Protein AF-0000000087409514 (afdb_homodimer)

Organism: NCBI:txid2598455

Structure (mmCIF, N/CA/C/O backbone):
data_AF-0000000087409514-model_v1
#
loop_
_entity.id
_entity.type
_entity.pdbx_description
1 polymer Adenylyltransferase
#
loop_
_atom_site.group_PDB
_atom_site.id
_atom_site.type_symbol
_atom_site.label_atom_id
_atom_site.label_alt_id
_atom_site.label_comp_id
_atom_site.label_asym_id
_atom_site.label_entity_id
_atom_site.label_seq_id
_atom_site.pdbx_PDB_ins_code
_atom_site.Cartn_x
_atom_site.Cartn_y
_atom_site.Cartn_z
_atom_site.occupancy
_atom_site.B_iso_or_equiv
_atom_site.auth_seq_id
_atom_site.auth_comp_id
_atom_site.auth_asym_id
_atom_site.auth_atom_id
_atom_site.pdbx_PDB_model_num
ATOM 1 N N . MET A 1 1 ? -21.953 18.891 -1.345 1 91.06 1 MET A N 1
ATOM 2 C CA . MET A 1 1 ? -22.797 17.75 -1.714 1 91.06 1 MET A CA 1
ATOM 3 C C . MET A 1 1 ? -22.078 16.844 -2.711 1 91.06 1 MET A C 1
ATOM 5 O O . MET A 1 1 ? -21.375 17.328 -3.607 1 91.06 1 MET A O 1
ATOM 9 N N . LEU A 1 2 ? -22.25 15.57 -2.422 1 97.06 2 LEU A N 1
ATOM 10 C CA . LEU A 1 2 ? -21.594 14.609 -3.307 1 97.06 2 LEU A CA 1
ATOM 11 C C . LEU A 1 2 ? -22.297 14.555 -4.66 1 97.06 2 LEU A C 1
ATOM 13 O O . LEU A 1 2 ? -23.531 14.539 -4.727 1 97.06 2 LEU A O 1
ATOM 17 N N . SER A 1 3 ? -21.547 14.594 -5.699 1 97.25 3 SER A N 1
ATOM 18 C CA . SER A 1 3 ? -22.094 14.414 -7.039 1 97.25 3 SER A CA 1
ATOM 19 C C . SER A 1 3 ? -22.484 12.961 -7.285 1 97.25 3 SER A C 1
ATOM 21 O O . SER A 1 3 ? -22.141 12.078 -6.492 1 97.25 3 SER A O 1
ATOM 23 N N . GLY A 1 4 ? -23.234 12.711 -8.352 1 97.44 4 GLY A N 1
ATOM 24 C CA . GLY A 1 4 ? -23.562 11.352 -8.742 1 97.44 4 GLY A CA 1
ATOM 25 C C . GLY A 1 4 ? -22.328 10.492 -9 1 97.44 4 GLY A C 1
ATOM 26 O O . GLY A 1 4 ? -22.281 9.336 -8.586 1 97.44 4 GLY A O 1
ATOM 27 N N . LYS A 1 5 ? -21.375 11.055 -9.664 1 97.81 5 LYS A N 1
ATOM 28 C CA . LYS A 1 5 ? -20.109 10.383 -9.938 1 97.81 5 LYS A CA 1
ATOM 29 C C . LYS A 1 5 ? -19.406 9.984 -8.641 1 97.81 5 LYS A C 1
ATOM 31 O O . LYS A 1 5 ? -18.906 8.867 -8.516 1 97.81 5 LYS A O 1
ATOM 36 N N . GLU A 1 6 ? -19.406 10.898 -7.695 1 98.31 6 GLU A N 1
ATOM 37 C CA . GLU A 1 6 ? -18.75 10.633 -6.414 1 98.31 6 GLU A CA 1
ATOM 38 C C . GLU A 1 6 ? -19.484 9.539 -5.641 1 98.31 6 GLU A C 1
ATOM 40 O O . GLU A 1 6 ? -18.859 8.688 -5.008 1 98.31 6 GLU A O 1
ATOM 45 N N . ILE A 1 7 ? -20.797 9.586 -5.66 1 98.25 7 ILE A N 1
ATOM 46 C CA . ILE A 1 7 ? -21.594 8.57 -4.98 1 98.25 7 ILE A CA 1
ATOM 47 C C . ILE A 1 7 ? -21.266 7.191 -5.559 1 98.25 7 ILE A C 1
ATOM 49 O O . ILE A 1 7 ? -21.141 6.211 -4.82 1 98.25 7 ILE A O 1
ATOM 53 N N . GLU A 1 8 ? -21.156 7.133 -6.824 1 98.25 8 GLU A N 1
ATOM 54 C CA . GLU A 1 8 ? -20.828 5.871 -7.477 1 98.25 8 GLU A CA 1
ATOM 55 C C . GLU A 1 8 ? -19.406 5.43 -7.117 1 98.25 8 GLU A C 1
ATOM 57 O O . GLU A 1 8 ? -19.188 4.273 -6.742 1 98.25 8 GLU A O 1
ATOM 62 N N . ARG A 1 9 ? -18.469 6.32 -7.168 1 98.56 9 ARG A N 1
ATOM 63 C CA . ARG A 1 9 ? -17.062 6.012 -6.93 1 98.56 9 ARG A CA 1
ATOM 64 C C . ARG A 1 9 ? -16.859 5.504 -5.508 1 98.56 9 ARG A C 1
ATOM 66 O O . ARG A 1 9 ? -16.062 4.594 -5.281 1 98.56 9 ARG A O 1
ATOM 73 N N . TYR A 1 10 ? -17.594 6.113 -4.602 1 98.62 10 TYR A N 1
ATOM 74 C CA . TYR A 1 10 ? -17.312 5.863 -3.191 1 98.62 10 TYR A CA 1
ATOM 75 C C . TYR A 1 10 ? -18.391 4.98 -2.57 1 98.62 10 TYR A C 1
ATOM 77 O O . TYR A 1 10 ? -18.5 4.895 -1.345 1 98.62 10 TYR A O 1
ATOM 85 N N . ASP A 1 11 ? -19.156 4.285 -3.371 1 98.19 11 ASP A N 1
ATOM 86 C CA . ASP A 1 11 ? -20.312 3.525 -2.908 1 98.19 11 ASP A CA 1
ATOM 87 C C . ASP A 1 11 ? -19.906 2.48 -1.872 1 98.19 11 ASP A C 1
ATOM 89 O O . ASP A 1 11 ? -20.609 2.279 -0.877 1 98.19 11 ASP A O 1
ATOM 93 N N . ARG A 1 12 ? -18.75 1.878 -2.014 1 98 12 ARG A N 1
ATOM 94 C CA . ARG A 1 12 ? -18.328 0.784 -1.144 1 98 12 ARG A CA 1
ATOM 95 C C . ARG A 1 12 ? -17.859 1.31 0.207 1 98 12 ARG A C 1
ATOM 97 O O . ARG A 1 12 ? -17.969 0.622 1.223 1 98 12 ARG A O 1
ATOM 104 N N . GLN A 1 13 ? -17.25 2.508 0.213 1 98.31 13 GLN A N 1
ATOM 105 C CA . GLN A 1 13 ? -16.766 2.998 1.502 1 98.31 13 GLN A CA 1
ATOM 106 C C . GLN A 1 13 ? -17.844 3.82 2.209 1 98.31 13 GLN A C 1
ATOM 108 O O . GLN A 1 13 ? -17.828 3.963 3.432 1 98.31 13 GLN A O 1
ATOM 113 N N . ILE A 1 14 ? -18.812 4.328 1.452 1 98.5 14 ILE A N 1
ATOM 114 C CA . ILE A 1 14 ? -19.969 4.965 2.068 1 98.5 14 ILE A CA 1
ATOM 115 C C . ILE A 1 14 ? -20.719 3.951 2.932 1 98.5 14 ILE A C 1
ATOM 117 O O . ILE A 1 14 ? -21.281 4.309 3.965 1 98.5 14 ILE A O 1
ATOM 121 N N . MET A 1 15 ? -20.625 2.682 2.592 1 98.12 15 MET A N 1
ATOM 122 C CA . MET A 1 15 ? -21.234 1.602 3.365 1 98.12 15 MET A CA 1
ATOM 123 C C . MET A 1 15 ? -20.625 1.524 4.762 1 98.12 15 MET A C 1
ATOM 125 O O . MET A 1 15 ? -21.188 0.906 5.66 1 98.12 15 MET A O 1
ATOM 129 N N . ILE A 1 16 ? -19.5 2.104 4.949 1 98.5 16 ILE A N 1
ATOM 130 C CA . ILE A 1 16 ? -18.766 1.973 6.207 1 98.5 16 ILE A CA 1
ATOM 131 C C . ILE A 1 16 ? -19.078 3.164 7.109 1 98.5 16 ILE A C 1
ATOM 133 O O . ILE A 1 16 ? -19.453 2.988 8.266 1 98.5 16 ILE A O 1
ATOM 137 N N . PHE A 1 17 ? -18.969 4.363 6.566 1 98.56 17 PHE A N 1
ATOM 138 C CA . PHE A 1 17 ? -19.094 5.523 7.441 1 98.56 17 PHE A CA 1
ATOM 139 C C . PHE A 1 17 ? -20.172 6.477 6.938 1 98.56 17 PHE A C 1
ATOM 141 O O . PHE A 1 17 ? -20.281 7.605 7.418 1 98.56 17 PHE A O 1
ATOM 148 N N . GLY A 1 18 ? -20.984 6.129 5.969 1 98.25 18 GLY A N 1
ATOM 149 C CA . GLY A 1 18 ? -22.141 6.871 5.477 1 98.25 18 GLY A CA 1
ATOM 150 C C . GLY A 1 18 ? -21.75 8.055 4.602 1 98.25 18 GLY A C 1
ATOM 151 O O . GLY A 1 18 ? -20.562 8.367 4.457 1 98.25 18 GLY A O 1
ATOM 152 N N . ARG A 1 19 ? -22.781 8.688 4.023 1 98.25 19 ARG A N 1
ATOM 153 C CA . ARG A 1 19 ? -22.562 9.859 3.176 1 98.25 19 ARG A CA 1
ATOM 154 C C . ARG A 1 19 ? -21.922 11 3.961 1 98.25 19 ARG A C 1
ATOM 156 O O . ARG A 1 19 ? -21.125 11.766 3.416 1 98.25 19 ARG A O 1
ATOM 163 N N . GLU A 1 20 ? -22.328 11.062 5.188 1 98.31 20 GLU A N 1
ATOM 164 C CA . GLU A 1 20 ? -21.766 12.102 6.039 1 98.31 20 GLU A CA 1
ATOM 165 C C . GLU A 1 20 ? -20.25 11.945 6.172 1 98.31 20 GLU A C 1
ATOM 167 O O . GLU A 1 20 ? -19.5 12.93 6.09 1 98.31 20 GLU A O 1
ATOM 172 N N . GLY A 1 21 ? -19.828 10.727 6.406 1 98.75 21 GLY A N 1
ATOM 173 C CA . GLY A 1 21 ? -18.391 10.469 6.465 1 98.75 21 GLY A CA 1
ATOM 174 C C . GLY A 1 21 ? -17.672 10.82 5.176 1 98.75 21 GLY A C 1
ATOM 175 O O . GLY A 1 21 ? -16.578 11.406 5.211 1 98.75 21 GLY A O 1
ATOM 176 N N . GLN A 1 22 ? -18.312 10.531 4.07 1 98.88 22 GLN A N 1
ATOM 177 C CA . GLN A 1 22 ? -17.703 10.844 2.779 1 98.88 22 GLN A CA 1
ATOM 178 C C . GLN A 1 22 ? -17.609 12.352 2.562 1 98.88 22 GLN A C 1
ATOM 180 O O . GLN A 1 22 ? -16.641 12.852 2.002 1 98.88 22 GLN A O 1
ATOM 185 N N . GLU A 1 23 ? -18.641 13.023 2.984 1 98.81 23 GLU A N 1
ATOM 186 C CA . GLU A 1 23 ? -18.641 14.477 2.877 1 98.81 23 GLU A CA 1
ATOM 187 C C . GLU A 1 23 ? -17.547 15.102 3.738 1 98.81 23 GLU A C 1
ATOM 189 O O . GLU A 1 23 ? -16.938 16.094 3.35 1 98.81 23 GLU A O 1
ATOM 194 N N . LYS A 1 24 ? -17.297 14.5 4.902 1 98.81 24 LYS A N 1
ATOM 195 C CA . LYS A 1 24 ? -16.203 14.977 5.742 1 98.81 24 LYS A CA 1
ATOM 196 C C . LYS A 1 24 ? -14.852 14.828 5.031 1 98.81 24 LYS A C 1
ATOM 198 O O . LYS A 1 24 ? -14.023 15.734 5.074 1 98.81 24 LYS A O 1
ATOM 203 N N . LEU A 1 25 ? -14.648 13.711 4.406 1 98.94 25 LEU A N 1
ATOM 204 C CA . LEU A 1 25 ? -13.422 13.516 3.641 1 98.94 25 LEU A CA 1
ATOM 205 C C . LEU A 1 25 ? -13.305 14.547 2.523 1 98.94 25 LEU A C 1
ATOM 207 O O . LEU A 1 25 ? -12.258 15.18 2.367 1 98.94 25 LEU A O 1
ATOM 211 N N . LYS A 1 26 ? -14.352 14.719 1.802 1 98.88 26 LYS A N 1
ATOM 212 C CA . LYS A 1 26 ? -14.375 15.656 0.685 1 98.88 26 LYS A CA 1
ATOM 213 C C . LYS A 1 26 ? -14.07 17.078 1.154 1 98.88 26 LYS A C 1
ATOM 215 O O . LYS A 1 26 ? -13.43 17.844 0.439 1 98.88 26 LYS A O 1
ATOM 220 N N . GLY A 1 27 ? -14.453 17.391 2.303 1 98.75 27 GLY A N 1
ATOM 221 C CA . GLY A 1 27 ? -14.305 18.734 2.832 1 98.75 27 GLY A CA 1
ATOM 222 C C . GLY A 1 27 ? -12.984 18.953 3.547 1 98.75 27 GLY A C 1
ATOM 223 O O . GLY A 1 27 ? -12.719 20.047 4.051 1 98.75 27 GLY A O 1
ATOM 224 N N . SER A 1 28 ? -12.109 17.969 3.574 1 98.88 28 SER A N 1
ATOM 225 C CA . SER A 1 28 ? -10.883 18.047 4.367 1 98.88 28 SER A CA 1
ATOM 226 C C . SER A 1 28 ? -9.672 18.359 3.49 1 98.88 28 SER A C 1
ATOM 228 O O . SER A 1 28 ? -9.688 18.078 2.291 1 98.88 28 SER A O 1
ATOM 230 N N . LYS A 1 29 ? -8.688 19 4.078 1 98.94 29 LYS A N 1
ATOM 231 C CA . LYS A 1 29 ? -7.371 19.234 3.486 1 98.94 29 LYS A CA 1
ATOM 232 C C . LYS A 1 29 ? -6.281 18.5 4.266 1 98.94 29 LYS A C 1
ATOM 234 O O . LYS A 1 29 ? -6.105 18.734 5.465 1 98.94 29 LYS A O 1
ATOM 239 N N . VAL A 1 30 ? -5.566 17.609 3.619 1 99 30 VAL A N 1
ATOM 240 C CA . VAL A 1 30 ? -4.531 16.797 4.262 1 99 30 VAL A CA 1
ATOM 241 C C . VAL A 1 30 ? -3.18 17.094 3.617 1 99 30 VAL A C 1
ATOM 243 O O . VAL A 1 30 ? -3.064 17.109 2.389 1 99 30 VAL A O 1
ATOM 246 N N . ALA A 1 31 ? -2.15 17.359 4.434 1 99 31 ALA A N 1
ATOM 247 C CA . ALA A 1 31 ? -0.784 17.531 3.949 1 99 31 ALA A CA 1
ATOM 248 C C . ALA A 1 31 ? 0.019 16.234 4.082 1 99 31 ALA A C 1
ATOM 250 O O . ALA A 1 31 ? 0.085 15.648 5.164 1 99 31 ALA A O 1
ATOM 251 N N . VAL A 1 32 ? 0.536 15.805 3.002 1 99 32 VAL A N 1
ATOM 252 C CA . VAL A 1 32 ? 1.491 14.695 2.99 1 99 32 VAL A CA 1
ATOM 253 C C . VAL A 1 32 ? 2.91 15.242 2.842 1 99 32 VAL A C 1
ATOM 255 O O . VAL A 1 32 ? 3.291 15.711 1.765 1 99 32 VAL A O 1
ATOM 258 N N . VAL A 1 33 ? 3.709 15.164 3.912 1 98.94 33 VAL A N 1
ATOM 259 C CA . VAL A 1 33 ? 5.051 15.734 3.918 1 98.94 33 VAL A CA 1
ATOM 260 C C . VAL A 1 33 ? 6.082 14.633 3.666 1 98.94 33 VAL A C 1
ATOM 262 O O . VAL A 1 33 ? 6.371 13.828 4.555 1 98.94 33 VAL A O 1
ATOM 265 N N . GLY A 1 34 ? 6.672 14.656 2.541 1 98.62 34 GLY A N 1
ATOM 266 C CA . GLY A 1 34 ? 7.434 13.555 1.98 1 98.62 34 GLY A CA 1
ATOM 267 C C . GLY A 1 34 ? 6.605 12.648 1.087 1 98.62 34 GLY A C 1
ATOM 268 O O . GLY A 1 34 ? 5.816 11.836 1.575 1 98.62 34 GLY A O 1
ATOM 269 N N . VAL A 1 35 ? 6.832 12.797 -0.24 1 98.69 35 VAL A N 1
ATOM 270 C CA . VAL A 1 35 ? 6.035 11.992 -1.158 1 98.69 35 VAL A CA 1
ATOM 271 C C . VAL A 1 35 ? 6.914 10.93 -1.816 1 98.69 35 VAL A C 1
ATOM 273 O O . VAL A 1 35 ? 6.93 10.797 -3.043 1 98.69 35 VAL A O 1
ATOM 276 N N . GLY A 1 36 ? 7.676 10.242 -0.95 1 98.38 36 GLY A N 1
ATOM 277 C CA . GLY A 1 36 ? 8.539 9.156 -1.371 1 98.38 36 GLY A CA 1
ATOM 278 C C . GLY A 1 36 ? 7.957 7.781 -1.09 1 98.38 36 GLY A C 1
ATOM 279 O O . GLY A 1 36 ? 6.828 7.488 -1.494 1 98.38 36 GLY A O 1
ATOM 280 N N . GLY A 1 37 ? 8.703 6.957 -0.303 1 98.62 37 GLY A N 1
ATOM 281 C CA . GLY A 1 37 ? 8.289 5.594 -0.014 1 98.62 37 GLY A CA 1
ATOM 282 C C . GLY A 1 37 ? 7.004 5.52 0.79 1 98.62 37 GLY A C 1
ATOM 283 O O . GLY A 1 37 ? 6.074 4.801 0.419 1 98.62 37 GLY A O 1
ATOM 284 N N . LEU A 1 38 ? 6.957 6.27 1.814 1 98.88 38 LEU A N 1
ATOM 285 C CA . LEU A 1 38 ? 5.75 6.312 2.629 1 98.88 38 LEU A CA 1
ATOM 286 C C . LEU A 1 38 ? 4.68 7.172 1.968 1 98.88 38 LEU A C 1
ATOM 288 O O . LEU A 1 38 ? 3.51 6.785 1.914 1 98.88 38 LEU A O 1
ATOM 292 N N . GLY A 1 39 ? 5.086 8.273 1.444 1 98.94 39 GLY A N 1
ATOM 293 C CA . GLY A 1 39 ? 4.152 9.242 0.89 1 98.94 39 GLY A CA 1
ATOM 294 C C . GLY A 1 39 ? 3.398 8.719 -0.317 1 98.94 39 GLY A C 1
ATOM 295 O O . GLY A 1 39 ? 2.279 9.156 -0.594 1 98.94 39 GLY A O 1
ATOM 296 N N . SER A 1 40 ? 3.98 7.754 -1.026 1 98.94 40 SER A N 1
ATOM 297 C CA . SER A 1 40 ? 3.34 7.211 -2.219 1 98.94 40 SER A CA 1
ATOM 298 C C . SER A 1 40 ? 2.043 6.492 -1.87 1 98.94 40 SER A C 1
ATOM 300 O O . SER A 1 40 ? 0.969 6.871 -2.344 1 98.94 40 SER A O 1
ATOM 302 N N . PRO A 1 41 ? 2.109 5.449 -1.017 1 98.94 41 PRO A N 1
ATOM 303 C CA . PRO A 1 41 ? 0.841 4.801 -0.672 1 98.94 41 PRO A CA 1
ATOM 304 C C . PRO A 1 41 ? -0.102 5.723 0.099 1 98.94 41 PRO A C 1
ATOM 306 O O . PRO A 1 41 ? -1.321 5.648 -0.078 1 98.94 41 PRO A O 1
ATOM 309 N N . VAL A 1 42 ? 0.384 6.609 0.931 1 99 42 VAL A N 1
ATOM 310 C CA . VAL A 1 42 ? -0.457 7.555 1.657 1 99 42 VAL A CA 1
ATOM 311 C C . VAL A 1 42 ? -1.263 8.398 0.669 1 99 42 VAL A C 1
ATOM 313 O O . VAL A 1 42 ? -2.49 8.461 0.758 1 99 42 VAL A O 1
ATOM 316 N N . ALA A 1 43 ? -0.563 8.984 -0.268 1 99 43 ALA A N 1
ATOM 317 C CA . ALA A 1 43 ? -1.216 9.875 -1.229 1 99 43 ALA A CA 1
ATOM 318 C C . ALA A 1 43 ? -2.221 9.109 -2.084 1 99 43 ALA A C 1
ATOM 320 O O . ALA A 1 43 ? -3.336 9.586 -2.318 1 99 43 ALA A O 1
ATOM 321 N N . TYR A 1 44 ? -1.835 7.922 -2.578 1 98.94 44 TYR A N 1
ATOM 322 C CA . TYR A 1 44 ? -2.727 7.105 -3.395 1 98.94 44 TYR A CA 1
ATOM 323 C C . TYR A 1 44 ? -4.016 6.793 -2.645 1 98.94 44 TYR A C 1
ATOM 325 O O . TYR A 1 44 ? -5.113 7.02 -3.162 1 98.94 44 TYR A O 1
ATOM 333 N N . TYR A 1 45 ? -3.918 6.355 -1.435 1 98.94 45 TYR A N 1
ATOM 334 C CA . TYR A 1 45 ? -5.094 5.82 -0.758 1 98.94 45 TYR A CA 1
ATOM 335 C C . TYR A 1 45 ? -5.926 6.941 -0.141 1 98.94 45 TYR A C 1
ATOM 337 O O . TYR A 1 45 ? -7.129 6.785 0.072 1 98.94 45 TYR A O 1
ATOM 345 N N . LEU A 1 46 ? -5.312 8.109 0.172 1 99 46 LEU A N 1
ATOM 346 C CA . LEU A 1 46 ? -6.121 9.266 0.54 1 99 46 LEU A CA 1
ATOM 347 C C . LEU A 1 46 ? -6.879 9.797 -0.669 1 99 46 LEU A C 1
ATOM 349 O O . LEU A 1 46 ? -8.047 10.195 -0.552 1 99 46 LEU A O 1
ATOM 353 N N . ALA A 1 47 ? -6.18 9.805 -1.804 1 98.94 47 ALA A N 1
ATOM 354 C CA . ALA A 1 47 ? -6.871 10.18 -3.033 1 98.94 47 ALA A CA 1
ATOM 355 C C . ALA A 1 47 ? -8.016 9.211 -3.338 1 98.94 47 ALA A C 1
ATOM 357 O O . ALA A 1 47 ? -9.109 9.633 -3.713 1 98.94 47 ALA A O 1
ATOM 358 N N . ALA A 1 48 ? -7.75 7.934 -3.189 1 98.94 48 ALA A N 1
ATOM 359 C CA . ALA A 1 48 ? -8.766 6.906 -3.424 1 98.94 48 ALA A CA 1
ATOM 360 C C . ALA A 1 48 ? -9.961 7.098 -2.504 1 98.94 48 ALA A C 1
ATOM 362 O O . ALA A 1 48 ? -11.109 6.875 -2.908 1 98.94 48 ALA A O 1
ATOM 363 N N . ALA A 1 49 ? -9.672 7.527 -1.26 1 98.88 49 ALA A N 1
ATOM 364 C CA . ALA A 1 49 ? -10.711 7.676 -0.245 1 98.88 49 ALA A CA 1
ATOM 365 C C . ALA A 1 49 ? -11.555 8.922 -0.499 1 98.88 49 ALA A C 1
ATOM 367 O O . ALA A 1 49 ? -12.641 9.07 0.058 1 98.88 49 ALA A O 1
ATOM 368 N N . GLY A 1 50 ? -11.016 9.852 -1.289 1 98.88 50 GLY A N 1
ATOM 369 C CA . GLY A 1 50 ? -11.789 11.031 -1.632 1 98.88 50 GLY A CA 1
ATOM 370 C C . GLY A 1 50 ? -11.5 12.211 -0.726 1 98.88 50 GLY A C 1
ATOM 371 O O . GLY A 1 50 ? -12.391 13.023 -0.448 1 98.88 50 GLY A O 1
ATOM 372 N N . ILE A 1 51 ? -10.289 12.297 -0.164 1 98.94 51 ILE A N 1
ATOM 373 C CA . ILE A 1 51 ? -9.867 13.523 0.498 1 98.94 51 ILE A CA 1
ATOM 374 C C . ILE A 1 51 ? -10.008 14.703 -0.466 1 98.94 51 ILE A C 1
ATOM 376 O O . ILE A 1 51 ? -9.484 14.664 -1.583 1 98.94 51 ILE A O 1
ATOM 380 N N . GLY A 1 52 ? -10.648 15.711 -0.059 1 98.88 52 GLY A N 1
ATOM 381 C CA . GLY A 1 52 ? -10.992 16.781 -0.979 1 98.88 52 GLY A CA 1
ATOM 382 C C . GLY A 1 52 ? -9.773 17.516 -1.515 1 98.88 52 GLY A C 1
ATOM 383 O O . GLY A 1 52 ? -9.711 17.844 -2.703 1 98.88 52 GLY A O 1
ATOM 384 N N . ARG A 1 53 ? -8.828 17.859 -0.611 1 98.88 53 ARG A N 1
ATOM 385 C CA . ARG A 1 53 ? -7.613 18.578 -0.97 1 98.88 53 ARG A CA 1
ATOM 386 C C . ARG A 1 53 ? -6.383 17.891 -0.388 1 98.88 53 ARG A C 1
ATOM 388 O O . ARG A 1 53 ? -6.277 17.719 0.829 1 98.88 53 ARG A O 1
ATOM 395 N N . LEU A 1 54 ? -5.508 17.484 -1.266 1 98.94 54 LEU A N 1
ATOM 396 C CA . LEU A 1 54 ? -4.219 16.938 -0.859 1 98.94 54 LEU A CA 1
ATOM 397 C C . LEU A 1 54 ? -3.096 17.938 -1.142 1 98.94 54 LEU A C 1
ATOM 399 O O . LEU A 1 54 ? -2.965 18.422 -2.264 1 98.94 54 LEU A O 1
ATOM 403 N N . LEU A 1 55 ? -2.334 18.297 -0.135 1 99 55 LEU A N 1
ATOM 404 C CA . LEU A 1 55 ? -1.112 19.078 -0.277 1 99 55 LEU A CA 1
ATOM 405 C C . LEU A 1 55 ? 0.121 18.188 -0.193 1 99 55 LEU A C 1
ATOM 407 O O . LEU A 1 55 ? 0.41 17.625 0.862 1 99 55 LEU A O 1
ATOM 411 N N . LEU A 1 56 ? 0.81 18.047 -1.325 1 98.94 56 LEU A N 1
ATOM 412 C CA . LEU A 1 56 ? 1.972 17.172 -1.427 1 98.94 56 LEU A CA 1
ATOM 413 C C . LEU A 1 56 ? 3.266 17.984 -1.35 1 98.94 56 LEU A C 1
ATOM 415 O O . LEU A 1 56 ? 3.482 18.891 -2.146 1 98.94 56 LEU A O 1
ATOM 419 N N . LEU A 1 57 ? 4.109 17.625 -0.386 1 98.88 57 LEU A N 1
ATOM 420 C CA . LEU A 1 57 ? 5.352 18.359 -0.164 1 98.88 57 LEU A CA 1
ATOM 421 C C . LEU A 1 57 ? 6.559 17.438 -0.299 1 98.88 57 LEU A C 1
ATOM 423 O O . LEU A 1 57 ? 6.57 16.344 0.256 1 98.88 57 LEU A O 1
ATOM 427 N N . ASP A 1 58 ? 7.527 17.875 -0.931 1 98.62 58 ASP A N 1
ATOM 428 C CA . ASP A 1 58 ? 8.836 17.234 -1.051 1 98.62 58 ASP A CA 1
ATOM 429 C C . ASP A 1 58 ? 9.852 18.172 -1.701 1 98.62 58 ASP A C 1
ATOM 431 O O . ASP A 1 58 ? 9.484 19 -2.537 1 98.62 58 ASP A O 1
ATOM 435 N N . GLU A 1 59 ? 11.078 18.016 -1.362 1 97.25 59 GLU A N 1
ATOM 436 C CA . GLU A 1 59 ? 12.078 18.906 -1.936 1 97.25 59 GLU A CA 1
ATOM 437 C C . GLU A 1 59 ? 12.898 18.203 -3.014 1 97.25 59 GLU A C 1
ATOM 439 O O . GLU A 1 59 ? 13.68 18.844 -3.719 1 97.25 59 GLU A O 1
ATOM 444 N N . GLN A 1 60 ? 12.695 16.922 -3.135 1 97.31 60 GLN A N 1
ATOM 445 C CA . GLN A 1 60 ? 13.609 16.125 -3.943 1 97.31 60 GLN A CA 1
ATOM 446 C C . GLN A 1 60 ? 12.984 15.758 -5.289 1 97.31 60 GLN A C 1
ATOM 448 O O . GLN A 1 60 ? 11.766 15.805 -5.441 1 97.31 60 GLN A O 1
ATOM 453 N N . GLU A 1 61 ? 13.844 15.461 -6.188 1 97.75 61 GLU A N 1
ATOM 454 C CA . GLU A 1 61 ? 13.484 14.734 -7.398 1 97.75 61 GLU A CA 1
ATOM 455 C C . GLU A 1 61 ? 13.68 13.234 -7.227 1 97.75 61 GLU A C 1
ATOM 457 O O . GLU A 1 61 ? 14.547 12.797 -6.465 1 97.75 61 GLU A O 1
ATOM 462 N N . PRO A 1 62 ? 12.844 12.477 -7.945 1 98.12 62 PRO A N 1
ATOM 463 C CA . PRO A 1 62 ? 13.07 11.039 -7.852 1 98.12 62 PRO A CA 1
ATOM 464 C C . PRO A 1 62 ? 14.43 10.617 -8.406 1 98.12 62 PRO A C 1
ATOM 466 O O . PRO A 1 62 ? 14.891 11.18 -9.406 1 98.12 62 PRO A O 1
ATOM 469 N N . GLU A 1 63 ? 15.008 9.695 -7.746 1 97.75 63 GLU A N 1
ATOM 470 C CA . GLU A 1 63 ? 16.219 9.008 -8.203 1 97.75 63 GLU A CA 1
ATOM 471 C C . GLU A 1 63 ? 15.945 7.531 -8.461 1 97.75 63 GLU A C 1
ATOM 473 O O . GLU A 1 63 ? 14.992 6.965 -7.922 1 97.75 63 GLU A O 1
ATOM 478 N N . LEU A 1 64 ? 16.797 7 -9.258 1 98.19 64 LEU A N 1
ATOM 479 C CA . LEU A 1 64 ? 16.594 5.598 -9.609 1 98.19 64 LEU A CA 1
ATOM 480 C C . LEU A 1 64 ? 16.547 4.723 -8.367 1 98.19 64 LEU A C 1
ATOM 482 O O . LEU A 1 64 ? 15.742 3.797 -8.273 1 98.19 64 LEU A O 1
ATOM 486 N N . SER A 1 65 ? 17.344 5.008 -7.348 1 97.5 65 SER A N 1
ATOM 487 C CA . SER A 1 65 ? 17.438 4.223 -6.121 1 97.5 65 SER A CA 1
ATOM 488 C C . SER A 1 65 ? 16.188 4.375 -5.273 1 97.5 65 SER A C 1
ATOM 490 O O . SER A 1 65 ? 15.992 3.639 -4.301 1 97.5 65 SER A O 1
ATOM 492 N N . ASN A 1 66 ? 15.312 5.305 -5.676 1 97.62 66 ASN A N 1
ATOM 493 C CA . ASN A 1 66 ? 14.039 5.492 -4.98 1 97.62 66 ASN A CA 1
ATOM 494 C C . ASN A 1 66 ? 12.984 4.508 -5.473 1 97.62 66 ASN A C 1
ATOM 496 O O . ASN A 1 66 ? 12.008 4.23 -4.766 1 97.62 66 ASN A O 1
ATOM 500 N N . LEU A 1 67 ? 13.188 3.977 -6.684 1 98.62 67 LEU A N 1
ATOM 501 C CA . LEU A 1 67 ? 12.094 3.342 -7.414 1 98.62 67 LEU A CA 1
ATOM 502 C C . LEU A 1 67 ? 11.961 1.875 -7.016 1 98.62 67 LEU A C 1
ATOM 504 O O . LEU A 1 67 ? 11.141 1.148 -7.586 1 98.62 67 LEU A O 1
ATOM 508 N N . ASN A 1 68 ? 12.68 1.472 -5.938 1 98.62 68 ASN A N 1
ATOM 509 C CA . ASN A 1 68 ? 12.406 0.173 -5.336 1 98.62 68 ASN A CA 1
ATOM 510 C C . ASN A 1 68 ? 11.203 0.237 -4.395 1 98.62 68 ASN A C 1
ATOM 512 O O . ASN A 1 68 ? 10.742 -0.793 -3.896 1 98.62 68 ASN A O 1
ATOM 516 N N . ARG A 1 69 ? 10.719 1.5 -4.172 1 98.75 69 ARG A N 1
ATOM 517 C CA . ARG A 1 69 ? 9.648 1.57 -3.184 1 98.75 69 ARG A CA 1
ATOM 518 C C . ARG A 1 69 ? 8.711 2.732 -3.477 1 98.75 69 ARG A C 1
ATOM 520 O O . ARG A 1 69 ? 7.605 2.797 -2.934 1 98.75 69 ARG A O 1
ATOM 527 N N . GLN A 1 70 ? 9.047 3.723 -4.215 1 98.88 70 GLN A N 1
ATOM 528 C CA . GLN A 1 70 ? 8.258 4.934 -4.41 1 98.88 70 GLN A CA 1
ATOM 529 C C . GLN A 1 70 ? 7.344 4.797 -5.625 1 98.88 70 GLN A C 1
ATOM 531 O O . GLN A 1 70 ? 7.641 5.336 -6.695 1 98.88 70 GLN A O 1
ATOM 536 N N . ILE A 1 71 ? 6.168 4.316 -5.465 1 98.81 71 ILE A N 1
ATOM 537 C CA . ILE A 1 71 ? 5.344 3.781 -6.543 1 98.81 71 ILE A CA 1
ATOM 538 C C . ILE A 1 71 ? 4.617 4.922 -7.254 1 98.81 71 ILE A C 1
ATOM 540 O O . ILE A 1 71 ? 4.023 4.719 -8.32 1 98.81 71 ILE A O 1
ATOM 544 N N . LEU A 1 72 ? 4.66 6.117 -6.785 1 98.62 72 LEU A N 1
ATOM 545 C CA . LEU A 1 72 ? 4.031 7.254 -7.445 1 98.62 72 LEU A CA 1
ATOM 546 C C . LEU A 1 72 ? 4.93 7.809 -8.547 1 98.62 72 LEU A C 1
ATOM 548 O O . LEU A 1 72 ? 4.488 8.609 -9.375 1 98.62 72 LEU A O 1
ATOM 552 N N . HIS A 1 73 ? 6.172 7.445 -8.492 1 98.88 73 HIS A N 1
ATOM 553 C CA . HIS A 1 73 ? 7.133 8.016 -9.43 1 98.88 73 HIS A CA 1
ATOM 554 C C . HIS A 1 73 ? 7.617 6.969 -10.43 1 98.88 73 HIS A C 1
ATOM 556 O O . HIS A 1 73 ? 7.906 5.832 -10.055 1 98.88 73 HIS A O 1
ATOM 562 N N . TRP A 1 74 ? 7.688 7.418 -11.672 1 98.75 74 TRP A N 1
ATOM 563 C CA . TRP A 1 74 ? 8.047 6.496 -12.742 1 98.75 74 TRP A CA 1
ATOM 564 C C . TRP A 1 74 ? 9.43 6.812 -13.297 1 98.75 74 TRP A C 1
ATOM 566 O O . TRP A 1 74 ? 10.031 7.828 -12.945 1 98.75 74 TRP A O 1
ATOM 576 N N . GLU A 1 75 ? 9.938 5.91 -14.086 1 98.62 75 GLU A N 1
ATOM 577 C CA . GLU A 1 75 ? 11.25 6.098 -14.688 1 98.62 75 GLU A CA 1
ATOM 578 C C . GLU A 1 75 ? 11.297 7.379 -15.516 1 98.62 75 GLU A C 1
ATOM 580 O O . GLU A 1 75 ? 12.328 8.062 -15.555 1 98.62 75 GLU A O 1
ATOM 585 N N . GLU A 1 76 ? 10.227 7.77 -16.094 1 98 76 GLU A N 1
ATOM 586 C CA . GLU A 1 76 ? 10.18 8.961 -16.938 1 98 76 GLU A CA 1
ATOM 587 C C . GLU A 1 76 ? 10.297 10.234 -16.094 1 98 76 GLU A C 1
ATOM 589 O O . GLU A 1 76 ? 10.531 11.312 -16.641 1 98 76 GLU A O 1
ATOM 594 N N . ASP A 1 77 ? 10.094 10.117 -14.828 1 98.25 77 ASP A N 1
ATOM 595 C CA . ASP A 1 77 ? 10.172 11.281 -13.953 1 98.25 77 ASP A CA 1
ATOM 596 C C . ASP A 1 77 ? 11.617 11.57 -13.555 1 98.25 77 ASP A C 1
ATOM 598 O O . ASP A 1 77 ? 11.922 12.656 -13.055 1 98.25 77 ASP A O 1
ATOM 602 N N . LEU A 1 78 ? 12.484 10.633 -13.703 1 98.12 78 LEU A N 1
ATOM 603 C CA . LEU A 1 78 ? 13.875 10.789 -13.297 1 98.12 78 LEU A CA 1
ATOM 604 C C . LEU A 1 78 ? 14.523 11.969 -14.008 1 98.12 78 LEU A C 1
ATOM 606 O O . LEU A 1 78 ? 14.531 12.023 -15.242 1 98.12 78 LEU A O 1
ATOM 610 N N . GLY A 1 79 ? 15.055 12.93 -13.211 1 96.25 79 GLY A N 1
ATOM 611 C CA . GLY A 1 79 ? 15.742 14.086 -13.773 1 96.25 79 GLY A CA 1
ATOM 612 C C . GLY A 1 79 ? 14.805 15.07 -14.445 1 96.25 79 GLY A C 1
ATOM 613 O O . GLY A 1 79 ? 15.25 16 -15.109 1 96.25 79 GLY A O 1
ATOM 614 N N . LYS A 1 80 ? 13.508 14.922 -14.289 1 96.5 80 LYS A N 1
ATOM 615 C CA . LYS A 1 80 ? 12.547 15.742 -15.023 1 96.5 80 LYS A CA 1
ATOM 616 C C . LYS A 1 80 ? 11.562 16.406 -14.07 1 96.5 80 LYS A C 1
ATOM 618 O O . LYS A 1 80 ? 11.375 17.625 -14.117 1 96.5 80 LYS A O 1
ATOM 623 N N . ASN A 1 81 ? 10.945 15.68 -13.258 1 97.62 81 ASN A N 1
ATOM 624 C CA . ASN A 1 81 ? 9.883 16.203 -12.414 1 97.62 81 ASN A CA 1
ATOM 625 C C . ASN A 1 81 ? 10.195 16.016 -10.93 1 97.62 81 ASN A C 1
ATOM 627 O O . ASN A 1 81 ? 10.469 14.891 -10.492 1 97.62 81 ASN A O 1
ATOM 631 N N . PRO A 1 82 ? 10.078 17.125 -10.188 1 98.69 82 PRO A N 1
ATOM 632 C CA . PRO A 1 82 ? 10.133 16.922 -8.742 1 98.69 82 PRO A CA 1
ATOM 633 C C . PRO A 1 82 ? 9.031 15.992 -8.234 1 98.69 82 PRO A C 1
ATOM 635 O O . PRO A 1 82 ? 7.977 15.883 -8.859 1 98.69 82 PRO A O 1
ATOM 638 N N . LYS A 1 83 ? 9.258 15.375 -7.113 1 98.81 83 LYS A N 1
ATOM 639 C CA . LYS A 1 83 ? 8.375 14.328 -6.605 1 98.81 83 LYS A CA 1
ATOM 640 C C . LYS A 1 83 ? 6.945 14.844 -6.465 1 98.81 83 LYS A C 1
ATOM 642 O O . LYS A 1 83 ? 5.996 14.172 -6.875 1 98.81 83 LYS A O 1
ATOM 647 N N . PRO A 1 84 ? 6.703 16.094 -5.91 1 98.94 84 PRO A N 1
ATOM 648 C CA . PRO A 1 84 ? 5.309 16.516 -5.766 1 98.94 84 PRO A CA 1
ATOM 649 C C . PRO A 1 84 ? 4.598 16.688 -7.105 1 98.94 84 PRO A C 1
ATOM 651 O O . PRO A 1 84 ? 3.418 16.328 -7.227 1 98.94 84 PRO A O 1
ATOM 654 N N . LEU A 1 85 ? 5.281 17.156 -8.062 1 98.88 85 LEU A N 1
ATOM 655 C CA . LEU A 1 85 ? 4.68 17.344 -9.375 1 98.88 85 LEU A CA 1
ATOM 656 C C . LEU A 1 85 ? 4.449 16 -10.062 1 98.88 85 LEU A C 1
ATOM 658 O O . LEU A 1 85 ? 3.424 15.797 -10.719 1 98.88 85 LEU A O 1
ATOM 662 N N . SER A 1 86 ? 5.477 15.156 -9.961 1 98.81 86 SER A N 1
ATOM 663 C CA . SER A 1 86 ? 5.332 13.789 -10.461 1 98.81 86 SER A CA 1
ATOM 664 C C . SER A 1 86 ? 4.098 13.117 -9.867 1 98.81 86 SER A C 1
ATOM 666 O O . SER A 1 86 ? 3.303 12.516 -10.594 1 98.81 86 SER A O 1
ATOM 668 N N . ALA A 1 87 ? 3.908 13.234 -8.578 1 98.88 87 ALA A N 1
ATOM 669 C CA . ALA A 1 87 ? 2.785 12.633 -7.863 1 98.88 87 ALA A CA 1
ATOM 670 C C . ALA A 1 87 ? 1.46 13.234 -8.312 1 98.88 87 ALA A C 1
ATOM 672 O O . ALA A 1 87 ? 0.491 12.516 -8.555 1 98.88 87 ALA A O 1
ATOM 673 N N . ARG A 1 88 ? 1.411 14.531 -8.414 1 98.88 88 ARG A N 1
ATOM 674 C CA . ARG A 1 88 ? 0.195 15.219 -8.828 1 98.88 88 ARG A CA 1
ATOM 675 C C . ARG A 1 88 ? -0.285 14.719 -10.188 1 98.88 88 ARG A C 1
ATOM 677 O O . ARG A 1 88 ? -1.478 14.469 -10.375 1 98.88 88 ARG A O 1
ATOM 684 N N . TRP A 1 89 ? 0.624 14.57 -11.109 1 98.81 89 TRP A N 1
ATOM 685 C CA . TRP A 1 89 ? 0.267 14.148 -12.461 1 98.81 89 TRP A CA 1
ATOM 686 C C . TRP A 1 89 ? -0.444 12.805 -12.438 1 98.81 89 TRP A C 1
ATOM 688 O O . TRP A 1 89 ? -1.466 12.625 -13.102 1 98.81 89 TRP A O 1
ATOM 698 N N . LYS A 1 90 ? 0.045 11.898 -11.695 1 98.69 90 LYS A N 1
ATOM 699 C CA . LYS A 1 90 ? -0.55 10.57 -11.617 1 98.69 90 LYS A CA 1
ATOM 700 C C . LYS A 1 90 ? -1.87 10.602 -10.852 1 98.69 90 LYS A C 1
ATOM 702 O O . LYS A 1 90 ? -2.863 10.016 -11.289 1 98.69 90 LYS A O 1
ATOM 707 N N . LEU A 1 91 ? -1.907 11.281 -9.734 1 98.88 91 LEU A N 1
ATOM 708 C CA . LEU A 1 91 ? -3.068 11.258 -8.852 1 98.88 91 LEU A CA 1
ATOM 709 C C . LEU A 1 91 ? -4.258 11.961 -9.492 1 98.88 91 LEU A C 1
ATOM 711 O O . LEU A 1 91 ? -5.406 11.57 -9.281 1 98.88 91 LEU A O 1
ATOM 715 N N . GLU A 1 92 ? -3.977 12.961 -10.289 1 98.81 92 GLU A N 1
ATOM 716 C CA . GLU A 1 92 ? -5.051 13.664 -10.984 1 98.81 92 GLU A CA 1
ATOM 717 C C . GLU A 1 92 ? -5.699 12.773 -12.039 1 98.81 92 GLU A C 1
ATOM 719 O O . GLU A 1 92 ? -6.883 12.93 -12.352 1 98.81 92 GLU A O 1
ATOM 724 N N . ARG A 1 93 ? -4.945 11.859 -12.609 1 98.5 93 ARG A N 1
ATOM 725 C CA . ARG A 1 93 ? -5.48 10.891 -13.562 1 98.5 93 ARG A CA 1
ATOM 726 C C . ARG A 1 93 ? -6.223 9.766 -12.852 1 98.5 93 ARG A C 1
ATOM 728 O O . ARG A 1 93 ? -7.152 9.18 -13.406 1 98.5 93 ARG A O 1
ATOM 735 N N . PHE A 1 94 ? -5.887 9.539 -11.641 1 98.75 94 PHE A N 1
ATOM 736 C CA . PHE A 1 94 ? -6.523 8.523 -10.812 1 98.75 94 PHE A CA 1
ATOM 737 C C . PHE A 1 94 ? -7.852 9.023 -10.258 1 98.75 94 PHE A C 1
ATOM 739 O O . PHE A 1 94 ? -8.852 8.312 -10.297 1 98.75 94 PHE A O 1
ATOM 746 N N . ASN A 1 95 ? -7.867 10.242 -9.742 1 98.88 95 ASN A N 1
ATOM 747 C CA . ASN A 1 95 ? -9.062 10.875 -9.203 1 98.88 95 ASN A CA 1
ATOM 748 C C . ASN A 1 95 ? -9.141 12.352 -9.57 1 98.88 95 ASN A C 1
ATOM 750 O O . ASN A 1 95 ? -8.555 13.195 -8.883 1 98.88 95 ASN A O 1
ATOM 754 N N . SER A 1 96 ? -9.898 12.656 -10.516 1 98.56 96 SER A N 1
ATOM 755 C CA . SER A 1 96 ? -9.945 14.008 -11.055 1 98.56 96 SER A CA 1
ATOM 756 C C . SER A 1 96 ? -10.875 14.898 -10.234 1 98.56 96 SER A C 1
ATOM 758 O O . SER A 1 96 ? -10.922 16.109 -10.445 1 98.56 96 SER A O 1
ATOM 760 N N . ASP A 1 97 ? -11.539 14.336 -9.266 1 98.06 97 ASP A N 1
ATOM 761 C CA . ASP A 1 97 ? -12.523 15.094 -8.5 1 98.06 97 ASP A CA 1
ATOM 762 C C . ASP A 1 97 ? -11.875 15.797 -7.312 1 98.06 97 ASP A C 1
ATOM 764 O O . ASP A 1 97 ? -12.477 16.672 -6.695 1 98.06 97 ASP A O 1
ATOM 768 N N . ILE A 1 98 ? -10.711 15.414 -6.953 1 98.69 98 ILE A N 1
ATOM 769 C CA . ILE A 1 98 ? -10.07 16.016 -5.785 1 98.69 98 ILE A CA 1
ATOM 770 C C . ILE A 1 98 ? -9.047 17.062 -6.238 1 98.69 98 ILE A C 1
ATOM 772 O O . ILE A 1 98 ? -8.625 17.062 -7.398 1 98.69 98 ILE A O 1
ATOM 776 N N . GLU A 1 99 ? -8.68 17.953 -5.344 1 98.81 99 GLU A N 1
ATOM 777 C CA . GLU A 1 99 ? -7.676 18.984 -5.613 1 98.81 99 GLU A CA 1
ATOM 778 C C . GLU A 1 99 ? -6.305 18.562 -5.086 1 98.81 99 GLU A C 1
ATOM 780 O O . GLU A 1 99 ? -6.176 18.172 -3.924 1 98.81 99 GLU A O 1
ATOM 785 N N . ILE A 1 100 ? -5.324 18.609 -5.941 1 98.88 100 ILE A N 1
ATOM 786 C CA . ILE A 1 100 ? -3.953 18.297 -5.551 1 98.88 100 ILE A CA 1
ATOM 787 C C . ILE A 1 100 ? -3.105 19.562 -5.598 1 98.88 100 ILE A C 1
ATOM 789 O O . ILE A 1 100 ? -2.916 20.156 -6.668 1 98.88 100 ILE A O 1
ATOM 793 N N . GLU A 1 101 ? -2.635 20 -4.48 1 98.88 101 GLU A N 1
ATOM 794 C CA . GLU A 1 101 ? -1.672 21.094 -4.348 1 98.88 101 GLU A CA 1
ATOM 795 C C . GLU A 1 101 ? -0.263 20.562 -4.105 1 98.88 101 GLU A C 1
ATOM 797 O O . GLU A 1 101 ? -0.094 19.453 -3.57 1 98.88 101 GLU A O 1
ATOM 802 N N . THR A 1 102 ? 0.691 21.375 -4.551 1 98.88 102 THR A N 1
ATOM 803 C CA . THR A 1 102 ? 2.066 20.922 -4.395 1 98.88 102 THR A CA 1
ATOM 804 C C . THR A 1 102 ? 2.938 22.016 -3.799 1 98.88 102 THR A C 1
ATOM 806 O O . THR A 1 102 ? 2.674 23.203 -4.004 1 98.88 102 THR A O 1
ATOM 809 N N . PHE A 1 103 ? 3.908 21.641 -3.061 1 98.81 103 PHE A N 1
ATOM 810 C CA . PHE A 1 103 ? 5 22.484 -2.594 1 98.81 103 PHE A CA 1
ATOM 811 C C . PHE A 1 103 ? 6.348 21.812 -2.83 1 98.81 103 PHE A C 1
ATOM 813 O O . PHE A 1 103 ? 6.676 20.812 -2.172 1 98.81 103 PHE A O 1
ATOM 820 N N . VAL A 1 104 ? 7.055 22.344 -3.77 1 98.62 104 VAL A N 1
ATOM 821 C CA . VAL A 1 104 ? 8.398 21.844 -4.055 1 98.62 104 VAL A CA 1
ATOM 822 C C . VAL A 1 104 ? 9.43 22.656 -3.281 1 98.62 104 VAL A C 1
ATOM 824 O O . VAL A 1 104 ? 9.75 23.781 -3.668 1 98.62 104 VAL A O 1
ATOM 827 N N . GLY A 1 105 ? 9.883 22.047 -2.221 1 97.44 105 GLY A N 1
ATOM 828 C CA . GLY A 1 105 ? 10.828 22.766 -1.377 1 97.44 105 GLY A CA 1
ATOM 829 C C . GLY A 1 105 ? 10.969 22.156 0.006 1 97.44 105 GLY A C 1
ATOM 830 O O . GLY A 1 105 ? 10.344 21.141 0.313 1 97.44 105 GLY A O 1
ATOM 831 N N . ARG A 1 106 ? 11.797 22.766 0.743 1 95.06 106 ARG A N 1
ATOM 832 C CA . ARG A 1 106 ? 12.039 22.328 2.115 1 95.06 106 ARG A CA 1
ATOM 833 C C . ARG A 1 106 ? 11.234 23.172 3.104 1 95.06 106 ARG A C 1
ATOM 835 O O . ARG A 1 106 ? 11.156 24.391 2.975 1 95.06 106 ARG A O 1
ATOM 842 N N . LEU A 1 107 ? 10.562 22.516 4.023 1 96.44 107 LEU A N 1
ATOM 843 C CA . LEU A 1 107 ? 9.875 23.234 5.094 1 96.44 107 LEU A CA 1
ATOM 844 C C . LEU A 1 107 ? 10.875 23.844 6.066 1 96.44 107 LEU A C 1
ATOM 846 O O . LEU A 1 107 ? 11.891 23.234 6.391 1 96.44 107 LEU A O 1
ATOM 850 N N . SER A 1 108 ? 10.625 25.031 6.469 1 96.56 108 SER A N 1
ATOM 851 C CA . SER A 1 108 ? 11.414 25.75 7.457 1 96.56 108 SER A CA 1
ATOM 852 C C . SER A 1 108 ? 10.523 26.516 8.43 1 96.56 108 SER A C 1
ATOM 854 O O . SER A 1 108 ? 9.312 26.609 8.227 1 96.56 108 SER A O 1
ATOM 856 N N . GLU A 1 109 ? 11.156 26.953 9.438 1 96.5 109 GLU A N 1
ATOM 857 C CA . GLU A 1 109 ? 10.422 27.766 10.414 1 96.5 109 GLU A CA 1
ATOM 858 C C . GLU A 1 109 ? 9.797 29 9.75 1 96.5 109 GLU A C 1
ATOM 860 O O . GLU A 1 109 ? 8.727 29.438 10.156 1 96.5 109 GLU A O 1
ATOM 865 N N . GLU A 1 110 ? 10.406 29.438 8.742 1 97.38 110 GLU A N 1
ATOM 866 C CA . GLU A 1 110 ? 10 30.688 8.102 1 97.38 110 GLU A CA 1
ATOM 867 C C . GLU A 1 110 ? 8.781 30.484 7.199 1 97.38 110 GLU A C 1
ATOM 869 O O . GLU A 1 110 ? 7.977 31.391 7.012 1 97.38 110 GLU A O 1
ATOM 874 N N . ASN A 1 111 ? 8.625 29.297 6.703 1 98.19 111 ASN A N 1
ATOM 875 C CA . ASN A 1 111 ? 7.605 29.156 5.668 1 98.19 111 ASN A CA 1
ATOM 876 C C . ASN A 1 111 ? 6.492 28.203 6.109 1 98.19 111 ASN A C 1
ATOM 878 O O . ASN A 1 111 ? 5.426 28.172 5.496 1 98.19 111 ASN A O 1
ATOM 882 N N . ILE A 1 112 ? 6.664 27.516 7.133 1 98.5 112 ILE A N 1
ATOM 883 C CA . ILE A 1 112 ? 5.805 26.391 7.484 1 98.5 112 ILE A CA 1
ATOM 884 C C . ILE A 1 112 ? 4.391 26.891 7.758 1 98.5 112 ILE A C 1
ATOM 886 O O . ILE A 1 112 ? 3.412 26.25 7.367 1 98.5 112 ILE A O 1
ATOM 890 N N . ASP A 1 113 ? 4.23 28.016 8.383 1 98.25 113 ASP A N 1
ATOM 891 C CA . ASP A 1 113 ? 2.91 28.547 8.703 1 98.25 113 ASP A CA 1
ATOM 892 C C . ASP A 1 113 ? 2.115 28.844 7.434 1 98.25 113 ASP A C 1
ATOM 894 O O . ASP A 1 113 ? 0.927 28.531 7.348 1 98.25 113 ASP A O 1
ATOM 898 N N . GLY A 1 114 ? 2.793 29.422 6.496 1 98.5 114 GLY A N 1
ATOM 899 C CA . GLY A 1 114 ? 2.137 29.734 5.234 1 98.5 114 GLY A CA 1
ATOM 900 C C . GLY A 1 114 ? 1.824 28.5 4.406 1 98.5 114 GLY A C 1
ATOM 901 O O . GLY A 1 114 ? 0.736 28.375 3.84 1 98.5 114 GLY A O 1
ATOM 902 N N . VAL A 1 115 ? 2.715 27.562 4.367 1 98.75 115 VAL A N 1
ATOM 903 C CA . VAL A 1 115 ? 2.592 26.375 3.523 1 98.75 115 VAL A CA 1
ATOM 904 C C . VAL A 1 115 ? 1.481 25.484 4.059 1 98.75 115 VAL A C 1
ATOM 906 O O . VAL A 1 115 ? 0.692 24.938 3.285 1 98.75 115 VAL A O 1
ATOM 909 N N . LEU A 1 116 ? 1.346 25.344 5.383 1 98.75 116 LEU A N 1
ATOM 910 C CA . LEU A 1 116 ? 0.439 24.359 5.969 1 98.75 116 LEU A CA 1
ATOM 911 C C . LEU A 1 116 ? -0.846 25.031 6.449 1 98.75 116 LEU A C 1
ATOM 913 O O . LEU A 1 116 ? -1.644 24.406 7.16 1 98.75 116 LEU A O 1
ATOM 917 N N . GLU A 1 117 ? -1.035 26.234 6.055 1 98.19 117 GLU A N 1
ATOM 918 C CA . GLU A 1 117 ? -2.223 26.953 6.488 1 98.19 117 GLU A CA 1
ATOM 919 C C . GLU A 1 117 ? -3.498 26.219 6.086 1 98.19 117 GLU A C 1
ATOM 921 O O . GLU A 1 117 ? -3.654 25.828 4.934 1 98.19 117 GLU A O 1
ATOM 926 N N . GLY A 1 118 ? -4.352 26 6.98 1 98.19 118 GLY A N 1
ATOM 927 C CA . GLY A 1 118 ? -5.68 25.469 6.707 1 98.19 118 GLY A CA 1
ATOM 928 C C . GLY A 1 118 ? -5.711 23.953 6.621 1 98.19 118 GLY A C 1
ATOM 929 O O . GLY A 1 118 ? -6.762 23.359 6.352 1 98.19 118 GLY A O 1
ATOM 930 N N . VAL A 1 119 ? -4.625 23.328 6.906 1 98.81 119 VAL A N 1
ATOM 931 C CA . VAL A 1 119 ? -4.559 21.859 6.848 1 98.81 119 VAL A CA 1
ATOM 932 C C . VAL A 1 119 ? -5.258 21.266 8.062 1 98.81 119 VAL A C 1
ATOM 934 O O . VAL A 1 119 ? -5.105 21.766 9.188 1 98.81 119 VAL A O 1
ATOM 937 N N . ASP A 1 120 ? -6.039 20.156 7.781 1 98.94 120 ASP A N 1
ATOM 938 C CA . ASP A 1 120 ? -6.789 19.5 8.852 1 98.94 120 ASP A CA 1
ATOM 939 C C . ASP A 1 120 ? -5.965 18.406 9.508 1 98.94 120 ASP A C 1
ATOM 941 O O . ASP A 1 120 ? -6.137 18.109 10.688 1 98.94 120 ASP A O 1
ATOM 945 N N . VAL A 1 121 ? -5.148 17.75 8.75 1 98.94 121 VAL A N 1
ATOM 946 C CA . VAL A 1 121 ? -4.293 16.656 9.219 1 98.94 121 VAL A CA 1
ATOM 947 C C . VAL A 1 121 ? -2.957 16.688 8.477 1 98.94 121 VAL A C 1
ATOM 949 O O . VAL A 1 121 ? -2.918 16.969 7.273 1 98.94 121 VAL A O 1
ATOM 952 N N . ILE A 1 122 ? -1.885 16.453 9.18 1 98.94 122 ILE A N 1
ATOM 953 C CA . ILE A 1 122 ? -0.555 16.328 8.594 1 98.94 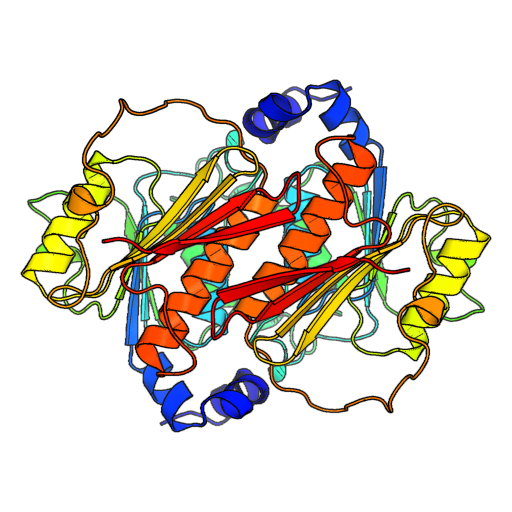122 ILE A CA 1
ATOM 954 C C . ILE A 1 122 ? -0.109 14.867 8.641 1 98.94 122 ILE A C 1
ATOM 956 O O . ILE A 1 122 ? -0.252 14.195 9.672 1 98.94 122 ILE A O 1
ATOM 960 N N . VAL A 1 123 ? 0.382 14.383 7.578 1 99 123 VAL A N 1
ATOM 961 C CA . VAL A 1 123 ? 0.984 13.055 7.555 1 99 123 VAL A CA 1
ATOM 962 C C . VAL A 1 123 ? 2.498 13.172 7.387 1 99 123 VAL A C 1
ATOM 964 O O . VAL A 1 123 ? 2.975 13.688 6.371 1 99 123 VAL A O 1
ATOM 967 N N . ASP A 1 124 ? 3.188 12.719 8.383 1 98.81 124 ASP A N 1
ATOM 968 C CA . ASP A 1 124 ? 4.645 12.734 8.422 1 98.81 124 ASP A CA 1
ATOM 969 C C . ASP A 1 124 ? 5.23 11.492 7.75 1 98.81 124 ASP A C 1
ATOM 971 O O . ASP A 1 124 ? 5.211 10.406 8.32 1 98.81 124 ASP A O 1
ATOM 975 N N . CYS A 1 125 ? 5.77 11.727 6.574 1 98.69 125 CYS A N 1
ATOM 976 C CA . CYS A 1 125 ? 6.383 10.664 5.789 1 98.69 125 CYS A CA 1
ATOM 977 C C . CYS A 1 125 ? 7.867 10.93 5.578 1 98.69 125 CYS A C 1
ATOM 979 O O . CYS A 1 125 ? 8.43 10.547 4.547 1 98.69 125 CYS A O 1
ATOM 981 N N . LEU A 1 126 ? 8.477 11.562 6.484 1 96.44 126 LEU A N 1
ATOM 982 C CA . LEU A 1 126 ? 9.852 12.023 6.348 1 96.44 126 LEU A CA 1
ATOM 983 C C . LEU A 1 126 ? 10.828 10.977 6.855 1 96.44 126 LEU A C 1
ATOM 985 O O . LEU A 1 126 ? 10.43 10.016 7.523 1 96.44 126 LEU A O 1
ATOM 989 N N . ASP A 1 127 ? 12.078 11.172 6.516 1 91.5 127 ASP A N 1
ATOM 990 C CA . ASP A 1 127 ? 13.102 10.227 6.945 1 91.5 127 ASP A CA 1
ATOM 991 C C . ASP A 1 127 ? 14.148 10.906 7.82 1 91.5 127 ASP A C 1
ATOM 993 O O . ASP A 1 127 ? 15.234 10.359 8.031 1 91.5 127 ASP A O 1
ATOM 997 N N . ASN A 1 128 ? 13.828 12.164 8.242 1 89.06 128 ASN A N 1
ATOM 998 C CA . ASN A 1 128 ? 14.781 12.852 9.109 1 89.06 128 ASN A CA 1
ATOM 999 C C . ASN A 1 128 ? 14.078 13.531 10.281 1 89.06 128 ASN A C 1
ATOM 1001 O O . ASN A 1 128 ? 12.969 14.047 10.133 1 89.06 128 ASN A O 1
ATOM 1005 N N . PHE A 1 129 ? 14.781 13.555 11.398 1 88.44 129 PHE A N 1
ATOM 1006 C CA . PHE A 1 129 ? 14.148 13.969 12.648 1 88.44 129 PHE A CA 1
ATOM 1007 C C . PHE A 1 129 ? 14.055 15.484 12.719 1 88.44 129 PHE A C 1
ATOM 1009 O O . PHE A 1 129 ? 13.141 16.031 13.352 1 88.44 129 PHE A O 1
ATOM 1016 N N . GLU A 1 130 ? 14.875 16.141 12.031 1 89.5 130 GLU A N 1
ATOM 1017 C CA . GLU A 1 130 ? 14.859 17.609 12.086 1 89.5 130 GLU A CA 1
ATOM 1018 C C . GLU A 1 130 ? 13.531 18.156 11.57 1 89.5 130 GLU A C 1
ATOM 1020 O O . GLU A 1 130 ? 12.852 18.922 12.266 1 89.5 130 GLU A O 1
ATOM 1025 N N . THR A 1 131 ? 13.172 17.75 10.391 1 93.5 131 THR A N 1
ATOM 1026 C CA . THR A 1 131 ? 11.93 18.234 9.797 1 93.5 131 THR A CA 1
ATOM 1027 C C . THR A 1 131 ? 10.719 17.656 10.539 1 93.5 131 THR A C 1
ATOM 1029 O O . THR A 1 131 ? 9.688 18.328 10.664 1 93.5 131 THR A O 1
ATOM 1032 N N . ARG A 1 132 ? 10.852 16.422 11.07 1 95.69 132 ARG A N 1
ATOM 1033 C CA . ARG A 1 132 ? 9.773 15.82 11.836 1 95.69 132 ARG A CA 1
ATOM 1034 C C . ARG A 1 132 ? 9.43 16.656 13.062 1 95.69 132 ARG A C 1
ATOM 1036 O O . ARG A 1 132 ? 8.25 16.844 13.383 1 95.69 132 ARG A O 1
ATOM 1043 N N . PHE A 1 133 ? 10.469 17.141 13.688 1 95.44 133 PHE A N 1
ATOM 1044 C CA . PHE A 1 133 ? 10.242 17.906 14.898 1 95.44 133 PHE A CA 1
ATOM 1045 C C . PHE A 1 133 ? 9.688 19.297 14.57 1 95.44 133 PHE A C 1
ATOM 1047 O O . PHE A 1 133 ? 8.891 19.844 15.336 1 95.44 133 PHE A O 1
ATOM 1054 N N . LEU A 1 134 ? 10.117 19.828 13.438 1 96.56 134 LEU A N 1
ATOM 1055 C CA . LEU A 1 134 ? 9.523 21.062 12.961 1 96.56 134 LEU A CA 1
ATOM 1056 C C . LEU A 1 134 ? 8.031 20.891 12.719 1 96.56 134 LEU A C 1
ATOM 1058 O O . LEU A 1 134 ? 7.23 21.75 13.102 1 96.56 134 LEU A O 1
ATOM 1062 N N . LEU A 1 135 ? 7.625 19.797 12.117 1 97.69 135 LEU A N 1
ATOM 1063 C CA . LEU A 1 135 ? 6.227 19.469 11.875 1 97.69 135 LEU A CA 1
ATOM 1064 C C . LEU A 1 135 ? 5.465 19.312 13.188 1 97.69 135 LEU A C 1
ATOM 1066 O O . LEU A 1 135 ? 4.324 19.766 13.305 1 97.69 135 LEU A O 1
ATOM 1070 N N . ASP A 1 136 ? 6.129 18.609 14.07 1 97.56 136 ASP A N 1
ATOM 1071 C CA . ASP A 1 136 ? 5.512 18.375 15.375 1 97.56 136 ASP A CA 1
ATOM 1072 C C . ASP A 1 136 ? 5.262 19.688 16.109 1 97.56 136 ASP A C 1
ATOM 1074 O O . ASP A 1 136 ? 4.195 19.875 16.703 1 97.56 136 ASP A O 1
ATOM 1078 N N . ASP A 1 137 ? 6.234 20.578 16.109 1 97.62 137 ASP A N 1
ATOM 1079 C CA . ASP A 1 137 ? 6.07 21.891 16.734 1 97.62 137 ASP A CA 1
ATOM 1080 C C . ASP A 1 137 ? 4.891 22.641 16.109 1 97.62 137 ASP A C 1
ATOM 1082 O O . ASP A 1 137 ? 4.066 23.203 16.844 1 97.62 137 ASP A O 1
ATOM 1086 N N . TYR A 1 138 ? 4.863 22.656 14.82 1 98.31 138 TYR A N 1
ATOM 1087 C CA . TYR A 1 138 ? 3.754 23.312 14.125 1 98.31 138 TYR A CA 1
ATOM 1088 C C . TYR A 1 138 ? 2.422 22.703 14.539 1 98.31 138 TYR A C 1
ATOM 1090 O O . TYR A 1 138 ? 1.456 23.422 14.805 1 98.31 138 TYR A O 1
ATOM 1098 N N . ALA A 1 139 ? 2.359 21.375 14.484 1 98.56 139 ALA A N 1
ATOM 1099 C CA . ALA A 1 139 ? 1.141 20.641 14.844 1 98.56 139 ALA A CA 1
ATOM 1100 C C . ALA A 1 139 ? 0.662 21.031 16.234 1 98.56 139 ALA A C 1
ATOM 1102 O O . ALA A 1 139 ? -0.526 21.297 16.438 1 98.56 139 ALA A O 1
ATOM 1103 N N . GLN A 1 140 ? 1.612 21.078 17.203 1 98.19 140 GLN A N 1
ATOM 1104 C CA . GLN A 1 140 ? 1.285 21.422 18.578 1 98.19 140 GLN A CA 1
ATOM 1105 C C . GLN A 1 140 ? 0.75 22.859 18.688 1 98.19 140 GLN A C 1
ATOM 1107 O O . GLN A 1 140 ? -0.276 23.094 19.328 1 98.19 140 GLN A O 1
ATOM 1112 N N . TRP A 1 141 ? 1.394 23.719 18.047 1 97.75 141 TRP A N 1
ATOM 1113 C CA . TRP A 1 141 ? 1.067 25.125 18.141 1 97.75 141 TRP A CA 1
ATOM 1114 C C . TRP A 1 141 ? -0.283 25.422 17.5 1 97.75 141 TRP A C 1
ATOM 1116 O O . TRP A 1 141 ? -1.049 26.25 18 1 97.75 141 TRP A O 1
ATOM 1126 N N . ASN A 1 142 ? -0.556 24.797 16.375 1 98.31 142 ASN A N 1
ATOM 1127 C CA . ASN A 1 142 ? -1.751 25.109 15.602 1 98.31 142 ASN A CA 1
ATOM 1128 C C . ASN A 1 142 ? -2.873 24.109 15.859 1 98.31 142 ASN A C 1
ATOM 1130 O O . ASN A 1 142 ? -3.932 24.188 15.234 1 98.31 142 ASN A O 1
ATOM 1134 N N . ARG A 1 143 ? -2.605 23.141 16.688 1 98.31 143 ARG A N 1
ATOM 1135 C CA . ARG A 1 143 ? -3.58 22.141 17.109 1 98.31 143 ARG A CA 1
ATOM 1136 C C . ARG A 1 143 ? -4.062 21.328 15.906 1 98.31 143 ARG A C 1
ATOM 1138 O O . ARG A 1 143 ? -5.266 21.125 15.734 1 98.31 143 ARG A O 1
ATOM 1145 N N . VAL A 1 144 ? -3.143 20.922 15.07 1 98.81 144 VAL A N 1
ATOM 1146 C CA . VAL A 1 144 ? -3.422 20.078 13.906 1 98.81 144 VAL A CA 1
ATOM 1147 C C . VAL A 1 144 ? -2.928 18.656 14.172 1 98.81 144 VAL A C 1
ATOM 1149 O O . VAL A 1 144 ? -1.762 18.453 14.516 1 98.81 144 VAL A O 1
ATOM 1152 N N . PRO A 1 145 ? -3.781 17.641 14.016 1 98.94 145 PRO A N 1
ATOM 1153 C CA . PRO A 1 145 ? -3.322 16.266 14.18 1 98.94 145 PRO A CA 1
ATOM 1154 C C . PRO A 1 145 ? -2.203 15.883 13.219 1 98.94 145 PRO A C 1
ATOM 1156 O O . PRO A 1 145 ? -2.18 16.359 12.078 1 98.94 145 PRO A O 1
ATOM 1159 N N . LEU A 1 146 ? -1.305 15.039 13.711 1 98.94 146 LEU A N 1
ATOM 1160 C CA . LEU A 1 146 ? -0.141 14.586 12.953 1 98.94 146 LEU A CA 1
ATOM 1161 C C . LEU A 1 146 ? -0.033 13.062 12.992 1 98.94 146 LEU A C 1
ATOM 1163 O O . LEU A 1 146 ? 0.035 12.469 14.07 1 98.94 146 LEU A O 1
ATOM 1167 N N . VAL A 1 147 ? -0.082 12.406 11.828 1 98.94 147 VAL A N 1
ATOM 1168 C CA . VAL A 1 147 ? 0.107 10.969 11.711 1 98.94 147 VAL A CA 1
ATOM 1169 C C . VAL A 1 147 ? 1.552 10.664 11.328 1 98.94 147 VAL A C 1
ATOM 1171 O O . VAL A 1 147 ? 1.968 10.93 10.195 1 98.94 147 VAL A O 1
ATOM 1174 N N . HIS A 1 148 ? 2.254 10.031 12.188 1 98.88 148 HIS A N 1
ATOM 1175 C CA . HIS A 1 148 ? 3.672 9.734 12.016 1 98.88 148 HIS A CA 1
ATOM 1176 C C . HIS A 1 148 ? 3.881 8.312 11.492 1 98.88 148 HIS A C 1
ATOM 1178 O O . HIS A 1 148 ? 3.186 7.387 11.914 1 98.88 148 HIS A O 1
ATOM 1184 N N . GLY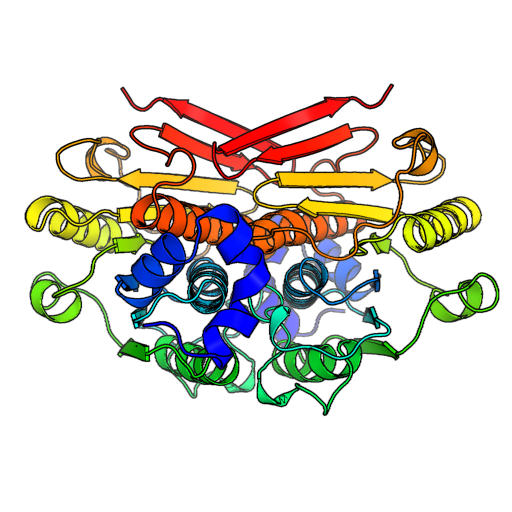 A 1 149 ? 4.789 8.133 10.578 1 98.69 149 GLY A N 1
ATOM 1185 C CA . GLY A 1 149 ? 5.266 6.836 10.125 1 98.69 149 GLY A CA 1
ATOM 1186 C C . GLY A 1 149 ? 6.762 6.801 9.875 1 98.69 149 GLY A C 1
ATOM 1187 O O . GLY A 1 149 ? 7.352 7.805 9.477 1 98.69 149 GLY A O 1
ATOM 1188 N N . ALA A 1 150 ? 7.355 5.699 10.086 1 97.75 150 ALA A N 1
ATOM 1189 C CA . ALA A 1 150 ? 8.766 5.465 9.789 1 97.75 150 ALA A CA 1
ATOM 1190 C C . ALA A 1 150 ? 9.008 4.02 9.367 1 97.75 150 ALA A C 1
ATOM 1192 O O . ALA A 1 150 ? 8.281 3.113 9.789 1 97.75 150 ALA A O 1
ATOM 1193 N N . VAL A 1 151 ? 10.07 3.852 8.547 1 98.25 151 VAL A N 1
ATOM 1194 C CA . VAL A 1 151 ? 10.352 2.512 8.039 1 98.25 151 VAL A CA 1
ATOM 1195 C C . VAL A 1 151 ? 11.859 2.32 7.91 1 98.25 151 VAL A C 1
ATOM 1197 O O . VAL A 1 151 ? 12.594 3.275 7.648 1 98.25 151 VAL A O 1
ATOM 1200 N N . GLU A 1 152 ? 12.312 1.108 8.078 1 97.5 152 GLU A N 1
ATOM 1201 C CA . GLU A 1 152 ? 13.672 0.644 7.812 1 97.5 152 GLU A CA 1
ATOM 1202 C C . GLU A 1 152 ? 13.711 -0.869 7.617 1 97.5 152 GLU A C 1
ATOM 1204 O O . GLU A 1 152 ? 13.32 -1.624 8.508 1 97.5 152 GLU A O 1
ATOM 1209 N N . GLY A 1 153 ? 14.25 -1.294 6.465 1 98.31 153 GLY A N 1
ATOM 1210 C CA . GLY A 1 153 ? 14.227 -2.717 6.164 1 98.31 153 GLY A CA 1
ATOM 1211 C C . GLY A 1 153 ? 12.828 -3.291 6.094 1 98.31 153 GLY A C 1
ATOM 1212 O O . GLY A 1 153 ? 12.008 -2.85 5.281 1 98.31 153 GLY A O 1
ATOM 1213 N N . THR A 1 154 ? 12.594 -4.199 7.027 1 98.75 154 THR A N 1
ATOM 1214 C CA . THR A 1 154 ? 11.273 -4.816 7.117 1 98.75 154 THR A CA 1
ATOM 1215 C C . THR A 1 154 ? 10.508 -4.285 8.328 1 98.75 154 THR A C 1
ATOM 1217 O O . THR A 1 154 ? 9.422 -4.773 8.641 1 98.75 154 THR A O 1
ATOM 1220 N N . PHE A 1 155 ? 11.047 -3.225 8.914 1 98.56 155 PHE A N 1
ATOM 1221 C CA . PHE A 1 155 ? 10.469 -2.652 10.125 1 98.56 155 PHE A CA 1
ATOM 1222 C C . PHE A 1 155 ? 9.734 -1.354 9.82 1 98.56 155 PHE A C 1
ATOM 1224 O O . PHE A 1 155 ? 10.125 -0.618 8.906 1 98.56 155 PHE A O 1
ATOM 1231 N N . GLY A 1 156 ? 8.695 -1.104 10.555 1 98.69 156 GLY A N 1
ATOM 1232 C CA . GLY A 1 156 ? 7.977 0.159 10.484 1 98.69 156 GLY A CA 1
ATOM 1233 C C . GLY A 1 156 ? 7.332 0.548 11.805 1 98.69 156 GLY A C 1
ATOM 1234 O O . GLY A 1 156 ? 7.285 -0.255 12.734 1 98.69 156 GLY A O 1
ATOM 1235 N N . GLN A 1 157 ? 6.902 1.714 11.891 1 98.75 157 GLN A N 1
ATOM 1236 C CA . GLN A 1 157 ? 6.152 2.176 13.055 1 98.75 157 GLN A CA 1
ATOM 1237 C C . GLN A 1 157 ? 5.164 3.273 12.672 1 98.75 157 GLN A C 1
ATOM 1239 O O . GLN A 1 157 ? 5.387 4.008 11.711 1 98.75 157 GLN A O 1
ATOM 1244 N N . VAL A 1 158 ? 4.098 3.393 13.383 1 98.94 158 VAL A N 1
ATOM 1245 C CA . VAL A 1 158 ? 3.062 4.395 13.148 1 98.94 158 VAL A CA 1
ATOM 1246 C C . VAL A 1 158 ? 2.492 4.871 14.484 1 98.94 158 VAL A C 1
ATOM 1248 O O . VAL A 1 158 ? 2.301 4.074 15.406 1 98.94 158 VAL A O 1
ATOM 1251 N N . THR A 1 159 ? 2.256 6.117 14.609 1 98.94 159 THR A N 1
ATOM 1252 C CA . THR A 1 159 ? 1.486 6.68 15.719 1 98.94 159 THR A CA 1
ATOM 1253 C C . THR A 1 159 ? 0.743 7.938 15.273 1 98.94 159 THR A C 1
ATOM 1255 O O . THR A 1 159 ? 1.044 8.5 14.219 1 98.94 159 THR A O 1
ATOM 1258 N N . THR A 1 160 ? -0.234 8.312 16.047 1 98.94 160 THR A N 1
ATOM 1259 C CA . THR A 1 160 ? -1.034 9.5 15.773 1 98.94 160 THR A CA 1
ATOM 1260 C C . THR A 1 160 ? -0.935 10.5 16.922 1 98.94 160 THR A C 1
ATOM 1262 O O . THR A 1 160 ? -1.252 10.164 18.062 1 98.94 160 THR A O 1
ATOM 1265 N N . VAL A 1 161 ? -0.513 11.648 16.594 1 98.81 161 VAL A N 1
ATOM 1266 C CA . VAL A 1 161 ? -0.38 12.742 17.562 1 98.81 161 VAL A CA 1
ATOM 1267 C C . VAL A 1 161 ? -1.562 13.695 17.422 1 98.81 161 VAL A C 1
ATOM 1269 O O . VAL A 1 161 ? -1.817 14.227 16.344 1 98.81 161 VAL A O 1
ATOM 1272 N N . VAL A 1 162 ? -2.277 13.93 18.469 1 98.75 162 VAL A N 1
ATOM 1273 C CA . VAL A 1 162 ? -3.326 14.938 18.562 1 98.75 162 VAL A CA 1
ATOM 1274 C C . VAL A 1 162 ? -2.984 15.938 19.656 1 98.75 162 VAL A C 1
ATOM 1276 O O . VAL A 1 162 ? -3.061 15.609 20.844 1 98.75 162 VAL A O 1
ATOM 1279 N N . PRO A 1 163 ? -2.604 17.156 19.266 1 98.5 163 PRO A N 1
ATOM 1280 C CA . PRO A 1 163 ? -2.197 18.141 20.266 1 98.5 163 PRO A CA 1
ATOM 1281 C C . PRO A 1 163 ? -3.238 18.344 21.359 1 98.5 163 PRO A C 1
ATOM 1283 O O . PRO A 1 163 ? -4.434 18.453 21.078 1 98.5 163 PRO A O 1
ATOM 1286 N N . GLY A 1 164 ? -2.744 18.391 22.562 1 97.56 164 GLY A N 1
ATOM 1287 C CA . GLY A 1 164 ? -3.623 18.531 23.703 1 97.56 164 GLY A CA 1
ATOM 1288 C C . GLY A 1 164 ? -4.195 17.219 24.203 1 97.56 164 GLY A C 1
ATOM 1289 O O . GLY A 1 164 ? -4.738 17.156 25.312 1 97.56 164 GLY A O 1
ATOM 1290 N N . VAL A 1 165 ? -4.066 16.156 23.5 1 97.94 165 VAL A N 1
ATOM 1291 C CA . VAL A 1 165 ? -4.648 14.867 23.844 1 97.94 165 VAL A CA 1
ATOM 1292 C C . VAL A 1 165 ? -3.545 13.82 24 1 97.94 165 VAL A C 1
ATOM 1294 O O . VAL A 1 165 ? -3.566 13.016 24.922 1 97.94 165 VAL A O 1
ATOM 1297 N N . THR A 1 166 ? -2.564 13.844 23.125 1 98.62 166 THR A N 1
ATOM 1298 C CA . THR A 1 166 ? -1.501 12.844 23.125 1 98.62 166 THR A CA 1
ATOM 1299 C C . THR A 1 166 ? -0.149 13.492 23.406 1 98.62 166 THR A C 1
ATOM 1301 O O . THR A 1 166 ? -0.03 14.719 23.391 1 98.62 166 THR A O 1
ATOM 1304 N N . LYS A 1 167 ? 0.875 12.57 23.594 1 98 167 LYS A N 1
ATOM 1305 C CA . LYS A 1 167 ? 2.262 13.031 23.594 1 98 167 LYS A CA 1
ATOM 1306 C C . LYS A 1 167 ? 2.674 13.562 22.234 1 98 167 LYS A C 1
ATOM 1308 O O . LYS A 1 167 ? 2.143 13.133 21.203 1 98 167 LYS A O 1
ATOM 1313 N N . SER A 1 168 ? 3.609 14.516 22.312 1 97.5 168 SER A N 1
ATOM 1314 C CA . SER A 1 168 ? 4.227 14.984 21.078 1 97.5 168 SER A CA 1
ATOM 1315 C C . SER A 1 168 ? 5.281 14.008 20.578 1 97.5 168 SER A C 1
ATOM 1317 O O . SER A 1 168 ? 5.684 13.094 21.297 1 97.5 168 SER A O 1
ATOM 1319 N N . LEU A 1 169 ? 5.727 14.164 19.328 1 96.5 169 LEU A N 1
ATOM 1320 C CA . LEU A 1 169 ? 6.777 13.305 18.797 1 96.5 169 LEU A CA 1
ATOM 1321 C C . LEU A 1 169 ? 8.047 13.414 19.641 1 96.5 169 LEU A C 1
ATOM 1323 O O . LEU A 1 169 ? 8.734 12.422 19.859 1 96.5 169 LEU A O 1
ATOM 1327 N N . ARG A 1 170 ? 8.32 14.609 20.047 1 92.38 170 ARG A N 1
ATOM 1328 C CA . ARG A 1 170 ? 9.516 14.836 20.844 1 92.38 170 ARG A CA 1
ATOM 1329 C C . ARG A 1 170 ? 9.445 14.062 22.156 1 92.38 170 ARG A C 1
ATOM 1331 O O . ARG A 1 170 ? 10.469 13.617 22.688 1 92.38 170 ARG A O 1
ATOM 1338 N N . GLU A 1 171 ? 8.281 14.016 22.734 1 95 171 GLU A N 1
ATOM 1339 C CA . GLU A 1 171 ? 8.094 13.266 23.969 1 95 171 GLU A CA 1
ATOM 1340 C C . GLU A 1 171 ? 8.195 11.758 23.719 1 95 171 GLU A C 1
ATOM 1342 O O . GLU A 1 171 ? 8.672 11.016 24.578 1 95 171 GLU A O 1
ATOM 1347 N N . ILE A 1 172 ? 7.727 11.32 22.578 1 95.56 172 ILE A N 1
ATOM 1348 C CA . ILE A 1 172 ? 7.727 9.906 22.234 1 95.56 172 ILE A CA 1
ATOM 1349 C C . ILE A 1 172 ? 9.141 9.461 21.891 1 95.56 172 ILE A C 1
ATOM 1351 O O . ILE A 1 172 ? 9.547 8.344 22.219 1 95.56 172 ILE A O 1
ATOM 1355 N N . PHE A 1 173 ? 9.859 10.367 21.172 1 93.5 173 PHE A N 1
ATOM 1356 C CA . PHE A 1 173 ? 11.219 10.078 20.734 1 93.5 173 PHE A CA 1
ATOM 1357 C C . PHE A 1 173 ? 12.195 11.109 21.281 1 93.5 173 PHE A C 1
ATOM 1359 O O . PHE A 1 173 ? 12.758 11.914 20.531 1 93.5 173 PHE A O 1
ATOM 1366 N N . PRO A 1 174 ? 12.555 11.039 22.484 1 85.62 174 PRO A N 1
ATOM 1367 C CA . PRO A 1 174 ? 13.375 12.062 23.109 1 85.62 174 PRO A CA 1
ATOM 1368 C C . PRO A 1 174 ? 14.82 12.047 22.625 1 85.62 174 PRO A C 1
ATOM 1370 O O . PRO A 1 174 ? 15.5 13.078 22.656 1 85.62 174 PRO A O 1
ATOM 1373 N N . ARG A 1 175 ? 15.391 10.93 22.234 1 80.12 175 ARG A N 1
ATOM 1374 C CA . ARG A 1 175 ? 16.766 10.82 21.75 1 80.12 175 ARG A CA 1
ATOM 1375 C C . ARG A 1 175 ? 16.797 10.617 20.234 1 80.12 175 ARG A C 1
ATOM 1377 O O . ARG A 1 175 ? 16.125 9.727 19.719 1 80.12 175 ARG A O 1
ATOM 1384 N N . VAL A 1 176 ? 17.297 11.711 19.641 1 73.31 176 VAL A N 1
ATOM 1385 C CA . VAL A 1 176 ? 17.281 11.586 18.188 1 73.31 176 VAL A CA 1
ATOM 1386 C C . VAL A 1 176 ? 18.703 11.367 17.672 1 73.31 176 VAL A C 1
ATOM 1388 O O . VAL A 1 176 ? 19.641 11.992 18.156 1 73.31 176 VAL A O 1
ATOM 1391 N N . GLY A 1 177 ? 18.703 10.25 16.984 1 65.31 177 GLY A N 1
ATOM 1392 C CA . GLY A 1 177 ? 20.031 9.984 16.422 1 65.31 177 GLY A CA 1
ATOM 1393 C C . GLY A 1 177 ? 20.312 10.789 15.172 1 65.31 177 GLY A C 1
ATOM 1394 O O . GLY A 1 177 ? 19.484 11.594 14.75 1 65.31 177 GLY A O 1
ATOM 1395 N N . LYS A 1 178 ? 21.609 10.711 14.734 1 63.34 178 LYS A N 1
ATOM 1396 C CA . LYS A 1 178 ? 22.062 11.375 13.516 1 63.34 178 LYS A CA 1
ATOM 1397 C C . LYS A 1 178 ? 21.328 10.82 12.297 1 63.34 178 LYS A C 1
ATOM 1399 O O . LYS A 1 178 ? 20.859 9.688 12.312 1 63.34 178 LYS A O 1
ATOM 1404 N N . LYS A 1 179 ? 21.188 11.711 11.406 1 65.56 179 LYS A N 1
ATOM 1405 C CA . LYS A 1 179 ? 20.609 11.352 10.117 1 65.56 179 LYS A CA 1
ATOM 1406 C C . LYS A 1 179 ? 21.359 10.188 9.469 1 65.56 179 LYS A C 1
ATOM 1408 O O . LYS A 1 179 ? 22.578 10.203 9.398 1 65.56 179 LYS A O 1
ATOM 1413 N N . LYS A 1 180 ? 20.609 9.156 9.172 1 65.19 180 LYS A N 1
ATOM 1414 C CA . LYS A 1 180 ? 21.219 8.102 8.367 1 65.19 180 LYS A CA 1
ATOM 1415 C C . LYS A 1 180 ? 21.156 8.43 6.879 1 65.19 180 LYS A C 1
ATOM 1417 O O . LYS A 1 180 ? 20.109 8.875 6.387 1 65.19 180 LYS A O 1
ATOM 1422 N N . GLU A 1 181 ? 22.25 8.438 6.254 1 71.31 181 GLU A N 1
ATOM 1423 C CA . GLU A 1 181 ? 22.312 8.734 4.828 1 71.31 181 GLU A CA 1
ATOM 1424 C C . GLU A 1 181 ? 21.625 7.648 4.008 1 71.31 181 GLU A C 1
ATOM 1426 O O . GLU A 1 181 ? 20.719 7.938 3.223 1 71.31 181 GLU A O 1
ATOM 1431 N N . LYS A 1 182 ? 22.047 6.398 4.051 1 86.75 182 LYS A N 1
ATOM 1432 C CA . LYS A 1 182 ? 21.5 5.273 3.295 1 86.75 182 LYS A CA 1
ATOM 1433 C C . LYS A 1 182 ? 21.016 4.168 4.227 1 86.75 182 LYS A C 1
ATOM 1435 O O . LYS A 1 182 ? 21.719 3.766 5.148 1 86.75 182 LYS A O 1
ATOM 1440 N N . PHE A 1 183 ? 19.672 3.781 4.098 1 93.31 183 PHE A N 1
ATOM 1441 C CA . PHE A 1 183 ? 19.141 2.703 4.922 1 93.31 183 PHE A CA 1
ATOM 1442 C C . PHE A 1 183 ? 18.438 1.652 4.059 1 93.31 183 PHE A C 1
ATOM 1444 O O . PHE A 1 183 ? 17.953 1.961 2.975 1 93.31 183 PHE A O 1
ATOM 1451 N N . PRO A 1 184 ? 18.453 0.418 4.531 1 97.88 184 PRO A N 1
ATOM 1452 C CA . PRO A 1 184 ? 17.75 -0.644 3.801 1 97.88 184 PRO A CA 1
ATOM 1453 C C . PRO A 1 184 ? 16.234 -0.488 3.84 1 97.88 184 PRO A C 1
ATOM 1455 O O . PRO A 1 184 ? 15.688 0.003 4.832 1 97.88 184 PRO A O 1
ATOM 1458 N N . ILE A 1 185 ? 15.586 -0.912 2.758 1 98.31 185 ILE A N 1
ATOM 1459 C CA . ILE A 1 185 ? 14.133 -0.854 2.762 1 98.31 185 ILE A CA 1
ATOM 1460 C C . ILE A 1 185 ? 13.578 -1.719 1.631 1 98.31 185 ILE A C 1
ATOM 1462 O O . ILE A 1 185 ? 14.141 -1.751 0.534 1 98.31 185 ILE A O 1
ATOM 1466 N N . LEU A 1 186 ? 12.516 -2.387 1.927 1 98.62 186 LEU A N 1
ATOM 1467 C CA . LEU A 1 186 ? 11.695 -3.039 0.912 1 98.62 186 LEU A CA 1
ATOM 1468 C C . LEU A 1 186 ? 10.438 -2.227 0.623 1 98.62 186 LEU A C 1
ATOM 1470 O O . LEU A 1 186 ? 9.852 -1.639 1.533 1 98.62 186 LEU A O 1
ATOM 1474 N N . GLY A 1 187 ? 10.055 -2.18 -0.646 1 98.81 187 GLY A N 1
ATOM 1475 C CA . GLY A 1 187 ? 8.875 -1.422 -1.029 1 98.81 187 GLY A CA 1
ATOM 1476 C C . GLY A 1 187 ? 7.629 -1.83 -0.264 1 98.81 187 GLY A C 1
ATOM 1477 O O . GLY A 1 187 ? 6.824 -0.979 0.122 1 98.81 187 GLY A O 1
ATOM 1478 N N . ALA A 1 188 ? 7.445 -3.094 -0.028 1 98.88 188 ALA A N 1
ATOM 1479 C CA . ALA A 1 188 ? 6.266 -3.619 0.658 1 98.88 188 ALA A CA 1
ATOM 1480 C C . ALA A 1 188 ? 6.16 -3.055 2.072 1 98.88 188 ALA A C 1
ATOM 1482 O O . ALA A 1 188 ? 5.059 -2.838 2.578 1 98.88 188 ALA A O 1
ATOM 1483 N N . THR A 1 189 ? 7.312 -2.83 2.736 1 98.94 189 THR A N 1
ATOM 1484 C CA . THR A 1 189 ? 7.309 -2.238 4.07 1 98.94 189 THR A CA 1
ATOM 1485 C C . THR A 1 189 ? 6.699 -0.839 4.039 1 98.94 189 THR A C 1
ATOM 1487 O O . THR A 1 189 ? 5.828 -0.517 4.848 1 98.94 189 THR A O 1
ATOM 1490 N N . ALA A 1 190 ? 7.156 -0.051 3.082 1 98.88 190 ALA A N 1
ATOM 1491 C CA . ALA A 1 190 ? 6.582 1.28 2.902 1 98.88 190 ALA A CA 1
ATOM 1492 C C . ALA A 1 190 ? 5.098 1.198 2.566 1 98.88 190 ALA A C 1
ATOM 1494 O O . ALA A 1 190 ? 4.305 2.033 3.012 1 98.88 190 ALA A O 1
ATOM 1495 N N . GLY A 1 191 ? 4.73 0.197 1.749 1 98.94 191 GLY A N 1
ATOM 1496 C CA . GLY A 1 191 ? 3.338 -0.017 1.391 1 98.94 191 GLY A CA 1
ATOM 1497 C C . GLY A 1 191 ? 2.441 -0.241 2.594 1 98.94 191 GLY A C 1
ATOM 1498 O O . GLY A 1 191 ? 1.379 0.374 2.705 1 98.94 191 GLY A O 1
ATOM 1499 N N . VAL A 1 192 ? 2.893 -1.104 3.504 1 98.94 192 VAL A N 1
ATOM 1500 C CA . VAL A 1 192 ? 2.113 -1.438 4.691 1 98.94 192 VAL A CA 1
ATOM 1501 C C . VAL A 1 192 ? 2.002 -0.215 5.598 1 98.94 192 VAL A C 1
ATOM 1503 O O . VAL A 1 192 ? 0.896 0.209 5.945 1 98.94 192 VAL A O 1
ATOM 1506 N N . VAL A 1 193 ? 3.09 0.382 5.914 1 98.94 193 VAL A N 1
ATOM 1507 C CA . VAL A 1 193 ? 3.127 1.467 6.887 1 98.94 193 VAL A CA 1
ATOM 1508 C C . VAL A 1 193 ? 2.389 2.684 6.336 1 98.94 193 VAL A C 1
ATOM 1510 O O . VAL A 1 193 ? 1.569 3.289 7.031 1 98.94 193 VAL A O 1
ATOM 1513 N N . GLY A 1 194 ? 2.635 3.018 5.09 1 98.94 194 GLY A N 1
ATOM 1514 C CA . GLY A 1 194 ? 1.942 4.137 4.473 1 98.94 194 GLY A CA 1
ATOM 1515 C C . GLY A 1 194 ? 0.438 3.949 4.41 1 98.94 194 GLY A C 1
ATOM 1516 O O . GLY A 1 194 ? -0.32 4.902 4.609 1 98.94 194 GLY A O 1
ATOM 1517 N N . SER A 1 195 ? -0.01 2.742 4.102 1 99 195 SER A N 1
ATOM 1518 C CA . SER A 1 195 ? -1.441 2.463 4.051 1 99 195 SER A CA 1
ATOM 1519 C C . SER A 1 195 ? -2.07 2.557 5.438 1 99 195 SER A C 1
ATOM 1521 O O . SER A 1 195 ? -3.215 2.996 5.574 1 99 195 SER A O 1
ATOM 1523 N N . ILE A 1 196 ? -1.318 2.143 6.461 1 99 196 ILE A N 1
ATOM 1524 C CA . ILE A 1 196 ? -1.812 2.299 7.824 1 99 196 ILE A CA 1
ATOM 1525 C C . ILE A 1 196 ? -1.917 3.783 8.172 1 99 196 ILE A C 1
ATOM 1527 O O . ILE A 1 196 ? -2.887 4.215 8.797 1 99 196 ILE A O 1
ATOM 1531 N N . GLN A 1 197 ? -0.923 4.586 7.75 1 99 197 GLN A N 1
ATOM 1532 C CA . GLN A 1 197 ? -1.006 6.031 7.953 1 99 197 GLN A CA 1
ATOM 1533 C C . GLN A 1 197 ? -2.264 6.605 7.309 1 99 197 GLN A C 1
ATOM 1535 O O . GLN A 1 197 ? -2.959 7.422 7.914 1 99 197 GLN A O 1
ATOM 1540 N N . ALA A 1 198 ? -2.555 6.18 6.074 1 99 198 ALA A N 1
ATOM 1541 C CA . ALA A 1 198 ? -3.754 6.645 5.383 1 99 198 ALA A CA 1
ATOM 1542 C C . ALA A 1 198 ? -5.012 6.289 6.168 1 99 198 ALA A C 1
ATOM 1544 O O . ALA A 1 198 ? -5.93 7.105 6.293 1 99 198 ALA A O 1
ATOM 1545 N N . MET A 1 199 ? -5.047 5.098 6.723 1 98.94 199 MET A N 1
ATOM 1546 C CA . MET A 1 199 ? -6.199 4.68 7.516 1 98.94 199 MET A CA 1
ATOM 1547 C C . MET A 1 199 ? -6.352 5.547 8.758 1 98.94 199 MET A C 1
ATOM 1549 O O . MET A 1 199 ? -7.469 5.891 9.148 1 98.94 199 MET A O 1
ATOM 1553 N N . GLU A 1 200 ? -5.238 5.895 9.406 1 99 200 GLU A N 1
ATOM 1554 C CA . GLU A 1 200 ? -5.301 6.77 10.57 1 99 200 GLU A CA 1
ATOM 1555 C C . GLU A 1 200 ? -5.953 8.102 10.227 1 99 200 GLU A C 1
ATOM 1557 O O . GLU A 1 200 ? -6.738 8.641 11.008 1 99 200 GLU A O 1
ATOM 1562 N N . VAL A 1 201 ? -5.605 8.641 9.078 1 99 201 VAL A N 1
ATOM 1563 C CA . VAL A 1 201 ? -6.191 9.898 8.633 1 99 201 VAL A CA 1
ATOM 1564 C C . VAL A 1 201 ? -7.703 9.734 8.469 1 99 201 VAL A C 1
ATOM 1566 O O . VAL A 1 201 ? -8.477 10.586 8.922 1 99 201 VAL A O 1
ATOM 1569 N N . VAL A 1 202 ? -8.133 8.672 7.844 1 98.94 202 VAL A N 1
ATOM 1570 C CA . VAL A 1 202 ? -9.547 8.406 7.621 1 98.94 202 VAL A CA 1
ATOM 1571 C C . VAL A 1 202 ? -10.273 8.289 8.961 1 98.94 202 VAL A C 1
ATOM 1573 O O . VAL A 1 202 ? -11.367 8.836 9.133 1 98.94 202 VAL A O 1
ATOM 1576 N N . LYS A 1 203 ? -9.648 7.594 9.922 1 98.94 203 LYS A N 1
ATOM 1577 C CA . LYS A 1 203 ? -10.25 7.465 11.242 1 98.94 203 LYS A CA 1
ATOM 1578 C C . LYS A 1 203 ? -10.398 8.828 11.914 1 98.94 203 LYS A C 1
ATOM 1580 O O . LYS A 1 203 ? -11.453 9.125 12.484 1 98.94 203 LYS A O 1
ATOM 1585 N N . LEU A 1 204 ? -9.383 9.617 11.836 1 98.94 204 LEU A N 1
ATOM 1586 C CA . LEU A 1 204 ? -9.406 10.938 12.453 1 98.94 204 LEU A CA 1
ATOM 1587 C C . LEU A 1 204 ? -10.547 11.781 11.891 1 98.94 204 LEU A C 1
ATOM 1589 O O . LEU A 1 204 ? -11.219 12.5 12.633 1 98.94 204 LEU A O 1
ATOM 1593 N N . LEU A 1 205 ? -10.789 11.664 10.586 1 98.88 205 LEU A N 1
ATOM 1594 C CA . LEU A 1 205 ? -11.695 12.586 9.906 1 98.88 205 LEU A CA 1
ATOM 1595 C C . LEU A 1 205 ? -13.133 12.078 9.977 1 98.88 205 LEU A C 1
ATOM 1597 O O . LEU A 1 205 ? -14.07 12.875 10.062 1 98.88 205 LEU A O 1
ATOM 1601 N N . THR A 1 206 ? -13.328 10.758 9.969 1 98.75 206 THR A N 1
ATOM 1602 C CA . THR A 1 206 ? -14.672 10.203 9.867 1 98.75 206 THR A CA 1
ATOM 1603 C C . THR A 1 206 ? -15.172 9.734 11.227 1 98.75 206 THR A C 1
ATOM 1605 O O . THR A 1 206 ? -16.375 9.547 11.422 1 98.75 206 THR A O 1
ATOM 1608 N N . GLY A 1 207 ? -14.219 9.406 12.086 1 98.25 207 GLY A N 1
ATOM 1609 C CA . GLY A 1 207 ? -14.594 8.953 13.414 1 98.25 207 GLY A CA 1
ATOM 1610 C C . GLY A 1 207 ? -14.758 7.453 13.516 1 98.25 207 GLY A C 1
ATOM 1611 O O . GLY A 1 207 ? -15.07 6.926 14.586 1 98.25 207 GLY A O 1
ATOM 1612 N N . ILE A 1 208 ? -14.484 6.746 12.461 1 98.06 208 ILE A N 1
ATOM 1613 C CA . ILE A 1 208 ? -14.586 5.293 12.547 1 98.06 208 ILE A CA 1
ATOM 1614 C C . ILE A 1 208 ? -13.398 4.734 13.328 1 98.06 208 ILE A C 1
ATOM 1616 O O . ILE A 1 208 ? -12.32 5.336 13.344 1 98.06 208 ILE A O 1
ATOM 1620 N N . GLY A 1 209 ? -13.617 3.66 14.008 1 98.38 209 GLY A N 1
ATOM 1621 C CA . GLY A 1 209 ? -12.539 2.963 14.688 1 98.38 209 GLY A CA 1
ATOM 1622 C C . GLY A 1 209 ? -11.852 3.811 15.75 1 98.38 209 GLY A C 1
ATOM 1623 O O . GLY A 1 209 ? -12.477 4.68 16.359 1 98.38 209 GLY A O 1
ATOM 1624 N N . GLU A 1 210 ? -10.641 3.443 16.016 1 98.62 210 GLU A N 1
ATOM 1625 C CA . GLU A 1 210 ? -9.836 4.105 17.031 1 98.62 210 GLU A CA 1
ATOM 1626 C C . GLU A 1 210 ? -8.406 4.344 16.547 1 98.62 210 GLU A C 1
ATOM 1628 O O . GLU A 1 210 ? -7.637 3.396 16.375 1 98.62 210 GLU A O 1
ATOM 1633 N N . PRO A 1 211 ? -8.039 5.59 16.375 1 98.69 211 PRO A N 1
ATOM 1634 C CA . PRO A 1 211 ? -6.66 5.879 15.977 1 98.69 211 PRO A CA 1
ATOM 1635 C C . PRO A 1 211 ? -5.641 5.492 17.047 1 98.69 211 PRO A C 1
ATOM 1637 O O . PRO A 1 211 ? -6.016 5.199 18.188 1 98.69 211 PRO A O 1
ATOM 1640 N N . LEU A 1 212 ? -4.438 5.473 16.688 1 98.88 212 LEU A N 1
ATOM 1641 C CA . LEU A 1 212 ? -3.328 5.129 17.578 1 98.88 212 LEU A CA 1
ATOM 1642 C C . LEU A 1 212 ? -2.971 6.305 18.484 1 98.88 212 LEU A C 1
ATOM 1644 O O . LEU A 1 212 ? -1.853 6.82 18.422 1 98.88 212 LEU A O 1
ATOM 1648 N N . LEU A 1 213 ? -3.879 6.773 19.359 1 98.69 213 LEU A N 1
ATOM 1649 C CA . LEU A 1 213 ? -3.645 7.855 20.297 1 98.69 213 LEU A CA 1
ATOM 1650 C C . LEU A 1 213 ? -2.871 7.355 21.516 1 98.69 213 LEU A C 1
ATOM 1652 O O . LEU A 1 213 ? -3.33 6.453 22.219 1 98.69 213 LEU A O 1
ATOM 1656 N N . ASN A 1 214 ? -1.718 7.906 21.703 1 98.62 214 ASN A N 1
ATOM 1657 C CA . ASN A 1 214 ? -0.812 7.492 22.781 1 98.62 214 ASN A CA 1
ATOM 1658 C C . ASN A 1 214 ? -0.462 6.012 22.672 1 98.62 214 ASN A C 1
ATOM 1660 O O . ASN A 1 214 ? -0.368 5.32 23.688 1 98.62 214 ASN A O 1
ATOM 1664 N N . LYS A 1 215 ? -0.403 5.512 21.531 1 98.81 215 LYS A N 1
ATOM 1665 C CA . LYS A 1 215 ? 0.01 4.156 21.172 1 98.81 215 LYS A CA 1
ATOM 1666 C C . LYS A 1 215 ? 1.002 4.176 20.016 1 98.81 215 LYS A C 1
ATOM 1668 O O . LYS A 1 215 ? 0.924 5.039 19.141 1 98.81 215 LYS A O 1
ATOM 1673 N N . LEU A 1 216 ? 1.917 3.326 20.031 1 98.75 216 LEU A N 1
ATOM 1674 C CA . LEU A 1 216 ? 2.879 3.123 18.953 1 98.75 216 LEU A CA 1
ATOM 1675 C C . LEU A 1 216 ? 2.758 1.719 18.375 1 98.75 216 LEU A C 1
ATOM 1677 O O . LEU A 1 216 ? 2.91 0.73 19.094 1 98.75 216 LEU A O 1
ATOM 1681 N N . LEU A 1 217 ? 2.393 1.678 17.109 1 98.94 217 LEU A N 1
ATOM 1682 C CA . LEU A 1 217 ? 2.406 0.404 16.406 1 98.94 217 LEU A CA 1
ATOM 1683 C C . LEU A 1 217 ? 3.793 0.105 15.844 1 98.94 217 LEU A C 1
ATOM 1685 O O . LEU A 1 217 ? 4.375 0.931 15.141 1 98.94 217 LEU A O 1
ATOM 1689 N N . ILE A 1 218 ? 4.332 -0.989 16.156 1 98.81 218 ILE A N 1
ATOM 1690 C CA . ILE A 1 218 ? 5.613 -1.47 15.641 1 98.81 218 ILE A CA 1
ATOM 1691 C C . ILE A 1 218 ? 5.391 -2.705 14.773 1 98.81 218 ILE A C 1
ATOM 1693 O O . ILE A 1 218 ? 4.707 -3.645 15.18 1 98.81 218 ILE A O 1
ATOM 1697 N N . VAL A 1 219 ? 5.98 -2.664 13.641 1 98.75 219 VAL A N 1
ATOM 1698 C CA . VAL A 1 219 ? 5.746 -3.697 12.633 1 98.75 219 VAL A CA 1
ATOM 1699 C C . VAL A 1 219 ? 7.078 -4.328 12.227 1 98.75 219 VAL A C 1
ATOM 1701 O O . VAL A 1 219 ? 8.062 -3.621 12 1 98.75 219 VAL A O 1
ATOM 1704 N N . ASP A 1 220 ? 7.152 -5.59 12.125 1 98.81 220 ASP A N 1
ATOM 1705 C CA . ASP A 1 220 ? 8.211 -6.324 11.445 1 98.81 220 ASP A CA 1
ATOM 1706 C C . ASP A 1 220 ? 7.633 -7.324 10.445 1 98.81 220 ASP A C 1
ATOM 1708 O O . ASP A 1 220 ? 7.145 -8.391 10.836 1 98.81 220 ASP A O 1
ATOM 1712 N N . LEU A 1 221 ? 7.773 -7.066 9.234 1 98.81 221 LEU A N 1
ATOM 1713 C CA . LEU A 1 221 ? 7.113 -7.852 8.195 1 98.81 221 LEU A CA 1
ATOM 1714 C C . LEU A 1 221 ? 7.887 -9.133 7.914 1 98.81 221 LEU A C 1
ATOM 1716 O O . LEU A 1 221 ? 7.348 -10.07 7.316 1 98.81 221 LEU A O 1
ATOM 1720 N N . ALA A 1 222 ? 9.195 -9.133 8.25 1 98.69 222 ALA A N 1
ATOM 1721 C CA . ALA A 1 222 ? 9.969 -10.367 8.07 1 98.69 222 ALA A CA 1
ATOM 1722 C C . ALA A 1 222 ? 9.359 -11.508 8.875 1 98.69 222 ALA A C 1
ATOM 1724 O O . ALA A 1 222 ? 9.383 -12.664 8.438 1 98.69 222 ALA A O 1
ATOM 1725 N N . PHE A 1 223 ? 8.781 -11.141 10.016 1 98.56 223 PHE A N 1
ATOM 1726 C CA . PHE A 1 223 ? 8.281 -12.18 10.906 1 98.56 223 PHE A CA 1
ATOM 1727 C C . PHE A 1 223 ? 6.805 -11.969 11.203 1 98.56 223 PHE A C 1
ATOM 1729 O O . PHE A 1 223 ? 6.246 -12.633 12.078 1 98.56 223 PHE A O 1
ATOM 1736 N N . ASN A 1 224 ? 6.211 -11.023 10.586 1 98.56 224 ASN A N 1
ATOM 1737 C CA . ASN A 1 224 ? 4.793 -10.695 10.719 1 98.56 224 ASN A CA 1
ATOM 1738 C C . ASN A 1 224 ? 4.414 -10.43 12.172 1 98.56 224 ASN A C 1
ATOM 1740 O O . ASN A 1 224 ? 3.428 -10.977 12.664 1 98.56 224 ASN A O 1
ATOM 1744 N N . THR A 1 225 ? 5.223 -9.625 12.773 1 98.44 225 THR A N 1
ATOM 1745 C CA . THR A 1 225 ? 4.906 -9.156 14.117 1 98.44 225 THR A CA 1
ATOM 1746 C C . THR A 1 225 ? 4.344 -7.734 14.07 1 98.44 225 THR A C 1
ATOM 1748 O O . THR A 1 225 ? 4.828 -6.895 13.312 1 98.44 225 THR A O 1
ATOM 1751 N N . PHE A 1 226 ? 3.32 -7.527 14.812 1 98.69 226 PHE A N 1
ATOM 1752 C CA . PHE A 1 226 ? 2.641 -6.246 14.984 1 98.69 226 PHE A CA 1
ATOM 1753 C C . PHE A 1 226 ? 2.328 -5.988 16.453 1 98.69 226 PHE A C 1
ATOM 1755 O O . PHE A 1 226 ? 1.441 -6.625 17.031 1 98.69 226 PHE A O 1
ATOM 1762 N N . ASP A 1 227 ? 2.977 -5.055 17 1 98.38 227 ASP A N 1
ATOM 1763 C CA . ASP A 1 227 ? 2.828 -4.785 18.422 1 98.38 227 ASP A CA 1
ATOM 1764 C C . ASP A 1 227 ? 2.361 -3.354 18.672 1 98.38 227 ASP A C 1
ATOM 1766 O O . ASP A 1 227 ? 2.957 -2.404 18.156 1 98.38 227 ASP A O 1
ATOM 1770 N N . VAL A 1 228 ? 1.334 -3.242 19.359 1 98.38 228 VAL A N 1
ATOM 1771 C CA . VAL A 1 228 ? 0.898 -1.922 19.797 1 98.38 228 VAL A CA 1
ATOM 1772 C C . VAL A 1 228 ? 1.369 -1.671 21.234 1 98.38 228 VAL A C 1
ATOM 1774 O O . VAL A 1 228 ? 0.981 -2.391 22.156 1 98.38 228 VAL A O 1
ATOM 1777 N N . VAL A 1 229 ? 2.174 -0.663 21.359 1 98 229 VAL A N 1
ATOM 1778 C CA . VAL A 1 229 ? 2.734 -0.309 22.656 1 98 229 VAL A CA 1
ATOM 1779 C C . VAL A 1 229 ? 2.076 0.969 23.172 1 98 229 VAL A C 1
ATOM 1781 O O . VAL A 1 229 ? 1.917 1.938 22.438 1 98 229 VAL A O 1
ATOM 1784 N N . GLU A 1 230 ? 1.689 0.973 24.438 1 97.75 230 GLU A N 1
ATOM 1785 C CA . GLU A 1 230 ? 1.14 2.178 25.047 1 97.75 230 GLU A CA 1
ATOM 1786 C C . GLU A 1 230 ? 2.238 3.189 25.359 1 97.75 230 GLU A C 1
ATOM 1788 O O . GLU A 1 230 ? 3.316 2.82 25.828 1 97.75 230 GLU A O 1
ATOM 1793 N N . LEU A 1 231 ? 1.909 4.422 24.984 1 95.81 231 LEU A N 1
ATOM 1794 C CA . LEU A 1 231 ? 2.844 5.504 25.281 1 95.81 231 LEU A CA 1
ATOM 1795 C C . LEU A 1 231 ? 2.439 6.25 26.547 1 95.81 231 LEU A C 1
ATOM 1797 O O . LEU A 1 231 ? 1.314 6.746 26.641 1 95.81 231 LEU A O 1
ATOM 1801 N N . ARG A 1 232 ? 3.053 6 27.781 1 86.44 232 ARG A N 1
ATOM 1802 C CA . ARG A 1 232 ? 2.748 6.59 29.078 1 86.44 232 ARG A CA 1
ATOM 1803 C C . ARG A 1 232 ? 3.541 7.871 29.297 1 86.44 232 ARG A C 1
ATOM 1805 O O . ARG A 1 232 ? 4.648 8.016 28.781 1 86.44 232 ARG A O 1
ATOM 1812 N N . MET B 1 1 ? 22.578 -12.016 -14.586 1 91.12 1 MET B N 1
ATOM 1813 C CA . MET B 1 1 ? 23.406 -11.023 -13.906 1 91.12 1 MET B CA 1
ATOM 1814 C C . MET B 1 1 ? 22.719 -9.664 -13.891 1 91.12 1 MET B C 1
ATOM 1816 O O . MET B 1 1 ? 22.094 -9.273 -14.875 1 91.12 1 MET B O 1
ATOM 1820 N N . LEU B 1 2 ? 22.859 -9.07 -12.719 1 97 2 LEU B N 1
ATOM 1821 C CA . LEU B 1 2 ? 22.234 -7.762 -12.578 1 97 2 LEU B CA 1
ATOM 1822 C C . LEU B 1 2 ? 22.984 -6.707 -13.375 1 97 2 LEU B C 1
ATOM 1824 O O . LEU B 1 2 ? 24.219 -6.68 -13.359 1 97 2 LEU B O 1
ATOM 1828 N N . SER B 1 3 ? 22.281 -5.918 -14.109 1 97.19 3 SER B N 1
ATOM 1829 C CA . SER B 1 3 ? 22.875 -4.785 -14.805 1 97.19 3 SER B CA 1
ATOM 1830 C C . SER B 1 3 ? 23.25 -3.67 -13.836 1 97.19 3 SER B C 1
ATOM 1832 O O . SER B 1 3 ? 22.859 -3.699 -12.664 1 97.19 3 SER B O 1
ATOM 1834 N N . GLY B 1 4 ? 24.047 -2.709 -14.305 1 97.38 4 GLY B N 1
ATOM 1835 C CA . GLY B 1 4 ? 24.359 -1.536 -13.5 1 97.38 4 GLY B CA 1
ATOM 1836 C C . GLY B 1 4 ? 23.125 -0.771 -13.062 1 97.38 4 GLY B C 1
ATOM 1837 O O . GLY B 1 4 ? 23.031 -0.334 -11.914 1 97.38 4 GLY B O 1
ATOM 1838 N N . LYS B 1 5 ? 22.219 -0.605 -13.953 1 97.81 5 LYS B N 1
ATOM 1839 C CA . LYS B 1 5 ? 20.938 0.06 -13.672 1 97.81 5 LYS B CA 1
ATOM 1840 C C . LYS B 1 5 ? 20.172 -0.663 -12.57 1 97.81 5 LYS B C 1
ATOM 1842 O O . LYS B 1 5 ? 19.641 -0.028 -11.656 1 97.81 5 LYS B O 1
ATOM 1847 N N . GLU B 1 6 ? 20.156 -1.965 -12.656 1 98.31 6 GLU B N 1
ATOM 1848 C CA . GLU B 1 6 ? 19.438 -2.766 -11.664 1 98.31 6 GLU B CA 1
ATOM 1849 C C . GLU B 1 6 ? 20.125 -2.67 -10.297 1 98.31 6 GLU B C 1
ATOM 1851 O O . GLU B 1 6 ? 19.453 -2.59 -9.266 1 98.31 6 GLU B O 1
ATOM 1856 N N . ILE B 1 7 ? 21.422 -2.707 -10.289 1 98.25 7 ILE B N 1
ATOM 1857 C CA . ILE B 1 7 ? 22.172 -2.59 -9.039 1 98.25 7 ILE B CA 1
ATOM 1858 C C . ILE B 1 7 ? 21.859 -1.253 -8.375 1 98.25 7 ILE B C 1
ATOM 1860 O O . ILE B 1 7 ? 21.672 -1.188 -7.156 1 98.25 7 ILE B O 1
ATOM 1864 N N . GLU B 1 8 ? 21.797 -0.244 -9.141 1 98.25 8 GLU B N 1
ATOM 1865 C CA . GLU B 1 8 ? 21.469 1.074 -8.617 1 98.25 8 GLU B CA 1
ATOM 1866 C C . GLU B 1 8 ? 20.031 1.112 -8.102 1 98.25 8 GLU B C 1
ATOM 1868 O O . GLU B 1 8 ? 19.766 1.57 -6.988 1 98.25 8 GLU B O 1
ATOM 1873 N N . ARG B 1 9 ? 19.109 0.597 -8.852 1 98.56 9 ARG B N 1
ATOM 1874 C CA . ARG B 1 9 ? 17.688 0.637 -8.523 1 98.56 9 ARG B CA 1
ATOM 1875 C C . ARG B 1 9 ? 17.406 -0.122 -7.227 1 98.56 9 ARG B C 1
ATOM 1877 O O . ARG B 1 9 ? 16.578 0.306 -6.418 1 98.56 9 ARG B O 1
ATOM 1884 N N . TYR B 1 10 ? 18.125 -1.229 -7.086 1 98.62 10 TYR B N 1
ATOM 1885 C CA . TYR B 1 10 ? 17.781 -2.143 -6 1 98.62 10 TYR B CA 1
ATOM 1886 C C . TYR B 1 10 ? 18.812 -2.068 -4.879 1 98.62 10 TYR B C 1
ATOM 1888 O O . TYR B 1 10 ? 18.875 -2.957 -4.027 1 98.62 10 TYR B O 1
ATOM 1896 N N . ASP B 1 11 ? 19.594 -1.02 -4.828 1 98.19 11 ASP B N 1
ATOM 1897 C CA . ASP B 1 11 ? 20.719 -0.908 -3.9 1 98.19 11 ASP B CA 1
ATOM 1898 C C . ASP B 1 11 ? 20.25 -1.022 -2.453 1 98.19 11 ASP B C 1
ATOM 1900 O O . ASP B 1 11 ? 20.906 -1.667 -1.631 1 98.19 11 ASP B O 1
ATOM 1904 N N . ARG B 1 12 ? 19.078 -0.5 -2.127 1 98 12 ARG B N 1
ATOM 1905 C CA . ARG B 1 12 ? 18.609 -0.453 -0.75 1 98 12 ARG B CA 1
ATOM 1906 C C . ARG B 1 12 ? 18.078 -1.813 -0.307 1 98 12 ARG B C 1
ATOM 1908 O O . ARG B 1 12 ? 18.141 -2.152 0.876 1 98 12 ARG B O 1
ATOM 1915 N N . GLN B 1 13 ? 17.5 -2.572 -1.256 1 98.31 13 GLN B N 1
ATOM 1916 C CA . GLN B 1 13 ? 16.969 -3.863 -0.826 1 98.31 13 GLN B CA 1
ATOM 1917 C C . GLN B 1 13 ? 18.031 -4.957 -0.952 1 98.31 13 GLN B C 1
ATOM 1919 O O . GLN B 1 13 ? 17.953 -5.984 -0.274 1 98.31 13 GLN B O 1
ATOM 1924 N N . ILE B 1 14 ? 19.047 -4.73 -1.779 1 98.5 14 ILE B N 1
ATOM 1925 C CA . ILE B 1 14 ? 20.188 -5.637 -1.821 1 98.5 14 ILE B CA 1
ATOM 1926 C C . ILE B 1 14 ? 20.875 -5.664 -0.458 1 98.5 14 ILE B C 1
ATOM 1928 O O . ILE B 1 14 ? 21.406 -6.699 -0.045 1 98.5 14 ILE B O 1
ATOM 1932 N N . MET B 1 15 ? 20.766 -4.586 0.296 1 98.12 15 MET B N 1
ATOM 1933 C CA . MET B 1 15 ? 21.312 -4.496 1.646 1 98.12 15 MET B CA 1
ATOM 1934 C C . MET B 1 15 ? 20.641 -5.504 2.574 1 98.12 15 MET B C 1
ATOM 1936 O O . MET B 1 15 ? 21.172 -5.812 3.645 1 98.12 15 MET B O 1
ATOM 1940 N N . ILE B 1 16 ? 19.531 -5.988 2.197 1 98.5 16 ILE B N 1
ATOM 1941 C CA . ILE B 1 16 ? 18.734 -6.848 3.07 1 98.5 16 ILE B CA 1
ATOM 1942 C C . ILE B 1 16 ? 19.031 -8.312 2.756 1 98.5 16 ILE B C 1
ATOM 1944 O O . ILE B 1 16 ? 19.359 -9.094 3.652 1 98.5 16 ILE B O 1
ATOM 1948 N N . PHE B 1 17 ? 18.984 -8.672 1.487 1 98.56 17 PHE B N 1
ATOM 1949 C CA . PHE B 1 17 ? 19.078 -10.086 1.165 1 98.56 17 PHE B CA 1
ATOM 1950 C C . PHE B 1 17 ? 20.203 -10.336 0.158 1 98.56 17 PHE B C 1
ATOM 1952 O O . PHE B 1 17 ? 20.312 -11.43 -0.393 1 98.56 17 PHE B O 1
ATOM 1959 N N . GLY B 1 18 ? 21.047 -9.391 -0.158 1 98.25 18 GLY B N 1
ATOM 1960 C CA . GLY B 1 18 ? 22.234 -9.508 -0.994 1 98.25 18 GLY B CA 1
ATOM 1961 C C . GLY B 1 18 ? 21.922 -9.594 -2.475 1 98.25 18 GLY B C 1
ATOM 1962 O O . GLY B 1 18 ? 20.75 -9.656 -2.859 1 98.25 18 GLY B O 1
ATOM 1963 N N . ARG B 1 19 ? 22.984 -9.578 -3.301 1 98.19 19 ARG B N 1
ATOM 1964 C CA . ARG B 1 19 ? 22.828 -9.68 -4.75 1 98.19 19 ARG B CA 1
ATOM 1965 C C . ARG B 1 19 ? 22.172 -11 -5.141 1 98.19 19 ARG B C 1
ATOM 1967 O O . ARG B 1 19 ? 21.422 -11.062 -6.109 1 98.19 19 ARG B O 1
ATOM 1974 N N . GLU B 1 20 ? 22.516 -11.992 -4.379 1 98.31 20 GLU B N 1
ATOM 1975 C CA . GLU B 1 20 ? 21.938 -13.305 -4.652 1 98.31 20 GLU B CA 1
ATOM 1976 C C . GLU B 1 20 ? 20.422 -13.273 -4.508 1 98.31 20 GLU B C 1
ATOM 1978 O O . GLU B 1 20 ? 19.703 -13.828 -5.344 1 98.31 20 GLU B O 1
ATOM 1983 N N . GLY B 1 21 ? 19.969 -12.656 -3.445 1 98.69 21 GLY B N 1
ATOM 1984 C CA . GLY B 1 21 ? 18.531 -12.508 -3.27 1 98.69 21 GLY B CA 1
ATOM 1985 C C . GLY B 1 21 ? 17.859 -11.734 -4.398 1 98.69 21 GLY B C 1
ATOM 1986 O O . GLY B 1 21 ? 16.797 -12.109 -4.871 1 98.69 21 GLY B O 1
ATOM 1987 N N . GLN B 1 22 ? 18.547 -10.711 -4.863 1 98.88 22 GLN B N 1
ATOM 1988 C CA . GLN B 1 22 ? 18 -9.914 -5.957 1 98.88 22 GLN B CA 1
ATOM 1989 C C . GLN B 1 22 ? 17.953 -10.719 -7.254 1 98.88 22 GLN B C 1
ATOM 1991 O O . GLN B 1 22 ? 17.016 -10.586 -8.039 1 98.88 22 GLN B O 1
ATOM 1996 N N . GLU B 1 23 ? 18.969 -11.5 -7.453 1 98.81 23 GLU B N 1
ATOM 1997 C CA . GLU B 1 23 ? 19.016 -12.352 -8.633 1 98.81 23 GLU B CA 1
ATOM 1998 C C . GLU B 1 23 ? 17.891 -13.391 -8.609 1 98.81 23 GLU B C 1
ATOM 2000 O O . GLU B 1 23 ? 17.328 -13.727 -9.648 1 98.81 23 GLU B O 1
ATOM 2005 N N . LYS B 1 24 ? 17.578 -13.883 -7.414 1 98.81 24 LYS B N 1
ATOM 2006 C CA . LYS B 1 24 ? 16.453 -14.812 -7.281 1 98.81 24 LYS B CA 1
ATOM 2007 C C . LYS B 1 24 ? 15.148 -14.148 -7.684 1 98.81 24 LYS B C 1
ATOM 2009 O O . LYS B 1 24 ? 14.328 -14.75 -8.383 1 98.81 24 LYS B O 1
ATOM 2014 N N . LEU B 1 25 ? 14.945 -12.953 -7.238 1 98.94 25 LEU B N 1
ATOM 2015 C CA . LEU B 1 25 ? 13.75 -12.211 -7.633 1 98.94 25 LEU B CA 1
ATOM 2016 C C . LEU B 1 25 ? 13.703 -12.016 -9.141 1 98.94 25 LEU B C 1
ATOM 2018 O O . LEU B 1 25 ? 12.672 -12.289 -9.773 1 98.94 25 LEU B O 1
ATOM 2022 N N . LYS B 1 26 ? 14.773 -11.594 -9.695 1 98.88 26 LYS B N 1
ATOM 2023 C CA . LYS B 1 26 ? 14.867 -11.344 -11.125 1 98.88 26 LYS B CA 1
ATOM 2024 C C . LYS B 1 26 ? 14.57 -12.609 -11.93 1 98.88 26 LYS B C 1
ATOM 2026 O O . LYS B 1 26 ? 13.977 -12.539 -13.008 1 98.88 26 LYS B O 1
ATOM 2031 N N . GLY B 1 27 ? 14.906 -13.695 -11.406 1 98.75 27 GLY B N 1
ATOM 2032 C CA . GL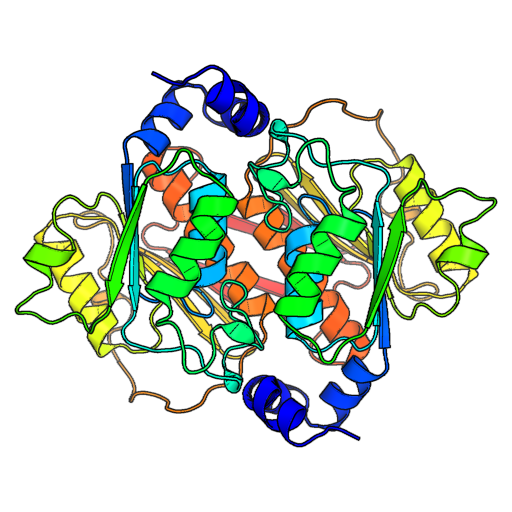Y B 1 27 ? 14.766 -14.961 -12.109 1 98.75 27 GLY B CA 1
ATOM 2033 C C . GLY B 1 27 ? 13.422 -15.625 -11.875 1 98.75 27 GLY B C 1
ATOM 2034 O O . GLY B 1 27 ? 13.164 -16.703 -12.398 1 98.75 27 GLY B O 1
ATOM 2035 N N . SER B 1 28 ? 12.531 -14.992 -11.141 1 98.88 28 SER B N 1
ATOM 2036 C CA . SER B 1 28 ? 11.281 -15.633 -10.742 1 98.88 28 SER B CA 1
ATOM 2037 C C . SER B 1 28 ? 10.117 -15.133 -11.594 1 98.88 28 SER B C 1
ATOM 2039 O O . SER B 1 28 ? 10.172 -14.031 -12.148 1 98.88 28 SER B O 1
ATOM 2041 N N . LYS B 1 29 ? 9.109 -15.977 -11.75 1 98.94 29 LYS B N 1
ATOM 2042 C CA . LYS B 1 29 ? 7.828 -15.648 -12.359 1 98.94 29 LYS B CA 1
ATOM 2043 C C . LYS B 1 29 ? 6.691 -15.75 -11.352 1 98.94 29 LYS B C 1
ATOM 2045 O O . LYS B 1 29 ? 6.473 -16.812 -10.758 1 98.94 29 LYS B O 1
ATOM 2050 N N . VAL B 1 30 ? 5.984 -14.672 -11.109 1 99 30 VAL B N 1
ATOM 2051 C CA . VAL B 1 30 ? 4.906 -14.625 -10.133 1 99 30 VAL B CA 1
ATOM 2052 C C . VAL B 1 30 ? 3.588 -14.289 -10.82 1 99 30 VAL B C 1
ATOM 2054 O O . VAL B 1 30 ? 3.525 -13.367 -11.641 1 99 30 VAL B O 1
ATOM 2057 N N . ALA B 1 31 ? 2.533 -15.062 -10.539 1 99 31 ALA B N 1
ATOM 2058 C CA . ALA B 1 31 ? 1.192 -14.781 -11.047 1 99 31 ALA B CA 1
ATOM 2059 C C . ALA B 1 31 ? 0.359 -14.039 -10.008 1 99 31 ALA B C 1
ATOM 2061 O O . ALA B 1 31 ? 0.234 -14.484 -8.867 1 99 31 ALA B O 1
ATOM 2062 N N . VAL B 1 32 ? -0.119 -12.922 -10.391 1 99 32 VAL B N 1
ATOM 2063 C CA . VAL B 1 32 ? -1.096 -12.188 -9.594 1 99 32 VAL B CA 1
ATOM 2064 C C . VAL B 1 32 ? -2.494 -12.398 -10.172 1 99 32 VAL B C 1
ATOM 2066 O O . VAL B 1 32 ? -2.82 -11.867 -11.234 1 99 32 VAL B O 1
ATOM 2069 N N . VAL B 1 33 ? -3.336 -13.141 -9.445 1 98.94 33 VAL B N 1
ATOM 2070 C CA . VAL B 1 33 ? -4.668 -13.484 -9.938 1 98.94 33 VAL B CA 1
ATOM 2071 C C . VAL B 1 33 ? -5.707 -12.562 -9.305 1 98.94 33 VAL B C 1
ATOM 2073 O O . VAL B 1 33 ? -6.055 -12.719 -8.133 1 98.94 33 VAL B O 1
ATOM 2076 N N . GLY B 1 34 ? -6.25 -11.703 -10.07 1 98.62 34 GLY B N 1
ATOM 2077 C CA . GLY B 1 34 ? -7.004 -10.547 -9.625 1 98.62 34 GLY B CA 1
ATOM 2078 C C . GLY B 1 34 ? -6.156 -9.297 -9.469 1 98.62 34 GLY B C 1
ATOM 2079 O O . GLY B 1 34 ? -5.406 -9.164 -8.5 1 98.62 34 GLY B O 1
ATOM 2080 N N . VAL B 1 35 ? -6.324 -8.383 -10.445 1 98.69 35 VAL B N 1
ATOM 2081 C CA . VAL B 1 35 ? -5.504 -7.176 -10.383 1 98.69 35 VAL B CA 1
ATOM 2082 C C . VAL B 1 35 ? -6.379 -5.973 -10.031 1 98.69 35 VAL B C 1
ATOM 2084 O O . VAL B 1 35 ? -6.344 -4.949 -10.719 1 98.69 35 VAL B O 1
ATOM 2087 N N . GLY B 1 36 ? -7.191 -6.172 -8.984 1 98.38 36 GLY B N 1
ATOM 2088 C CA . GLY B 1 36 ? -8.062 -5.133 -8.453 1 98.38 36 GLY B CA 1
ATOM 2089 C C . GLY B 1 36 ? -7.512 -4.477 -7.203 1 98.38 36 GLY B C 1
ATOM 2090 O O . GLY B 1 36 ? -6.375 -3.998 -7.195 1 98.38 36 GLY B O 1
ATOM 2091 N N . GLY B 1 37 ? -8.312 -4.531 -6.094 1 98.62 37 GLY B N 1
ATOM 2092 C CA . GLY B 1 37 ? -7.93 -3.883 -4.848 1 98.62 37 GLY B CA 1
ATOM 2093 C C . GLY B 1 37 ? -6.68 -4.48 -4.227 1 98.62 37 GLY B C 1
ATOM 2094 O O . GLY B 1 37 ? -5.742 -3.754 -3.883 1 98.62 37 GLY B O 1
ATOM 2095 N N . LEU B 1 38 ? -6.66 -5.746 -4.129 1 98.88 38 LEU B N 1
ATOM 2096 C CA . LEU B 1 38 ? -5.484 -6.422 -3.59 1 98.88 38 LEU B CA 1
ATOM 2097 C C . LEU B 1 38 ? -4.371 -6.492 -4.629 1 98.88 38 LEU B C 1
ATOM 2099 O O . LEU B 1 38 ? -3.209 -6.223 -4.32 1 98.88 38 LEU B O 1
ATOM 2103 N N . GLY B 1 39 ? -4.738 -6.793 -5.828 1 98.94 39 GLY B N 1
ATOM 2104 C CA . GLY B 1 39 ? -3.764 -7.008 -6.883 1 98.94 39 GLY B CA 1
ATOM 2105 C C . GLY B 1 39 ? -2.969 -5.762 -7.227 1 98.94 39 GLY B C 1
ATOM 2106 O O . GLY B 1 39 ? -1.833 -5.852 -7.699 1 98.94 39 GLY B O 1
ATOM 2107 N N . SER B 1 40 ? -3.537 -4.59 -6.965 1 98.94 40 SER B N 1
ATOM 2108 C CA . SER B 1 40 ? -2.857 -3.34 -7.289 1 98.94 40 SER B CA 1
ATOM 2109 C C . SER B 1 40 ? -1.59 -3.17 -6.457 1 98.94 40 SER B C 1
ATOM 2111 O O . SER B 1 40 ? -0.49 -3.078 -7.008 1 98.94 40 SER B O 1
ATOM 2113 N N . PRO B 1 41 ? -1.716 -3.148 -5.113 1 98.94 41 PRO B N 1
ATOM 2114 C CA . PRO B 1 41 ? -0.477 -3.021 -4.34 1 98.94 41 PRO B CA 1
ATOM 2115 C C . PRO B 1 41 ? 0.451 -4.223 -4.512 1 98.94 41 PRO B C 1
ATOM 2117 O O . PRO B 1 41 ? 1.675 -4.066 -4.52 1 98.94 41 PRO B O 1
ATOM 2120 N N . VAL B 1 42 ? -0.054 -5.422 -4.68 1 99 42 VAL B N 1
ATOM 2121 C CA . VAL B 1 42 ? 0.772 -6.602 -4.902 1 99 42 VAL B CA 1
ATOM 2122 C C . VAL B 1 42 ? 1.635 -6.406 -6.145 1 99 42 VAL B C 1
ATOM 2124 O O . VAL B 1 42 ? 2.859 -6.543 -6.09 1 99 42 VAL B O 1
ATOM 2127 N N . ALA B 1 43 ? 0.994 -6.051 -7.234 1 99 43 ALA B N 1
ATOM 2128 C CA . ALA B 1 43 ? 1.704 -5.902 -8.5 1 99 43 ALA B CA 1
ATOM 2129 C C . ALA B 1 43 ? 2.73 -4.773 -8.422 1 99 43 ALA B C 1
ATOM 2131 O O . ALA B 1 43 ? 3.861 -4.922 -8.891 1 99 43 ALA B O 1
ATOM 2132 N N . TYR B 1 44 ? 2.334 -3.627 -7.848 1 98.94 44 TYR B N 1
ATOM 2133 C CA . TYR B 1 44 ? 3.244 -2.496 -7.707 1 98.94 44 TYR B CA 1
ATOM 2134 C C . TYR B 1 44 ? 4.492 -2.895 -6.93 1 98.94 44 TYR B C 1
ATOM 2136 O O . TYR B 1 44 ? 5.617 -2.664 -7.391 1 98.94 44 TYR B O 1
ATOM 2144 N N . TYR B 1 45 ? 4.336 -3.537 -5.82 1 98.94 45 TYR B N 1
ATOM 2145 C CA . TYR B 1 45 ? 5.473 -3.734 -4.93 1 98.94 45 TYR B CA 1
ATOM 2146 C C . TYR B 1 45 ? 6.293 -4.945 -5.352 1 98.94 45 TYR B C 1
ATOM 2148 O O . TYR B 1 45 ? 7.484 -5.035 -5.047 1 98.94 45 TYR B O 1
ATOM 2156 N N . LEU B 1 46 ? 5.695 -5.922 -6.074 1 99 46 LEU B N 1
ATOM 2157 C CA . LEU B 1 46 ? 6.508 -6.961 -6.691 1 99 46 LEU B CA 1
ATOM 2158 C C . LEU B 1 46 ? 7.332 -6.398 -7.844 1 99 46 LEU B C 1
ATOM 2160 O O . LEU B 1 46 ? 8.5 -6.758 -8.016 1 99 46 LEU B O 1
ATOM 2164 N N . ALA B 1 47 ? 6.684 -5.523 -8.602 1 98.94 47 ALA B N 1
ATOM 2165 C CA . ALA B 1 47 ? 7.434 -4.836 -9.656 1 98.94 47 ALA B CA 1
ATOM 2166 C C . ALA B 1 47 ? 8.562 -4 -9.062 1 98.94 47 ALA B C 1
ATOM 2168 O O . ALA B 1 47 ? 9.688 -4.008 -9.578 1 98.94 47 ALA B O 1
ATOM 2169 N N . ALA B 1 48 ? 8.273 -3.289 -7.996 1 98.94 48 ALA B N 1
ATOM 2170 C CA . ALA B 1 48 ? 9.273 -2.467 -7.32 1 98.94 48 ALA B CA 1
ATOM 2171 C C . ALA B 1 48 ? 10.438 -3.316 -6.82 1 98.94 48 A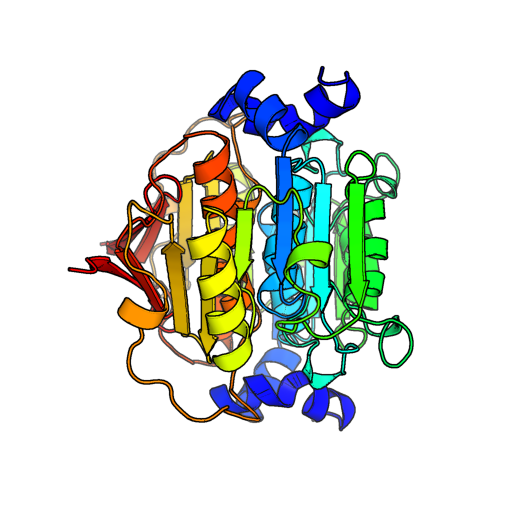LA B C 1
ATOM 2173 O O . ALA B 1 48 ? 11.594 -2.883 -6.852 1 98.94 48 ALA B O 1
ATOM 2174 N N . ALA B 1 49 ? 10.102 -4.539 -6.363 1 98.88 49 ALA B N 1
ATOM 2175 C CA . ALA B 1 49 ? 11.102 -5.43 -5.781 1 98.88 49 ALA B CA 1
ATOM 2176 C C . ALA B 1 49 ? 11.977 -6.059 -6.863 1 98.88 49 ALA B C 1
ATOM 2178 O O . ALA B 1 49 ? 13.039 -6.605 -6.566 1 98.88 49 ALA B O 1
ATOM 2179 N N . GLY B 1 50 ? 11.492 -6.039 -8.094 1 98.88 50 GLY B N 1
ATOM 2180 C CA . GLY B 1 50 ? 12.305 -6.555 -9.188 1 98.88 50 GLY B CA 1
ATOM 2181 C C . GLY B 1 50 ? 12 -8 -9.523 1 98.88 50 GLY B C 1
ATOM 2182 O O . GLY B 1 50 ? 12.891 -8.75 -9.93 1 98.88 50 GLY B O 1
ATOM 2183 N N . ILE B 1 51 ? 10.758 -8.453 -9.281 1 98.94 51 ILE B N 1
ATOM 2184 C CA . ILE B 1 51 ? 10.336 -9.742 -9.82 1 98.94 51 ILE B CA 1
ATOM 2185 C C . ILE B 1 51 ? 10.539 -9.758 -11.328 1 98.94 51 ILE B C 1
ATOM 2187 O O . ILE B 1 51 ? 10.062 -8.867 -12.039 1 98.94 51 ILE B O 1
ATOM 2191 N N . GLY B 1 52 ? 11.18 -10.734 -11.82 1 98.88 52 GLY B N 1
ATOM 2192 C CA . GLY B 1 52 ? 11.586 -10.727 -13.219 1 98.88 52 GLY B CA 1
ATOM 2193 C C . GLY B 1 52 ? 10.406 -10.773 -14.18 1 98.88 52 GLY B C 1
ATOM 2194 O O . GLY B 1 52 ? 10.406 -10.07 -15.195 1 98.88 52 GLY B O 1
ATOM 2195 N N . ARG B 1 53 ? 9.438 -11.664 -13.891 1 98.88 53 ARG B N 1
ATOM 2196 C CA . ARG B 1 53 ? 8.25 -11.82 -14.719 1 98.88 53 ARG B CA 1
ATOM 2197 C C . ARG B 1 53 ? 6.984 -11.805 -13.875 1 98.88 53 ARG B C 1
ATOM 2199 O O . ARG B 1 53 ? 6.824 -12.625 -12.961 1 98.88 53 ARG B O 1
ATOM 2206 N N . LEU B 1 54 ? 6.133 -10.859 -14.164 1 98.94 54 LEU B N 1
ATOM 2207 C CA . LEU B 1 54 ? 4.816 -10.789 -13.539 1 98.94 54 LEU B CA 1
ATOM 2208 C C . LEU B 1 54 ? 3.725 -11.188 -14.531 1 98.94 54 LEU B C 1
ATOM 2210 O O . LEU B 1 54 ? 3.65 -10.641 -15.633 1 98.94 54 LEU B O 1
ATOM 2214 N N . LEU B 1 55 ? 2.936 -12.172 -14.188 1 99 55 LEU B N 1
ATOM 2215 C CA . LEU B 1 55 ? 1.736 -12.547 -14.93 1 99 55 LEU B CA 1
ATOM 2216 C C . LEU B 1 55 ? 0.484 -12.008 -14.25 1 99 55 LEU B C 1
ATOM 2218 O O . LEU B 1 55 ? 0.137 -12.445 -13.148 1 99 55 LEU B O 1
ATOM 2222 N N . LEU B 1 56 ? -0.165 -11.047 -14.898 1 98.94 56 LEU B N 1
ATOM 2223 C CA . LEU B 1 56 ? -1.338 -10.383 -14.344 1 98.94 56 LEU B CA 1
ATOM 2224 C C . LEU B 1 56 ? -2.619 -10.93 -14.969 1 98.94 56 LEU B C 1
ATOM 2226 O O . LEU B 1 56 ? -2.783 -10.906 -16.188 1 98.94 56 LEU B O 1
ATOM 2230 N N . LEU B 1 57 ? -3.51 -11.422 -14.117 1 98.88 57 LEU B N 1
ATOM 2231 C CA . LEU B 1 57 ? -4.742 -12.039 -14.586 1 98.88 57 LEU B CA 1
ATOM 2232 C C . LEU B 1 57 ? -5.965 -11.32 -14.023 1 98.88 57 LEU B C 1
ATOM 2234 O O . LEU B 1 57 ? -6.023 -11.039 -12.828 1 98.88 57 LEU B O 1
ATOM 2238 N N . ASP B 1 58 ? -6.902 -11.102 -14.805 1 98.62 58 ASP B N 1
ATOM 2239 C CA . ASP B 1 58 ? -8.219 -10.57 -14.453 1 98.62 58 ASP B CA 1
ATOM 2240 C C . ASP B 1 58 ? -9.18 -10.664 -15.633 1 98.62 58 ASP B C 1
ATOM 2242 O O . ASP B 1 58 ? -8.766 -10.57 -16.781 1 98.62 58 ASP B O 1
ATOM 2246 N N . GLU B 1 59 ? -10.422 -10.781 -15.344 1 97.25 59 GLU B N 1
ATOM 2247 C CA . GLU B 1 59 ? -11.375 -10.898 -16.438 1 97.25 59 GLU B CA 1
ATOM 2248 C C . GLU B 1 59 ? -12.164 -9.602 -16.625 1 97.25 59 GLU B C 1
ATOM 2250 O O . GLU B 1 59 ? -12.914 -9.461 -17.594 1 97.25 59 GLU B O 1
ATOM 2255 N N . GLN B 1 60 ? -11.984 -8.695 -15.719 1 97.31 60 GLN B N 1
ATOM 2256 C CA . GLN B 1 60 ? -12.875 -7.547 -15.664 1 97.31 60 GLN B CA 1
ATOM 2257 C C . GLN B 1 60 ? -12.195 -6.297 -16.219 1 97.31 60 GLN B C 1
ATOM 2259 O O . GLN B 1 60 ? -10.969 -6.234 -16.297 1 97.31 60 GLN B O 1
ATOM 2264 N N . GLU B 1 61 ? -13.023 -5.391 -16.609 1 97.75 61 GLU B N 1
ATOM 2265 C CA . GLU B 1 61 ? -12.617 -4.004 -16.812 1 97.75 61 GLU B CA 1
ATOM 2266 C C . GLU B 1 61 ? -12.844 -3.172 -15.555 1 97.75 61 GLU B C 1
ATOM 2268 O O . GLU B 1 61 ? -13.75 -3.467 -14.766 1 97.75 61 GLU B O 1
ATOM 2273 N N . PRO B 1 62 ? -12.008 -2.16 -15.398 1 98.12 62 PRO B N 1
ATOM 2274 C CA . PRO B 1 62 ? -12.273 -1.304 -14.242 1 98.12 62 PRO B CA 1
ATOM 2275 C C . PRO B 1 62 ? -13.617 -0.583 -14.336 1 98.12 62 PRO B C 1
ATOM 2277 O O . PRO B 1 62 ? -14.023 -0.168 -15.43 1 98.12 62 PRO B O 1
ATOM 2280 N N . GLU B 1 63 ? -14.227 -0.48 -13.227 1 97.75 63 GLU B N 1
ATOM 2281 C CA . GLU B 1 63 ? -15.43 0.334 -13.055 1 97.75 63 GLU B CA 1
ATOM 2282 C C . GLU B 1 63 ? -15.18 1.479 -12.078 1 97.75 63 GLU B C 1
ATOM 2284 O O . GLU B 1 63 ? -14.266 1.411 -11.25 1 97.75 63 GLU B O 1
ATOM 2289 N N . LEU B 1 64 ? -16 2.449 -12.219 1 98.19 64 LEU B N 1
ATOM 2290 C CA . LEU B 1 64 ? -15.805 3.617 -11.367 1 98.19 64 LEU B CA 1
ATOM 2291 C C . LEU B 1 64 ? -15.844 3.227 -9.891 1 98.19 64 LEU B C 1
ATOM 2293 O O . LEU B 1 64 ? -15.055 3.738 -9.094 1 98.19 64 LEU B O 1
ATOM 2297 N N . SER B 1 65 ? -16.688 2.291 -9.492 1 97.5 65 SER B N 1
ATOM 2298 C CA . SER B 1 65 ? -16.844 1.861 -8.102 1 97.5 65 SER B CA 1
ATOM 2299 C C . SER B 1 65 ? -15.617 1.089 -7.621 1 97.5 65 SER B C 1
ATOM 2301 O O . SER B 1 65 ? -15.484 0.818 -6.426 1 97.5 65 SER B O 1
ATOM 2303 N N . ASN B 1 66 ? -14.711 0.773 -8.562 1 97.69 66 ASN B N 1
ATOM 2304 C CA . ASN B 1 66 ? -13.469 0.097 -8.203 1 97.69 66 ASN B CA 1
ATOM 2305 C C . ASN B 1 66 ? -12.414 1.086 -7.727 1 97.69 66 ASN B C 1
ATOM 2307 O O . ASN B 1 66 ? -11.477 0.707 -7.02 1 97.69 66 ASN B O 1
ATOM 2311 N N . LEU B 1 67 ? -12.578 2.359 -8.109 1 98.62 67 LEU B N 1
ATOM 2312 C CA . LEU B 1 67 ? -11.469 3.307 -8.047 1 98.62 67 LEU B CA 1
ATOM 2313 C C . LEU B 1 67 ? -11.375 3.943 -6.66 1 98.62 67 LEU B C 1
ATOM 2315 O O . LEU B 1 67 ? -10.555 4.832 -6.438 1 98.62 67 LEU B O 1
ATOM 2319 N N . ASN B 1 68 ? -12.148 3.389 -5.695 1 98.62 68 ASN B N 1
ATOM 2320 C CA . ASN B 1 68 ? -11.922 3.758 -4.301 1 98.62 68 ASN B CA 1
ATOM 2321 C C . ASN B 1 68 ? -10.766 2.975 -3.695 1 98.62 68 ASN B C 1
ATOM 2323 O O . ASN B 1 68 ? -10.344 3.254 -2.572 1 98.62 68 ASN B O 1
ATOM 2327 N N . ARG B 1 69 ? -10.266 1.981 -4.488 1 98.75 69 ARG B N 1
ATOM 2328 C CA . ARG B 1 69 ? -9.234 1.158 -3.861 1 98.75 69 ARG B CA 1
ATOM 2329 C C . ARG B 1 69 ? -8.258 0.618 -4.898 1 98.75 69 ARG B C 1
ATOM 2331 O O . ARG B 1 69 ? -7.18 0.141 -4.551 1 98.75 69 ARG B O 1
ATOM 2338 N N . GLN B 1 70 ? -8.555 0.549 -6.141 1 98.88 70 GLN B N 1
ATOM 2339 C CA . GLN B 1 70 ? -7.727 -0.092 -7.16 1 98.88 70 GLN B CA 1
ATOM 2340 C C . GLN B 1 70 ? -6.766 0.907 -7.797 1 98.88 70 GLN B C 1
ATOM 2342 O O . GLN B 1 70 ? -7.008 1.388 -8.906 1 98.88 70 GLN B O 1
ATOM 2347 N N . ILE B 1 71 ? -5.605 1.073 -7.273 1 98.81 71 ILE B N 1
ATOM 2348 C CA . ILE B 1 71 ? -4.746 2.225 -7.52 1 98.81 71 ILE B CA 1
ATOM 2349 C C . ILE B 1 71 ? -3.961 2.02 -8.812 1 98.81 71 ILE B C 1
ATOM 2351 O O . ILE B 1 71 ? -3.32 2.945 -9.312 1 98.81 71 ILE B O 1
ATOM 2355 N N . LEU B 1 72 ? -4.008 0.883 -9.43 1 98.62 72 LEU B N 1
ATOM 2356 C CA . LEU B 1 72 ? -3.324 0.641 -10.695 1 98.62 72 LEU B CA 1
ATOM 2357 C C . LEU B 1 72 ? -4.16 1.146 -11.867 1 98.62 72 LEU B C 1
ATOM 2359 O O . LEU B 1 72 ? -3.66 1.249 -12.992 1 98.62 72 LEU B O 1
ATOM 2363 N N . HIS B 1 73 ? -5.41 1.369 -11.617 1 98.88 73 HIS B N 1
ATOM 2364 C CA . HIS B 1 73 ? -6.312 1.74 -12.695 1 98.88 73 HIS B CA 1
ATOM 2365 C C . HIS B 1 73 ? -6.773 3.188 -12.562 1 98.88 73 HIS B C 1
ATOM 2367 O O . HIS B 1 73 ? -7.09 3.641 -11.453 1 98.88 73 HIS B O 1
ATOM 2373 N N . TRP B 1 74 ? -6.793 3.852 -13.711 1 98.75 74 TRP B N 1
ATOM 2374 C CA . TRP B 1 74 ? -7.125 5.273 -13.703 1 98.75 74 TRP B CA 1
ATOM 2375 C C . TRP B 1 74 ? -8.477 5.52 -14.359 1 98.75 74 TRP B C 1
ATOM 2377 O O . TRP B 1 74 ? -9.07 4.602 -14.93 1 98.75 74 TRP B O 1
ATOM 2387 N N . GLU B 1 75 ? -8.969 6.715 -14.195 1 98.62 75 GLU B N 1
ATOM 2388 C CA . GLU B 1 75 ? -10.25 7.078 -14.781 1 98.62 75 GLU B CA 1
ATOM 2389 C C . GLU B 1 75 ? -10.25 6.883 -16.297 1 98.62 75 GLU B C 1
ATOM 2391 O O . GLU B 1 75 ? -11.258 6.488 -16.875 1 98.62 75 GLU B O 1
ATOM 2396 N N . GLU B 1 76 ? -9.141 7.059 -16.922 1 98.06 76 GLU B N 1
ATOM 2397 C CA . GLU B 1 76 ? -9.039 6.93 -18.375 1 98.06 76 GLU B CA 1
ATOM 2398 C C . GLU B 1 76 ? -9.172 5.473 -18.812 1 98.06 76 GLU B C 1
ATOM 2400 O O . GLU B 1 76 ? -9.367 5.191 -19.984 1 98.06 76 GLU B O 1
ATOM 2405 N N . ASP B 1 77 ? -9.023 4.574 -17.891 1 98.25 77 ASP B N 1
ATOM 2406 C CA . ASP B 1 77 ? -9.109 3.154 -18.219 1 98.25 77 ASP B CA 1
ATOM 2407 C C . ASP B 1 77 ? -10.57 2.691 -18.25 1 98.25 77 ASP B C 1
ATOM 2409 O O . ASP B 1 77 ? -10.867 1.614 -18.766 1 98.25 77 ASP B O 1
ATOM 2413 N N . LEU B 1 78 ? -11.453 3.43 -17.656 1 98.19 78 LEU B N 1
ATOM 2414 C CA . LEU B 1 78 ? -12.852 3.043 -17.562 1 98.19 78 LEU B CA 1
ATOM 2415 C C . LEU B 1 78 ? -13.453 2.832 -18.953 1 98.19 78 LEU B C 1
ATOM 2417 O O . LEU B 1 78 ? -13.414 3.732 -19.797 1 98.19 78 LEU B O 1
ATOM 2421 N N . GLY B 1 79 ? -13.992 1.618 -19.203 1 96.19 79 GLY B N 1
ATOM 2422 C CA . GLY B 1 79 ? -14.633 1.309 -20.469 1 96.19 79 GLY B CA 1
ATOM 2423 C C . GLY B 1 79 ? -13.656 1.173 -21.625 1 96.19 79 GLY B C 1
ATOM 2424 O O . GLY B 1 79 ? -14.07 1.09 -22.781 1 96.19 79 GLY B O 1
ATOM 2425 N N . LYS B 1 80 ? -12.375 1.131 -21.344 1 96.62 80 LYS B N 1
ATOM 2426 C CA . LYS B 1 80 ? -11.375 1.148 -22.422 1 96.62 80 LYS B CA 1
ATOM 2427 C C . LYS B 1 80 ? -10.406 -0.019 -22.281 1 96.62 80 LYS B C 1
ATOM 2429 O O . LYS B 1 80 ? -10.164 -0.749 -23.25 1 96.62 80 LYS B O 1
ATOM 2434 N N . ASN B 1 81 ? -9.844 -0.191 -21.172 1 97.69 81 ASN B N 1
ATOM 2435 C CA . ASN B 1 81 ? -8.797 -1.186 -20.984 1 97.69 81 ASN B CA 1
ATOM 2436 C C . ASN B 1 81 ? -9.164 -2.195 -19.906 1 97.69 81 ASN B C 1
ATOM 2438 O O . ASN B 1 81 ? -9.461 -1.814 -18.766 1 97.69 81 ASN B O 1
ATOM 2442 N N . PRO B 1 82 ? -9.062 -3.48 -20.281 1 98.69 82 PRO B N 1
ATOM 2443 C CA . PRO B 1 82 ? -9.18 -4.457 -19.203 1 98.69 82 PRO B CA 1
ATOM 2444 C C . PRO B 1 82 ? -8.117 -4.273 -18.125 1 98.69 82 PRO B C 1
ATOM 2446 O O . PRO B 1 82 ? -7.031 -3.748 -18.391 1 98.69 82 PRO B O 1
ATOM 2449 N N . LYS B 1 83 ? -8.398 -4.723 -16.938 1 98.81 83 LYS B N 1
ATOM 2450 C CA . LYS B 1 83 ? -7.559 -4.453 -15.773 1 98.81 83 LYS B CA 1
ATOM 2451 C C . LYS B 1 83 ? -6.125 -4.926 -16.016 1 98.81 83 LYS B C 1
ATOM 2453 O O . LYS B 1 83 ? -5.172 -4.199 -15.719 1 98.81 83 LYS B O 1
ATOM 2458 N N . PRO B 1 84 ? -5.883 -6.156 -16.594 1 98.94 84 PRO B N 1
ATOM 2459 C CA . PRO B 1 84 ? -4.488 -6.574 -16.781 1 98.94 84 PRO B CA 1
ATOM 2460 C C . PRO B 1 84 ? -3.717 -5.664 -17.734 1 98.94 84 PRO B C 1
ATOM 2462 O O . PRO B 1 84 ? -2.541 -5.375 -17.5 1 98.94 84 PRO B O 1
ATOM 2465 N N . LEU B 1 85 ? -4.352 -5.223 -18.734 1 98.88 85 LEU B N 1
ATOM 2466 C CA . LEU B 1 85 ? -3.689 -4.348 -19.703 1 98.88 85 LEU B CA 1
ATOM 2467 C C . LEU B 1 85 ? -3.453 -2.965 -19.109 1 98.88 85 LEU B C 1
ATOM 2469 O O . LEU B 1 85 ? -2.404 -2.357 -19.328 1 98.88 85 LEU B O 1
ATOM 2473 N N . SER B 1 86 ? -4.5 -2.48 -18.438 1 98.81 86 SER B N 1
ATOM 2474 C CA . SER B 1 86 ? -4.359 -1.223 -17.703 1 98.81 86 SER B CA 1
ATOM 2475 C C . SER B 1 86 ? -3.166 -1.266 -16.766 1 98.81 86 SER B C 1
ATOM 2477 O O . SER B 1 86 ? -2.35 -0.342 -16.734 1 98.81 86 SER B O 1
ATOM 2479 N N . ALA B 1 87 ? -3.037 -2.332 -16.016 1 98.88 87 ALA B N 1
ATOM 2480 C CA . ALA B 1 87 ? -1.958 -2.516 -15.039 1 98.88 87 ALA B CA 1
ATOM 2481 C C . ALA B 1 87 ? -0.603 -2.588 -15.742 1 98.88 87 ALA B C 1
ATOM 2483 O O . ALA B 1 87 ? 0.362 -1.954 -15.305 1 98.88 87 ALA B O 1
ATOM 2484 N N . ARG B 1 88 ? -0.523 -3.342 -16.797 1 98.88 88 ARG B N 1
ATOM 2485 C CA . ARG B 1 88 ? 0.723 -3.496 -17.531 1 98.88 88 ARG B CA 1
ATOM 2486 C C . ARG B 1 88 ? 1.251 -2.143 -18 1 98.88 88 ARG B C 1
ATOM 2488 O O . ARG B 1 88 ? 2.445 -1.864 -17.891 1 98.88 88 ARG B O 1
ATOM 2495 N N . TRP B 1 89 ? 0.386 -1.326 -18.516 1 98.81 89 TRP B N 1
ATOM 2496 C CA . TRP B 1 89 ? 0.791 -0.029 -19.047 1 98.81 89 TRP B CA 1
ATOM 2497 C C . TRP B 1 89 ? 1.472 0.812 -17.969 1 98.81 89 TRP B C 1
ATOM 2499 O O . TRP B 1 89 ? 2.514 1.422 -18.219 1 98.81 89 TRP B O 1
ATOM 2509 N N . LYS B 1 90 ? 0.927 0.837 -16.828 1 98.69 90 LYS B N 1
ATOM 2510 C CA . LYS B 1 90 ? 1.491 1.624 -15.734 1 98.69 90 LYS B CA 1
ATOM 2511 C C . LYS B 1 90 ? 2.777 0.991 -15.211 1 98.69 90 LYS B C 1
ATOM 2513 O O . LYS B 1 90 ? 3.775 1.684 -15 1 98.69 90 LYS B O 1
ATOM 2518 N N . LEU B 1 91 ? 2.781 -0.307 -15.008 1 98.88 91 LEU B N 1
ATOM 2519 C CA . LEU B 1 91 ? 3.902 -0.991 -14.375 1 98.88 91 LEU B CA 1
ATOM 2520 C C . LEU B 1 91 ? 5.129 -0.973 -15.273 1 98.88 91 LEU B C 1
ATOM 2522 O O . LEU B 1 91 ? 6.262 -0.91 -14.789 1 98.88 91 LEU B O 1
ATOM 2526 N N . GLU B 1 92 ? 4.91 -0.997 -16.562 1 98.81 92 GLU B N 1
ATOM 2527 C CA . GLU B 1 92 ? 6.027 -0.94 -17.5 1 98.81 92 GLU B CA 1
ATOM 2528 C C . GLU B 1 92 ? 6.707 0.426 -17.469 1 98.81 92 GLU B C 1
ATOM 2530 O O . GLU B 1 92 ? 7.906 0.537 -17.734 1 98.81 92 GLU B O 1
ATOM 2535 N N . ARG B 1 93 ? 5.965 1.464 -17.156 1 98.5 93 ARG B N 1
ATOM 2536 C CA . ARG B 1 93 ? 6.52 2.805 -17.016 1 98.5 93 ARG B CA 1
ATOM 2537 C C . ARG B 1 93 ? 7.215 2.963 -15.664 1 98.5 93 ARG B C 1
ATOM 2539 O O . ARG B 1 93 ? 8.156 3.75 -15.531 1 98.5 93 ARG B O 1
ATOM 2546 N N . PHE B 1 94 ? 6.812 2.189 -14.727 1 98.75 94 PHE B N 1
ATOM 2547 C CA . PHE B 1 94 ? 7.387 2.191 -13.391 1 98.75 94 PHE B CA 1
ATOM 2548 C C . PHE B 1 94 ? 8.695 1.413 -13.359 1 98.75 94 PHE B C 1
ATOM 2550 O O . PHE B 1 94 ? 9.695 1.878 -12.797 1 98.75 94 PHE B O 1
ATOM 2557 N N . ASN B 1 95 ? 8.711 0.242 -13.969 1 98.88 95 ASN B N 1
ATOM 2558 C CA . ASN B 1 95 ? 9.898 -0.601 -14.047 1 98.88 95 ASN B CA 1
ATOM 2559 C C . ASN B 1 95 ? 10.016 -1.273 -15.414 1 98.88 95 ASN B C 1
ATOM 2561 O O . ASN B 1 95 ? 9.414 -2.324 -15.648 1 98.88 95 ASN B O 1
ATOM 2565 N N . SER B 1 96 ? 10.828 -0.756 -16.219 1 98.56 96 SER B N 1
ATOM 2566 C CA . SER B 1 96 ? 10.93 -1.212 -17.594 1 98.56 96 SER B CA 1
ATOM 2567 C C . SER B 1 96 ? 11.836 -2.434 -17.719 1 98.56 96 SER B C 1
ATOM 2569 O O . SER B 1 96 ? 11.914 -3.055 -18.781 1 98.56 96 SER B O 1
ATOM 2571 N N . ASP B 1 97 ? 12.461 -2.83 -16.625 1 98.06 97 ASP B N 1
ATOM 2572 C CA . ASP B 1 97 ? 13.422 -3.924 -16.672 1 98.06 97 ASP B CA 1
ATOM 2573 C C . ASP B 1 97 ? 12.734 -5.273 -16.484 1 98.06 97 ASP B C 1
ATOM 2575 O O . ASP B 1 97 ? 13.336 -6.324 -16.734 1 98.06 97 ASP B O 1
ATOM 2579 N N . ILE B 1 98 ? 11.547 -5.277 -16 1 98.69 98 ILE B N 1
ATOM 2580 C CA . ILE B 1 98 ? 10.867 -6.543 -15.742 1 98.69 98 ILE B CA 1
ATOM 2581 C C . ILE B 1 98 ? 9.891 -6.844 -16.875 1 98.69 98 ILE B C 1
ATOM 2583 O O . ILE B 1 98 ? 9.523 -5.949 -17.641 1 98.69 98 ILE B O 1
ATOM 2587 N N . GLU B 1 99 ? 9.492 -8.094 -17 1 98.81 99 GLU B N 1
ATOM 2588 C CA . GLU B 1 99 ? 8.523 -8.531 -18 1 98.81 99 GLU B CA 1
ATOM 2589 C C . GLU B 1 99 ? 7.121 -8.641 -17.406 1 98.81 99 GLU B C 1
ATOM 2591 O O . GLU B 1 99 ? 6.93 -9.281 -16.359 1 98.81 99 GLU B O 1
ATOM 2596 N N . ILE B 1 100 ? 6.176 -7.992 -18.031 1 98.88 100 ILE B N 1
ATOM 2597 C CA . ILE B 1 100 ? 4.781 -8.062 -17.594 1 98.88 100 ILE B CA 1
ATOM 2598 C C . ILE B 1 100 ? 3.963 -8.828 -18.641 1 98.88 100 ILE B C 1
ATOM 2600 O O . ILE B 1 100 ? 3.826 -8.383 -19.781 1 98.88 100 ILE B O 1
ATOM 2604 N N . GLU B 1 101 ? 3.455 -9.953 -18.266 1 98.88 101 GLU B N 1
ATOM 2605 C CA . GLU B 1 101 ? 2.51 -10.742 -19.062 1 98.88 101 GLU B CA 1
ATOM 2606 C C . GLU B 1 101 ? 1.081 -10.555 -18.547 1 98.88 101 GLU B C 1
ATOM 2608 O O . GLU B 1 101 ? 0.867 -10.25 -17.375 1 98.88 101 GLU B O 1
ATOM 2613 N N . THR B 1 102 ? 0.164 -10.719 -19.516 1 98.88 102 THR B N 1
ATOM 2614 C CA . THR B 1 102 ? -1.227 -10.523 -19.109 1 98.88 102 THR B CA 1
ATOM 2615 C C . THR B 1 102 ? -2.1 -11.672 -19.609 1 98.88 102 THR B C 1
ATOM 2617 O O . THR B 1 102 ? -1.8 -12.289 -20.641 1 98.88 102 THR B O 1
ATOM 2620 N N . PHE B 1 103 ? -3.111 -11.969 -18.891 1 98.81 103 PHE B N 1
ATOM 2621 C CA . PHE B 1 103 ? -4.207 -12.844 -19.281 1 98.81 103 PHE B CA 1
ATOM 2622 C C . PHE B 1 103 ? -5.555 -12.203 -18.969 1 98.81 103 PHE B C 1
ATOM 2624 O O . PHE B 1 103 ? -5.93 -12.062 -17.812 1 98.81 103 PHE B O 1
ATOM 2631 N N . VAL B 1 104 ? -6.207 -11.82 -20.016 1 98.62 104 VAL B N 1
ATOM 2632 C CA . VAL B 1 104 ? -7.543 -11.25 -19.875 1 98.62 104 VAL B CA 1
ATOM 2633 C C . VAL B 1 104 ? -8.594 -12.344 -20.047 1 98.62 104 VAL B C 1
ATOM 2635 O O . VAL B 1 104 ? -8.883 -12.766 -21.172 1 98.62 104 VAL B O 1
ATOM 2638 N N . GLY B 1 105 ? -9.102 -12.742 -18.906 1 97.5 105 GLY B N 1
ATOM 2639 C CA . GLY B 1 105 ? -10.062 -13.836 -18.953 1 97.5 105 GLY B CA 1
ATOM 2640 C C . GLY B 1 105 ? -10.273 -14.5 -17.609 1 97.5 105 GLY B C 1
ATOM 2641 O O . GLY B 1 105 ? -9.68 -14.094 -16.609 1 97.5 105 GLY B O 1
ATOM 2642 N N . ARG B 1 106 ? -11.117 -15.445 -17.625 1 95.12 106 ARG B N 1
ATOM 2643 C CA . ARG B 1 106 ? -11.43 -16.219 -16.422 1 95.12 106 ARG B CA 1
ATOM 2644 C C . ARG B 1 106 ? -10.656 -17.531 -16.406 1 95.12 106 ARG B C 1
ATOM 2646 O O . ARG B 1 106 ? -10.555 -18.219 -17.422 1 95.12 106 ARG B O 1
ATOM 2653 N N . LEU B 1 107 ? -10.039 -17.828 -15.297 1 96.5 107 LEU B N 1
ATOM 2654 C CA . LEU B 1 107 ? -9.391 -19.125 -15.133 1 96.5 107 LEU B CA 1
ATOM 2655 C C . LEU B 1 107 ? -10.422 -20.234 -15.023 1 96.5 107 LEU B C 1
ATOM 2657 O O . LEU B 1 107 ? -11.461 -20.062 -14.391 1 96.5 107 LEU B O 1
ATOM 2661 N N . SER B 1 108 ? -10.156 -21.297 -15.648 1 96.56 108 SER B N 1
ATOM 2662 C CA . SER B 1 108 ? -10.977 -22.5 -15.609 1 96.56 108 SER B CA 1
ATOM 2663 C C . SER B 1 108 ? -10.117 -23.766 -15.531 1 96.56 108 SER B C 1
ATOM 2665 O O . SER B 1 108 ? -8.891 -23.688 -15.688 1 96.56 108 SER B O 1
ATOM 2667 N N . GLU B 1 109 ? -10.781 -24.812 -15.242 1 96.56 109 GLU B N 1
ATOM 2668 C CA . GLU B 1 109 ? -10.078 -26.094 -15.211 1 96.56 109 GLU B CA 1
ATOM 2669 C C . GLU B 1 109 ? -9.398 -26.391 -16.547 1 96.56 109 GLU B C 1
ATOM 2671 O O . GLU B 1 109 ? -8.336 -27 -16.578 1 96.56 109 GLU B O 1
ATOM 2676 N N . GLU B 1 110 ? -9.953 -25.891 -17.562 1 97.44 110 GLU B N 1
ATOM 2677 C CA . GLU B 1 110 ? -9.492 -26.203 -18.906 1 97.44 110 GLU B CA 1
ATOM 2678 C C . GLU B 1 110 ? -8.25 -25.406 -19.281 1 97.44 110 GLU B C 1
ATOM 2680 O O . GLU B 1 110 ? -7.414 -25.859 -20.062 1 97.44 110 GLU B O 1
ATOM 2685 N N . ASN B 1 111 ? -8.094 -24.266 -18.688 1 98.19 111 ASN B N 1
ATOM 2686 C CA . ASN B 1 111 ? -7.031 -23.406 -19.188 1 98.19 111 ASN B CA 1
ATOM 2687 C C . ASN B 1 111 ? -5.957 -23.156 -18.141 1 98.19 111 ASN B C 1
ATOM 2689 O O . ASN B 1 111 ? -4.867 -22.672 -18.453 1 98.19 111 ASN B O 1
ATOM 2693 N N . ILE B 1 112 ? -6.191 -23.484 -16.953 1 98.5 112 ILE B N 1
ATOM 2694 C CA . ILE B 1 112 ? -5.371 -23.062 -15.836 1 98.5 112 ILE B CA 1
ATOM 2695 C C . ILE B 1 112 ? -3.955 -23.609 -15.984 1 98.5 112 ILE B C 1
ATOM 2697 O O . ILE B 1 112 ? -2.977 -22.922 -15.703 1 98.5 112 ILE B O 1
ATOM 2701 N N . ASP B 1 113 ? -3.795 -24.812 -16.438 1 98.25 113 ASP B N 1
ATOM 2702 C CA . ASP B 1 113 ? -2.477 -25.422 -16.578 1 98.25 113 ASP B CA 1
ATOM 2703 C C . ASP B 1 113 ? -1.624 -24.656 -17.578 1 98.25 113 ASP B C 1
ATOM 2705 O O . ASP B 1 113 ? -0.439 -24.422 -17.344 1 98.25 113 ASP B O 1
ATOM 2709 N N . GLY B 1 114 ? -2.25 -24.297 -18.656 1 98.5 114 GLY B N 1
ATOM 2710 C CA . GLY B 1 114 ? -1.537 -23.547 -19.688 1 98.5 114 GLY B CA 1
ATOM 2711 C C . GLY B 1 114 ? -1.214 -22.125 -19.25 1 98.5 114 GLY B C 1
ATOM 2712 O O . GLY B 1 114 ? -0.103 -21.641 -19.484 1 98.5 114 GLY B O 1
ATOM 2713 N N . VAL B 1 115 ? -2.113 -21.484 -18.609 1 98.75 115 VAL B N 1
ATOM 2714 C CA . VAL B 1 115 ? -1.978 -20.078 -18.234 1 98.75 115 VAL B CA 1
ATOM 2715 C C . VAL B 1 115 ? -0.91 -19.938 -17.156 1 98.75 115 VAL B C 1
ATOM 2717 O O . VAL B 1 115 ? -0.098 -19 -17.203 1 98.75 115 VAL B O 1
ATOM 2720 N N . LEU B 1 116 ? -0.84 -20.859 -16.188 1 98.75 116 LEU B N 1
ATOM 2721 C CA . LEU B 1 116 ? 0.019 -20.688 -15.023 1 98.75 116 LEU B CA 1
ATOM 2722 C C . LEU B 1 116 ? 1.294 -21.516 -15.164 1 98.75 116 LEU B C 1
ATOM 2724 O O . LEU B 1 116 ? 2.047 -21.688 -14.203 1 98.75 116 LEU B O 1
ATOM 2728 N N . GLU B 1 117 ? 1.52 -22 -16.328 1 98.19 117 GLU B N 1
ATOM 2729 C CA . GLU B 1 117 ? 2.701 -22.828 -16.562 1 98.19 117 GLU B CA 1
ATOM 2730 C C . GLU B 1 117 ? 3.979 -22.062 -16.203 1 98.19 117 GLU B C 1
ATOM 2732 O O . GLU B 1 117 ? 4.176 -20.938 -16.641 1 98.19 117 GLU B O 1
ATOM 2737 N N . GLY B 1 118 ? 4.805 -22.625 -15.414 1 98.19 118 GLY B N 1
ATOM 2738 C CA . GLY B 1 118 ? 6.129 -22.094 -15.133 1 98.19 118 GLY B CA 1
ATOM 2739 C C . GLY B 1 118 ? 6.141 -21.062 -14.031 1 98.19 118 GLY B C 1
ATOM 2740 O O . GLY B 1 118 ? 7.188 -20.484 -13.711 1 98.19 118 GLY B O 1
ATOM 2741 N N . VAL B 1 119 ? 5.023 -20.844 -13.414 1 98.81 119 VAL B N 1
ATOM 2742 C CA . VAL B 1 119 ? 4.934 -19.859 -12.344 1 98.81 119 VAL B CA 1
ATOM 2743 C C . VAL B 1 119 ? 5.57 -20.422 -11.07 1 98.81 119 VAL B C 1
ATOM 2745 O O . VAL B 1 119 ? 5.383 -21.594 -10.734 1 98.81 119 VAL B O 1
ATOM 2748 N N . ASP B 1 120 ? 6.344 -19.5 -10.367 1 98.94 120 ASP B N 1
ATOM 2749 C CA . ASP B 1 120 ? 7.031 -19.922 -9.148 1 98.94 120 ASP B CA 1
ATOM 2750 C C . ASP B 1 120 ? 6.156 -19.688 -7.918 1 98.94 120 ASP B C 1
ATOM 2752 O O . ASP B 1 120 ? 6.277 -20.406 -6.926 1 98.94 120 ASP B O 1
ATOM 2756 N N . VAL B 1 121 ? 5.363 -18.672 -7.945 1 98.94 121 VAL B N 1
ATOM 2757 C CA . VAL B 1 121 ? 4.465 -18.328 -6.852 1 98.94 121 VAL B CA 1
ATOM 2758 C C . VAL B 1 121 ? 3.164 -17.75 -7.414 1 98.94 121 VAL B C 1
ATOM 2760 O O . VAL B 1 121 ? 3.18 -17.016 -8.398 1 98.94 121 VAL B O 1
ATOM 2763 N N . ILE B 1 122 ? 2.051 -18.109 -6.816 1 98.94 122 ILE B N 1
ATOM 2764 C CA . ILE B 1 122 ? 0.745 -17.547 -7.152 1 98.94 122 ILE B CA 1
ATOM 2765 C C . ILE B 1 122 ? 0.268 -16.641 -6.023 1 98.94 122 ILE B C 1
ATOM 2767 O O . ILE B 1 122 ? 0.355 -17 -4.848 1 98.94 122 ILE B O 1
ATOM 2771 N N . VAL B 1 123 ? -0.187 -15.516 -6.363 1 99 123 VAL B N 1
ATOM 2772 C CA . VAL B 1 123 ? -0.815 -14.633 -5.383 1 99 123 VAL B CA 1
ATOM 2773 C C . VAL B 1 123 ? -2.316 -14.547 -5.648 1 99 123 VAL B C 1
ATOM 2775 O O . VAL B 1 123 ? -2.74 -14.094 -6.715 1 99 123 VAL B O 1
ATOM 2778 N N . ASP B 1 124 ? -3.061 -15 -4.688 1 98.81 124 ASP B N 1
ATOM 2779 C CA . ASP B 1 124 ? -4.52 -15.008 -4.738 1 98.81 124 ASP B CA 1
ATOM 2780 C C . ASP B 1 124 ? -5.098 -13.688 -4.246 1 98.81 124 ASP B C 1
ATOM 2782 O O . ASP B 1 124 ? -5.125 -13.422 -3.041 1 98.81 124 ASP B O 1
ATOM 2786 N N . CYS B 1 125 ? -5.586 -12.93 -5.203 1 98.69 125 CYS B N 1
ATOM 2787 C CA . CYS B 1 125 ? -6.184 -11.633 -4.918 1 98.69 125 CYS B CA 1
ATOM 2788 C C . CYS B 1 125 ? -7.652 -11.609 -5.316 1 98.69 125 CYS B C 1
ATOM 2790 O O . CYS B 1 125 ? -8.18 -10.57 -5.719 1 98.69 125 CYS B O 1
ATOM 2792 N N . LEU B 1 126 ? -8.281 -12.695 -5.238 1 96.44 126 LEU B N 1
ATOM 2793 C CA . LEU B 1 126 ? -9.641 -12.859 -5.738 1 96.44 126 LEU B CA 1
ATOM 2794 C C . LEU B 1 126 ? -10.664 -12.555 -4.648 1 96.44 126 LEU B C 1
ATOM 2796 O O . LEU B 1 126 ? -10.312 -12.453 -3.473 1 96.44 126 LEU B O 1
ATOM 2800 N N . ASP B 1 127 ? -11.891 -12.398 -5.074 1 91.5 127 ASP B N 1
ATOM 2801 C CA . ASP B 1 127 ? -12.945 -12.094 -4.117 1 91.5 127 ASP B CA 1
ATOM 2802 C C . ASP B 1 127 ? -14.023 -13.18 -4.125 1 91.5 127 ASP B C 1
ATOM 2804 O O . ASP B 1 127 ? -15.133 -12.961 -3.625 1 91.5 127 ASP B O 1
ATOM 2808 N N . ASN B 1 128 ? -13.695 -14.312 -4.789 1 89.06 128 ASN B N 1
ATOM 2809 C CA . ASN B 1 128 ? -14.664 -15.398 -4.809 1 89.06 128 ASN B CA 1
ATOM 2810 C C . ASN B 1 128 ? -14 -16.75 -4.539 1 89.06 128 ASN B C 1
ATOM 2812 O O . ASN B 1 128 ? -12.883 -17 -4.98 1 89.06 128 ASN B O 1
ATOM 2816 N N . PHE B 1 129 ? -14.75 -17.609 -3.863 1 88.25 129 PHE B N 1
ATOM 2817 C CA . PHE B 1 129 ? -14.164 -18.844 -3.355 1 88.25 129 PHE B CA 1
ATOM 2818 C C . PHE B 1 129 ? -14.047 -19.875 -4.469 1 88.25 129 PHE B C 1
ATOM 2820 O O . PHE B 1 129 ? -13.148 -20.734 -4.438 1 88.25 129 PHE B O 1
ATOM 2827 N N . GLU B 1 130 ? -14.836 -19.75 -5.449 1 89.44 130 GLU B N 1
ATOM 2828 C CA . GLU B 1 130 ? -14.789 -20.734 -6.531 1 89.44 130 GLU B CA 1
ATOM 2829 C C . GLU B 1 130 ? -13.438 -20.719 -7.234 1 89.44 130 GLU B C 1
ATOM 2831 O O . GLU B 1 130 ? -12.773 -21.75 -7.344 1 89.44 130 GLU B O 1
ATOM 2836 N N . THR B 1 131 ? -13.023 -19.562 -7.66 1 93.44 131 THR B N 1
ATOM 2837 C CA . THR B 1 131 ? -11.75 -19.438 -8.359 1 93.44 131 THR B CA 1
ATOM 2838 C C . THR B 1 131 ? -10.586 -19.656 -7.398 1 93.44 131 THR B C 1
ATOM 2840 O O . THR B 1 131 ? -9.555 -20.219 -7.785 1 93.44 131 THR B O 1
ATOM 2843 N N . ARG B 1 132 ? -10.766 -19.281 -6.121 1 95.62 132 ARG B N 1
ATOM 2844 C CA . ARG B 1 132 ? -9.727 -19.5 -5.117 1 95.62 132 ARG B CA 1
ATOM 2845 C C . ARG B 1 132 ? -9.422 -20.984 -4.957 1 95.62 132 ARG B C 1
ATOM 2847 O O . ARG B 1 132 ? -8.258 -21.375 -4.852 1 95.62 132 ARG B O 1
ATOM 2854 N N . PHE B 1 133 ? -10.477 -21.75 -4.973 1 95.31 133 PHE B N 1
ATOM 2855 C CA . PHE B 1 133 ? -10.281 -23.188 -4.773 1 95.31 133 PHE B CA 1
ATOM 2856 C C . PHE B 1 133 ? -9.688 -23.828 -6.02 1 95.31 133 PHE B C 1
ATOM 2858 O O . PHE B 1 133 ? -8.914 -24.781 -5.918 1 95.31 133 PHE B O 1
ATOM 2865 N N . LEU B 1 134 ? -10.078 -23.297 -7.16 1 96.5 134 LEU B N 1
ATOM 2866 C CA . LEU B 1 134 ? -9.438 -23.75 -8.391 1 96.5 134 LEU B CA 1
ATOM 2867 C C . LEU B 1 134 ? -7.934 -23.484 -8.352 1 96.5 134 LEU B C 1
ATOM 2869 O O . LEU B 1 134 ? -7.137 -24.344 -8.734 1 96.5 134 LEU B O 1
ATOM 2873 N N . LEU B 1 135 ? -7.531 -22.328 -7.883 1 97.62 135 LEU B N 1
ATOM 2874 C CA . LEU B 1 135 ? -6.133 -21.938 -7.738 1 97.62 135 LEU B CA 1
ATOM 2875 C C . LEU B 1 135 ? -5.422 -22.859 -6.742 1 97.62 135 LEU B C 1
ATOM 2877 O O . LEU B 1 135 ? -4.281 -23.266 -6.965 1 97.62 135 LEU B O 1
ATOM 2881 N N . ASP B 1 136 ? -6.125 -23.078 -5.668 1 97.5 136 ASP B N 1
ATOM 2882 C CA . ASP B 1 136 ? -5.566 -23.938 -4.621 1 97.5 136 ASP B CA 1
ATOM 2883 C C . ASP B 1 136 ? -5.32 -25.344 -5.141 1 97.5 136 ASP B C 1
ATOM 2885 O O . ASP B 1 136 ? -4.277 -25.938 -4.863 1 97.5 136 ASP B O 1
ATOM 2889 N N . ASP B 1 137 ? -6.277 -25.891 -5.863 1 97.56 137 ASP B N 1
ATOM 2890 C CA . ASP B 1 137 ? -6.113 -27.219 -6.465 1 97.56 137 ASP B CA 1
ATOM 2891 C C . ASP B 1 137 ? -4.891 -27.25 -7.383 1 97.56 137 ASP B C 1
ATOM 2893 O O . ASP B 1 137 ? -4.09 -28.188 -7.316 1 97.56 137 ASP B O 1
ATOM 2897 N N . TYR B 1 138 ? -4.816 -26.266 -8.234 1 98.31 138 TYR B N 1
ATOM 2898 C CA . TYR B 1 138 ? -3.67 -26.172 -9.125 1 98.31 138 TYR B CA 1
ATOM 2899 C C . TYR B 1 138 ? -2.367 -26.125 -8.336 1 98.31 138 TYR B C 1
ATOM 2901 O O . TYR B 1 138 ? -1.401 -26.812 -8.68 1 98.31 138 TYR B O 1
ATOM 2909 N N . ALA B 1 139 ? -2.324 -25.234 -7.352 1 98.56 139 ALA B N 1
ATOM 2910 C CA . ALA B 1 139 ? -1.136 -25.078 -6.52 1 98.56 139 ALA B CA 1
ATOM 2911 C C . ALA B 1 139 ? -0.708 -26.406 -5.902 1 98.56 139 ALA B C 1
ATOM 2913 O O . ALA B 1 139 ? 0.475 -26.75 -5.922 1 98.56 139 ALA B O 1
ATOM 2914 N N . GLN B 1 140 ? -1.694 -27.156 -5.355 1 98.12 140 GLN B N 1
ATOM 2915 C CA . GLN B 1 140 ? -1.419 -28.438 -4.719 1 98.12 140 GLN B CA 1
ATOM 2916 C C . GLN B 1 140 ? -0.86 -29.438 -5.723 1 98.12 140 GLN B C 1
ATOM 2918 O O . GLN B 1 140 ? 0.141 -30.109 -5.453 1 98.12 140 GLN B O 1
ATOM 2923 N N . TRP B 1 141 ? -1.462 -29.5 -6.824 1 97.69 141 TRP B N 1
ATOM 2924 C CA . TRP B 1 141 ? -1.112 -30.484 -7.832 1 97.69 141 TRP B CA 1
ATOM 2925 C C . TRP B 1 141 ? 0.27 -30.219 -8.414 1 97.69 141 TRP B C 1
ATOM 2927 O O . TRP B 1 141 ? 1.031 -31.141 -8.688 1 97.69 141 TRP B O 1
ATOM 2937 N N . ASN B 1 142 ? 0.575 -28.938 -8.641 1 98.31 142 ASN B N 1
ATOM 2938 C CA . ASN B 1 142 ? 1.808 -28.578 -9.328 1 98.31 142 ASN B CA 1
ATOM 2939 C C . ASN B 1 142 ? 2.896 -28.156 -8.352 1 98.31 142 ASN B C 1
ATOM 2941 O O . ASN B 1 142 ? 3.982 -27.75 -8.758 1 98.31 142 ASN B O 1
ATOM 2945 N N . ARG B 1 143 ? 2.576 -28.188 -7.074 1 98.31 143 ARG B N 1
ATOM 2946 C CA . ARG B 1 143 ? 3.512 -27.875 -6 1 98.31 143 ARG B CA 1
ATOM 2947 C C . ARG B 1 143 ? 4.031 -26.438 -6.121 1 98.31 143 ARG B C 1
ATOM 2949 O O . ARG B 1 143 ? 5.238 -26.203 -6.043 1 98.31 143 ARG B O 1
ATOM 2956 N N . VAL B 1 144 ? 3.139 -25.516 -6.395 1 98.81 144 VAL B N 1
ATOM 2957 C CA . VAL B 1 144 ? 3.451 -24.094 -6.484 1 98.81 144 VAL B CA 1
ATOM 2958 C C . VAL B 1 144 ? 2.918 -23.375 -5.25 1 98.81 144 VAL B C 1
ATOM 2960 O O . VAL B 1 144 ? 1.733 -23.484 -4.922 1 98.81 144 VAL B O 1
ATOM 2963 N N . PRO B 1 145 ? 3.76 -22.609 -4.535 1 98.94 145 PRO B N 1
ATOM 2964 C CA . PRO B 1 145 ? 3.266 -21.844 -3.389 1 98.94 145 PRO B CA 1
ATOM 2965 C C . PRO B 1 145 ? 2.182 -20.844 -3.773 1 98.94 145 PRO B C 1
ATOM 2967 O O . PRO B 1 145 ? 2.219 -20.281 -4.867 1 98.94 145 PRO B O 1
ATOM 2970 N N . LEU B 1 146 ? 1.244 -20.656 -2.854 1 98.94 146 LEU B N 1
ATOM 2971 C CA . LEU B 1 146 ? 0.105 -19.766 -3.035 1 98.94 146 LEU B CA 1
ATOM 2972 C C . LEU B 1 146 ? -0.034 -18.812 -1.851 1 98.94 146 LEU B C 1
ATOM 2974 O O . LEU B 1 146 ? -0.161 -19.25 -0.706 1 98.94 146 LEU B O 1
ATOM 2978 N N . VAL B 1 147 ? 0.054 -17.5 -2.1 1 98.94 147 VAL B N 1
ATOM 2979 C CA . VAL B 1 147 ? -0.159 -16.484 -1.076 1 98.94 147 VAL B CA 1
ATOM 2980 C C . VAL B 1 147 ? -1.592 -15.961 -1.156 1 98.94 147 VAL B C 1
ATOM 2982 O O . VAL B 1 147 ? -1.953 -15.266 -2.109 1 98.94 147 VAL B O 1
ATOM 2985 N N . HIS B 1 148 ? -2.342 -16.188 -0.144 1 98.88 148 HIS B N 1
ATOM 2986 C CA . HIS B 1 148 ? -3.756 -15.844 -0.093 1 98.88 148 HIS B CA 1
ATOM 2987 C C . HIS B 1 148 ? -3.975 -14.531 0.649 1 98.88 148 HIS B C 1
ATOM 2989 O O . HIS B 1 148 ? -3.32 -14.266 1.661 1 98.88 148 HIS B O 1
ATOM 2995 N N . GLY B 1 149 ? -4.844 -13.695 0.153 1 98.62 149 GLY B N 1
ATOM 2996 C CA . GLY B 1 149 ? -5.324 -12.508 0.839 1 98.62 149 GLY B CA 1
ATOM 2997 C C . GLY B 1 149 ? -6.809 -12.266 0.641 1 98.62 149 GLY B C 1
ATOM 2998 O O . GLY B 1 149 ? -7.359 -12.594 -0.41 1 98.62 149 GLY B O 1
ATOM 2999 N N . ALA B 1 150 ? -7.438 -11.695 1.585 1 97.69 150 ALA B N 1
ATOM 3000 C CA . ALA B 1 150 ? -8.836 -11.289 1.515 1 97.69 150 ALA B CA 1
ATOM 3001 C C . ALA B 1 150 ? -9.086 -10.031 2.342 1 97.69 150 ALA B C 1
ATOM 3003 O O . ALA B 1 150 ? -8.398 -9.781 3.33 1 97.69 150 ALA B O 1
ATOM 3004 N N . VAL B 1 151 ? -10.109 -9.273 1.898 1 98.19 151 VAL B N 1
ATOM 3005 C CA . VAL B 1 151 ? -10.398 -8.023 2.588 1 98.19 151 VAL B CA 1
ATOM 3006 C C . VAL B 1 151 ? -11.906 -7.77 2.586 1 98.19 151 VAL B C 1
ATOM 3008 O O . VAL B 1 151 ? -12.609 -8.164 1.652 1 98.19 151 VAL B O 1
ATOM 3011 N N . GLU B 1 152 ? -12.383 -7.105 3.592 1 97.44 152 GLU B N 1
ATOM 3012 C CA . GLU B 1 152 ? -13.742 -6.582 3.717 1 97.44 152 GLU B CA 1
ATOM 3013 C C . GLU B 1 152 ? -13.805 -5.457 4.75 1 97.44 152 GLU B C 1
ATOM 3015 O O . GLU B 1 152 ? -13.469 -5.66 5.918 1 97.44 152 GLU B O 1
ATOM 3020 N N . GLY B 1 153 ? -14.305 -4.293 4.316 1 98.31 153 GLY B N 1
ATOM 3021 C CA . GLY B 1 153 ? -14.305 -3.143 5.207 1 98.31 153 GLY B CA 1
ATOM 3022 C C . GLY B 1 153 ? -12.914 -2.746 5.664 1 98.31 153 GLY B C 1
ATOM 3023 O O . GLY B 1 153 ? -12.055 -2.418 4.844 1 98.31 153 GLY B O 1
ATOM 3024 N N . THR B 1 154 ? -12.742 -2.885 6.969 1 98.75 154 THR B N 1
ATOM 3025 C CA . THR B 1 154 ? -11.438 -2.58 7.551 1 98.75 154 THR B CA 1
ATOM 3026 C C . THR B 1 154 ? -10.711 -3.861 7.953 1 98.75 154 THR B C 1
ATOM 3028 O O . THR B 1 154 ? -9.648 -3.811 8.578 1 98.75 154 THR B O 1
ATOM 3031 N N . PHE B 1 155 ? -11.25 -4.988 7.508 1 98.56 155 PHE B N 1
ATOM 3032 C CA . PHE B 1 155 ? -10.711 -6.293 7.875 1 98.56 155 PHE B CA 1
ATOM 3033 C C . PHE B 1 155 ? -9.945 -6.906 6.715 1 98.56 155 PHE B C 1
ATOM 3035 O O . PHE B 1 155 ? -10.273 -6.676 5.551 1 98.56 155 PHE B O 1
ATOM 3042 N N . GLY B 1 156 ? -8.93 -7.648 7.039 1 98.69 156 GLY B N 1
ATOM 3043 C CA . GLY B 1 156 ? -8.188 -8.43 6.062 1 98.69 156 GLY B CA 1
ATOM 3044 C C . GLY B 1 156 ? -7.59 -9.695 6.641 1 98.69 156 GLY B C 1
ATOM 3045 O O . GLY B 1 156 ? -7.602 -9.898 7.855 1 98.69 156 GLY B O 1
ATOM 3046 N N . GLN B 1 157 ? -7.129 -10.523 5.82 1 98.75 157 GLN B N 1
ATOM 3047 C CA . GLN B 1 157 ? -6.422 -11.727 6.25 1 98.75 157 GLN B CA 1
ATOM 3048 C C . GLN B 1 157 ? -5.398 -12.156 5.207 1 98.75 157 GLN B C 1
ATOM 3050 O O . GLN B 1 157 ? -5.566 -11.891 4.016 1 98.75 157 GLN B O 1
ATOM 3055 N N . VAL B 1 158 ? -4.363 -12.805 5.617 1 98.94 158 VAL B N 1
ATOM 3056 C CA . VAL B 1 158 ? -3.301 -13.289 4.746 1 98.94 158 VAL B CA 1
ATOM 3057 C C . VAL B 1 158 ? -2.779 -14.625 5.262 1 98.94 158 VAL B C 1
ATOM 3059 O O . VAL B 1 158 ? -2.645 -14.828 6.473 1 98.94 158 VAL B O 1
ATOM 3062 N N . THR B 1 159 ? -2.518 -15.531 4.398 1 98.94 159 THR B N 1
ATOM 3063 C CA . THR B 1 159 ? -1.786 -16.75 4.711 1 98.94 159 THR B CA 1
ATOM 3064 C C . THR B 1 159 ? -1.002 -17.234 3.494 1 98.94 159 THR B C 1
ATOM 3066 O O . THR B 1 159 ? -1.244 -16.797 2.373 1 98.94 159 THR B O 1
ATOM 3069 N N . THR B 1 160 ? -0.057 -18.094 3.742 1 98.94 160 THR B N 1
ATOM 3070 C CA . THR B 1 160 ? 0.776 -18.672 2.689 1 98.94 160 THR B CA 1
ATOM 3071 C C . THR B 1 160 ? 0.647 -20.188 2.664 1 98.94 160 THR B C 1
ATOM 3073 O O . THR B 1 160 ? 0.909 -20.859 3.668 1 98.94 160 THR B O 1
ATOM 3076 N N . VAL B 1 161 ? 0.266 -20.672 1.556 1 98.81 161 VAL B N 1
ATOM 3077 C CA . VAL B 1 161 ? 0.115 -22.109 1.338 1 98.81 161 VAL B CA 1
ATOM 3078 C C . VAL B 1 161 ? 1.319 -22.656 0.567 1 98.81 161 VAL B C 1
ATOM 3080 O O . VAL B 1 161 ? 1.629 -22.172 -0.526 1 98.81 161 VAL B O 1
ATOM 3083 N N . VAL B 1 162 ? 1.996 -23.594 1.097 1 98.75 162 VAL B N 1
ATOM 3084 C CA . VAL B 1 162 ? 3.057 -24.344 0.425 1 98.75 162 VAL B CA 1
ATOM 3085 C C . VAL B 1 162 ? 2.688 -25.828 0.357 1 98.75 162 VAL B C 1
A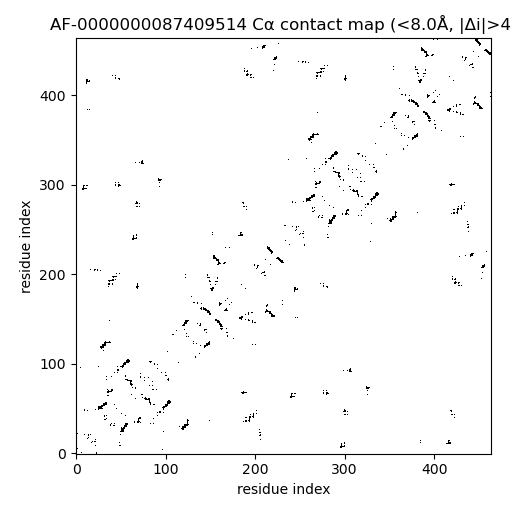TOM 3087 O O . VAL B 1 162 ? 2.709 -26.516 1.373 1 98.75 162 VAL B O 1
ATOM 3090 N N . PRO B 1 163 ? 2.346 -26.297 -0.837 1 98.5 163 PRO B N 1
ATOM 3091 C CA . PRO B 1 163 ? 1.915 -27.703 -0.977 1 98.5 163 PRO B CA 1
ATOM 3092 C C . PRO B 1 163 ? 2.912 -28.688 -0.376 1 98.5 163 PRO B C 1
ATOM 3094 O O . PRO B 1 163 ? 4.121 -28.562 -0.589 1 98.5 163 PRO B O 1
ATOM 3097 N N . GLY B 1 164 ? 2.365 -29.609 0.344 1 97.56 164 GLY B N 1
ATOM 3098 C CA . GLY B 1 164 ? 3.195 -30.609 1.003 1 97.56 164 GLY B CA 1
ATOM 3099 C C . GLY B 1 164 ? 3.721 -30.156 2.35 1 97.56 164 GLY B C 1
ATOM 3100 O O . GLY B 1 164 ? 4.215 -30.969 3.139 1 97.56 164 GLY B O 1
ATOM 3101 N N . VAL B 1 165 ? 3.605 -28.922 2.691 1 97.94 165 VAL B N 1
ATOM 3102 C CA . VAL B 1 165 ? 4.152 -28.359 3.928 1 97.94 165 VAL B CA 1
ATOM 3103 C C . VAL B 1 165 ? 3.021 -27.781 4.777 1 97.94 165 VAL B C 1
ATOM 3105 O O . VAL B 1 165 ? 2.99 -27.984 5.996 1 97.94 165 VAL B O 1
ATOM 3108 N N . THR B 1 166 ? 2.08 -27.109 4.156 1 98.62 166 THR B N 1
ATOM 3109 C CA . THR B 1 166 ? 0.999 -26.453 4.879 1 98.62 166 THR B CA 1
ATOM 3110 C C . THR B 1 166 ? -0.351 -27.047 4.504 1 98.62 166 THR B C 1
ATOM 3112 O O . THR B 1 166 ? -0.446 -27.828 3.549 1 98.62 166 THR B O 1
ATOM 3115 N N . LYS B 1 167 ? -1.41 -26.594 5.289 1 98 167 LYS B N 1
ATOM 3116 C CA . LYS B 1 167 ? -2.787 -26.859 4.891 1 98 167 LYS B CA 1
ATOM 3117 C C . LYS B 1 167 ? -3.133 -26.156 3.586 1 98 167 LYS B C 1
ATOM 3119 O O . LYS B 1 167 ? -2.568 -25.094 3.279 1 98 167 LYS B O 1
ATOM 3124 N N . SER B 1 168 ? -4.043 -26.797 2.873 1 97.44 168 SER B N 1
ATOM 3125 C CA . SER B 1 168 ? -4.598 -26.141 1.69 1 97.44 168 SER B CA 1
ATOM 3126 C C . SER B 1 168 ? -5.652 -25.109 2.072 1 97.44 168 SER B C 1
ATOM 3128 O O . SER B 1 168 ? -6.105 -25.078 3.219 1 97.44 168 SER B O 1
ATOM 3130 N N . LEU B 1 169 ? -6.043 -24.266 1.135 1 96.44 169 LEU B N 1
ATOM 3131 C CA . LEU B 1 169 ? -7.09 -23.281 1.409 1 96.44 169 LEU B CA 1
ATOM 3132 C C . LEU B 1 169 ? -8.391 -23.969 1.809 1 96.44 169 LEU B C 1
ATOM 3134 O O . LEU B 1 169 ? -9.109 -23.484 2.684 1 96.44 169 LEU B O 1
ATOM 3138 N N . ARG B 1 170 ? -8.648 -25.031 1.141 1 92.31 170 ARG B N 1
ATOM 3139 C CA . ARG B 1 170 ? -9.875 -25.766 1.435 1 92.31 170 ARG B CA 1
ATOM 3140 C C . ARG B 1 170 ? -9.875 -26.281 2.871 1 92.31 170 ARG B C 1
ATOM 3142 O O . ARG B 1 170 ? -10.93 -26.375 3.502 1 92.31 170 ARG B O 1
ATOM 3149 N N . GLU B 1 171 ? -8.742 -26.719 3.334 1 95 171 GLU B N 1
ATOM 3150 C CA . GLU B 1 171 ? -8.625 -27.172 4.711 1 95 171 GLU B CA 1
ATOM 3151 C C . GLU B 1 171 ? -8.742 -26.016 5.695 1 95 171 GLU B C 1
ATOM 3153 O O . GLU B 1 171 ? -9.266 -26.188 6.801 1 95 171 GLU B O 1
ATOM 3158 N N . ILE B 1 172 ? -8.227 -24.875 5.309 1 95.44 172 ILE B N 1
ATOM 3159 C CA . ILE B 1 172 ? -8.234 -23.703 6.168 1 95.44 172 ILE B CA 1
ATOM 3160 C C . ILE B 1 172 ? -9.641 -23.109 6.23 1 95.44 172 ILE B C 1
ATOM 3162 O O . ILE B 1 172 ? -10.078 -22.641 7.281 1 95.44 172 ILE B O 1
ATOM 3166 N N . PHE B 1 173 ? -10.32 -23.125 5.059 1 93.38 173 PHE B N 1
ATOM 3167 C CA . PHE B 1 173 ? -11.664 -22.578 4.934 1 93.38 173 PHE B CA 1
ATOM 3168 C C . PHE B 1 173 ? -12.648 -23.641 4.465 1 93.38 173 PHE B C 1
ATOM 3170 O O . PHE B 1 173 ? -13.164 -23.562 3.35 1 93.38 173 PHE B O 1
ATOM 3177 N N . PRO B 1 174 ? -13.055 -24.484 5.27 1 84.81 174 PRO B N 1
ATOM 3178 C CA . PRO B 1 174 ? -13.891 -25.625 4.859 1 84.81 174 PRO B CA 1
ATOM 3179 C C . PRO B 1 174 ? -15.312 -25.203 4.496 1 84.81 174 PRO B C 1
ATOM 3181 O O . PRO B 1 174 ? -15.977 -25.875 3.707 1 84.81 174 PRO B O 1
ATOM 3184 N N . ARG B 1 175 ? -15.883 -24.188 5.098 1 78.75 175 ARG B N 1
ATOM 3185 C CA . ARG B 1 175 ? -17.234 -23.719 4.816 1 78.75 175 ARG B CA 1
ATOM 3186 C C . ARG B 1 175 ? -17.219 -22.453 3.967 1 78.75 175 ARG B C 1
ATOM 3188 O O . ARG B 1 175 ? -16.547 -21.484 4.312 1 78.75 175 ARG B O 1
ATOM 3195 N N . VAL B 1 176 ? -17.656 -22.703 2.73 1 72.12 176 VAL B N 1
ATOM 3196 C CA . VAL B 1 176 ? -17.562 -21.531 1.861 1 72.12 176 VAL B CA 1
ATOM 3197 C C . VAL B 1 176 ? -18.969 -20.953 1.646 1 72.12 176 VAL B C 1
ATOM 3199 O O . VAL B 1 176 ? -19.922 -21.688 1.444 1 72.12 176 VAL B O 1
ATOM 3202 N N . 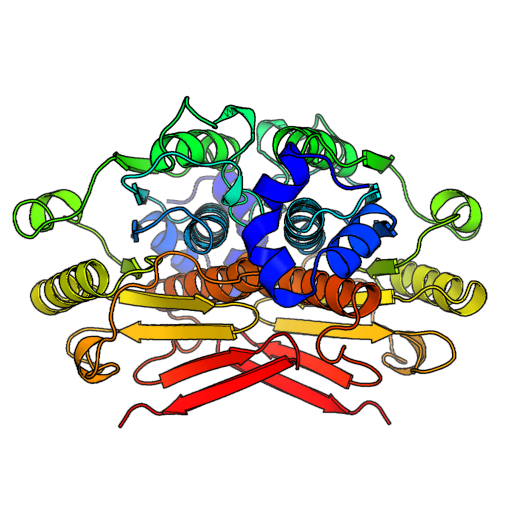GLY B 1 177 ? -18.953 -19.719 2.117 1 64.56 177 GLY B N 1
ATOM 3203 C CA . GLY B 1 177 ? -20.25 -19.078 1.914 1 64.56 177 GLY B CA 1
ATOM 3204 C C . GLY B 1 177 ? -20.469 -18.625 0.486 1 64.56 177 GLY B C 1
ATOM 3205 O O . GLY B 1 177 ? -19.609 -18.828 -0.378 1 64.56 177 GLY B O 1
ATOM 3206 N N . LYS B 1 178 ? -21.781 -18.219 0.232 1 63 178 LYS B N 1
ATOM 3207 C CA . LYS B 1 178 ? -22.172 -17.703 -1.075 1 63 178 LYS B CA 1
ATOM 3208 C C . LYS B 1 178 ? -21.406 -16.422 -1.412 1 63 178 LYS B C 1
ATOM 3210 O O . LYS B 1 178 ? -20.953 -15.703 -0.515 1 63 178 LYS B O 1
ATOM 3215 N N . LYS B 1 179 ? -21.188 -16.297 -2.676 1 65.25 179 LYS B N 1
ATOM 3216 C CA . LYS B 1 179 ? -20.562 -15.102 -3.215 1 65.25 179 LYS B CA 1
ATOM 3217 C C . LYS B 1 179 ? -21.297 -13.844 -2.775 1 65.25 179 LYS B C 1
ATOM 3219 O O . LYS B 1 179 ? -22.531 -13.773 -2.871 1 65.25 179 LYS B O 1
ATOM 3224 N N . LYS B 1 180 ? -20.562 -12.977 -2.135 1 65 180 LYS B N 1
ATOM 3225 C CA . LYS B 1 180 ? -21.172 -11.672 -1.875 1 65 180 LYS B CA 1
ATOM 3226 C C . LYS B 1 180 ? -21.031 -10.75 -3.08 1 65 180 LYS B C 1
ATOM 3228 O O . LYS B 1 180 ? -19.953 -10.664 -3.682 1 65 180 LYS B O 1
ATOM 3233 N N . GLU B 1 181 ? -22.125 -10.25 -3.543 1 71.12 181 GLU B N 1
ATOM 3234 C CA . GLU B 1 181 ? -22.125 -9.344 -4.691 1 71.12 181 GLU B CA 1
ATOM 3235 C C . GLU B 1 181 ? -21.406 -8.039 -4.359 1 71.12 181 GLU B C 1
ATOM 3237 O O . GLU B 1 181 ? -20.453 -7.652 -5.043 1 71.12 181 GLU B O 1
ATOM 3242 N N . LYS B 1 182 ? -21.859 -7.254 -3.42 1 86.88 182 LYS B N 1
ATOM 3243 C CA . LYS B 1 182 ? -21.297 -5.961 -3.033 1 86.88 182 LYS B CA 1
ATOM 3244 C C . LYS B 1 182 ? -20.875 -5.961 -1.57 1 86.88 182 LYS B C 1
ATOM 3246 O O . LYS B 1 182 ? -21.625 -6.391 -0.694 1 86.88 182 LYS B O 1
ATOM 3251 N N . PHE B 1 183 ? -19.531 -5.652 -1.296 1 93.38 183 PHE B N 1
ATOM 3252 C CA . PHE B 1 183 ? -19.062 -5.594 0.08 1 93.38 183 PHE B CA 1
ATOM 3253 C C . PHE B 1 183 ? -18.344 -4.273 0.349 1 93.38 183 PHE B C 1
ATOM 3255 O O . PHE B 1 183 ? -17.797 -3.66 -0.568 1 93.38 183 PHE B O 1
ATOM 3262 N N . PRO B 1 184 ? -18.391 -3.824 1.6 1 97.88 184 PRO B N 1
ATOM 3263 C CA . PRO B 1 184 ? -17.688 -2.596 1.963 1 97.88 184 PRO B CA 1
ATOM 3264 C C . PRO B 1 184 ? -16.172 -2.762 1.933 1 97.88 184 PRO B C 1
ATOM 3266 O O . PRO B 1 184 ? -15.656 -3.848 2.215 1 97.88 184 PRO B O 1
ATOM 3269 N N . ILE B 1 185 ? -15.477 -1.678 1.586 1 98.31 185 ILE B N 1
ATOM 3270 C CA . ILE B 1 185 ? -14.016 -1.751 1.603 1 98.31 185 ILE B CA 1
ATOM 3271 C C . ILE B 1 185 ? -13.43 -0.342 1.564 1 98.31 185 ILE B C 1
ATOM 3273 O O . ILE B 1 185 ? -13.938 0.531 0.859 1 98.31 185 ILE B O 1
ATOM 3277 N N . LEU B 1 186 ? -12.406 -0.157 2.32 1 98.62 186 LEU B N 1
ATOM 3278 C CA . LEU B 1 186 ? -11.555 1.022 2.207 1 98.62 186 LEU B CA 1
ATOM 3279 C C . LEU B 1 186 ? -10.266 0.695 1.453 1 98.62 186 LEU B C 1
ATOM 3281 O O . LEU B 1 186 ? -9.703 -0.391 1.618 1 98.62 186 LEU B O 1
ATOM 3285 N N . GLY B 1 187 ? -9.828 1.623 0.622 1 98.88 187 GLY B N 1
ATOM 3286 C CA . GLY B 1 187 ? -8.617 1.405 -0.155 1 98.88 187 GLY B CA 1
ATOM 3287 C C . GLY B 1 187 ? -7.41 1.058 0.7 1 98.88 187 GLY B C 1
ATOM 3288 O O . GLY B 1 187 ? -6.609 0.199 0.329 1 98.88 187 GLY B O 1
ATOM 3289 N N . ALA B 1 188 ? -7.258 1.693 1.822 1 98.88 188 ALA B N 1
ATOM 3290 C CA . ALA B 1 188 ? -6.121 1.481 2.713 1 98.88 188 ALA B CA 1
ATOM 3291 C C . ALA B 1 188 ? -6.062 0.034 3.195 1 98.88 188 ALA B C 1
ATOM 3293 O O . ALA B 1 188 ? -4.98 -0.516 3.4 1 98.88 188 ALA B O 1
ATOM 3294 N N . THR B 1 189 ? -7.238 -0.6 3.4 1 98.94 189 THR B N 1
ATOM 3295 C CA . THR B 1 189 ? -7.281 -2.002 3.805 1 98.94 189 THR B CA 1
ATOM 3296 C C . THR B 1 189 ? -6.645 -2.891 2.738 1 98.94 189 THR B C 1
ATOM 3298 O O . THR B 1 189 ? -5.805 -3.736 3.049 1 98.94 189 THR B O 1
ATOM 3301 N N . ALA B 1 190 ? -7.043 -2.648 1.506 1 98.88 190 ALA B N 1
ATOM 3302 C CA . ALA B 1 190 ? -6.438 -3.379 0.395 1 98.88 190 ALA B CA 1
ATOM 3303 C C . ALA B 1 190 ? -4.938 -3.1 0.307 1 98.88 190 ALA B C 1
ATOM 3305 O O . ALA B 1 190 ? -4.152 -3.994 -0.012 1 98.88 190 ALA B O 1
ATOM 3306 N N . GLY B 1 191 ? -4.559 -1.842 0.562 1 98.94 191 GLY B N 1
ATOM 3307 C CA . GLY B 1 191 ? -3.158 -1.457 0.556 1 98.94 191 GLY B CA 1
ATOM 3308 C C . GLY B 1 191 ? -2.316 -2.25 1.538 1 98.94 191 GLY B C 1
ATOM 3309 O O . GLY B 1 191 ? -1.248 -2.752 1.184 1 98.94 191 GLY B O 1
ATOM 3310 N N . VAL B 1 192 ? -2.82 -2.383 2.764 1 98.94 192 VAL B N 1
ATOM 3311 C CA . VAL B 1 192 ? -2.1 -3.092 3.814 1 98.94 192 VAL B CA 1
ATOM 3312 C C . VAL B 1 192 ? -2.002 -4.574 3.465 1 98.94 192 VAL B C 1
ATOM 3314 O O . VAL B 1 192 ? -0.906 -5.137 3.41 1 98.94 192 VAL B O 1
ATOM 3317 N N . VAL B 1 193 ? -3.094 -5.176 3.168 1 98.94 193 VAL B N 1
ATOM 3318 C CA . VAL B 1 193 ? -3.15 -6.617 2.963 1 98.94 193 VAL B CA 1
ATOM 3319 C C . VAL B 1 193 ? -2.363 -6.992 1.709 1 98.94 193 VAL B C 1
ATOM 3321 O O . VAL B 1 193 ? -1.564 -7.934 1.729 1 98.94 193 VAL B O 1
ATOM 3324 N N . GLY B 1 194 ? -2.549 -6.254 0.644 1 98.94 194 GLY B N 1
ATOM 3325 C CA . GLY B 1 194 ? -1.81 -6.516 -0.58 1 98.94 194 GLY B CA 1
ATOM 3326 C C . GLY B 1 194 ? -0.309 -6.375 -0.411 1 98.94 194 GLY B C 1
ATOM 3327 O O . GLY B 1 194 ? 0.46 -7.156 -0.978 1 98.94 194 GLY B O 1
ATOM 3328 N N . SER B 1 195 ? 0.131 -5.371 0.331 1 99 195 SER B N 1
ATOM 3329 C CA . SER B 1 195 ? 1.558 -5.184 0.573 1 99 195 SER B CA 1
ATOM 3330 C C . SER B 1 195 ? 2.129 -6.316 1.419 1 99 195 SER B C 1
ATOM 3332 O O . SER B 1 195 ? 3.275 -6.727 1.224 1 99 195 SER B O 1
ATOM 3334 N N . ILE B 1 196 ? 1.321 -6.816 2.365 1 99 196 ILE B N 1
ATOM 3335 C CA . ILE B 1 196 ? 1.759 -7.973 3.143 1 99 196 ILE B CA 1
ATOM 3336 C C . ILE B 1 196 ? 1.878 -9.188 2.23 1 99 196 ILE B C 1
ATOM 3338 O O . ILE B 1 196 ? 2.828 -9.969 2.344 1 99 196 ILE B O 1
ATOM 3342 N N . GLN B 1 197 ? 0.917 -9.375 1.305 1 99 197 GLN B N 1
ATOM 3343 C CA . GLN B 1 197 ? 1.02 -10.453 0.333 1 99 197 GLN B CA 1
ATOM 3344 C C . GLN B 1 197 ? 2.316 -10.359 -0.467 1 99 197 GLN B C 1
ATOM 3346 O O . GLN B 1 197 ? 3 -11.359 -0.676 1 99 197 GLN B O 1
ATOM 3351 N N . ALA B 1 198 ? 2.652 -9.148 -0.923 1 99 198 ALA B N 1
ATOM 3352 C CA . ALA B 1 198 ? 3.889 -8.938 -1.673 1 99 198 ALA B CA 1
ATOM 3353 C C . ALA B 1 198 ? 5.105 -9.336 -0.842 1 99 198 ALA B C 1
ATOM 3355 O O . ALA B 1 198 ? 6.031 -9.977 -1.351 1 99 198 ALA B O 1
ATOM 3356 N N . MET B 1 199 ? 5.098 -8.992 0.427 1 98.94 199 MET B N 1
ATOM 3357 C CA . MET B 1 199 ? 6.207 -9.352 1.309 1 98.94 199 MET B CA 1
ATOM 3358 C C . MET B 1 199 ? 6.32 -10.867 1.447 1 98.94 199 MET B C 1
ATOM 3360 O O . MET B 1 199 ? 7.426 -11.406 1.482 1 98.94 199 MET B O 1
ATOM 3364 N N . GLU B 1 200 ? 5.184 -11.562 1.547 1 99 200 GLU B N 1
ATOM 3365 C CA . GLU B 1 200 ? 5.211 -13.016 1.627 1 99 200 GLU B CA 1
ATOM 3366 C C . GLU B 1 200 ? 5.906 -13.625 0.412 1 99 200 GLU B C 1
ATOM 3368 O O . GLU B 1 200 ? 6.672 -14.586 0.542 1 99 200 GLU B O 1
ATOM 3373 N N . VAL B 1 201 ? 5.625 -13.086 -0.743 1 99 201 VAL B N 1
ATOM 3374 C CA . VAL B 1 201 ? 6.258 -13.562 -1.969 1 99 201 VAL B CA 1
ATOM 3375 C C . VAL B 1 201 ? 7.77 -13.367 -1.881 1 99 201 VAL B C 1
ATOM 3377 O O . VAL B 1 201 ? 8.539 -14.273 -2.207 1 99 201 VAL B O 1
ATOM 3380 N N . VAL B 1 202 ? 8.203 -12.211 -1.452 1 98.94 202 VAL B N 1
ATOM 3381 C CA . VAL B 1 202 ? 9.617 -11.898 -1.336 1 98.94 202 VAL B CA 1
ATOM 3382 C C . VAL B 1 202 ? 10.281 -12.867 -0.357 1 98.94 202 VAL B C 1
ATOM 3384 O O . VAL B 1 202 ? 11.375 -13.367 -0.617 1 98.94 202 VAL B O 1
ATOM 3387 N N . LYS B 1 203 ? 9.602 -13.141 0.767 1 98.94 203 LYS B N 1
ATOM 3388 C CA . LYS B 1 203 ? 10.141 -14.086 1.744 1 98.94 203 LYS B CA 1
ATOM 3389 C C . LYS B 1 203 ? 10.289 -15.477 1.14 1 98.94 203 LYS B C 1
ATOM 3391 O O . LYS B 1 203 ? 11.32 -16.125 1.32 1 98.94 203 LYS B O 1
ATOM 3396 N N . LEU B 1 204 ? 9.297 -15.906 0.438 1 98.94 204 LEU B N 1
ATOM 3397 C CA . LEU B 1 204 ? 9.32 -17.219 -0.18 1 98.94 204 LEU B CA 1
ATOM 3398 C C . LEU B 1 204 ? 10.5 -17.359 -1.135 1 98.94 204 LEU B C 1
ATOM 3400 O O . LEU B 1 204 ? 11.148 -18.406 -1.183 1 98.94 204 LEU B O 1
ATOM 3404 N N . LEU B 1 205 ? 10.789 -16.281 -1.869 1 98.88 205 LEU B N 1
ATOM 3405 C CA . LEU B 1 205 ? 11.742 -16.375 -2.971 1 98.88 205 LEU B CA 1
ATOM 3406 C C . LEU B 1 205 ? 13.164 -16.141 -2.479 1 98.88 205 LEU B C 1
ATOM 3408 O O . LEU B 1 205 ? 14.117 -16.734 -2.994 1 98.88 205 LEU B O 1
ATOM 3412 N N . THR B 1 206 ? 13.336 -15.281 -1.461 1 98.75 206 THR B N 1
ATOM 3413 C CA . THR B 1 206 ? 14.68 -14.867 -1.048 1 98.75 206 THR B CA 1
ATOM 3414 C C . THR B 1 206 ? 15.109 -15.617 0.209 1 98.75 206 THR B C 1
ATOM 3416 O O . THR B 1 206 ? 16.297 -15.672 0.531 1 98.75 206 THR B O 1
ATOM 3419 N N . GLY B 1 207 ? 14.109 -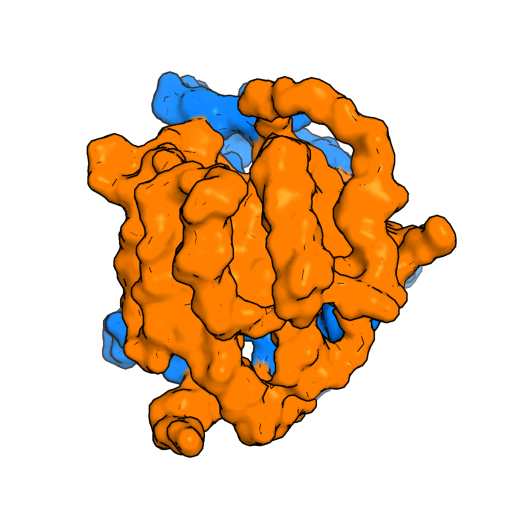16.047 0.976 1 98.25 207 GLY B N 1
ATOM 3420 C CA . GLY B 1 207 ? 14.414 -16.781 2.189 1 98.25 207 GLY B CA 1
ATOM 3421 C C . GLY B 1 207 ? 14.547 -15.891 3.412 1 98.25 207 GLY B C 1
ATOM 3422 O O . GLY B 1 207 ? 14.805 -16.375 4.516 1 98.25 207 GLY B O 1
ATOM 3423 N N . ILE B 1 208 ? 14.305 -14.625 3.254 1 98 208 ILE B N 1
ATOM 3424 C CA . ILE B 1 208 ? 14.375 -13.758 4.426 1 98 208 ILE B CA 1
ATOM 3425 C C . ILE B 1 208 ? 13.141 -13.969 5.301 1 98 208 ILE B C 1
ATOM 3427 O O . ILE B 1 208 ? 12.078 -14.352 4.805 1 98 208 ILE B O 1
ATOM 3431 N N . GLY B 1 209 ? 13.312 -13.812 6.578 1 98.38 209 GLY B N 1
ATOM 3432 C CA . GLY B 1 209 ? 12.195 -13.859 7.5 1 98.38 209 GLY B CA 1
ATOM 3433 C C . GLY B 1 209 ? 11.477 -15.203 7.5 1 98.38 209 GLY B C 1
ATOM 3434 O O . GLY B 1 209 ? 12.094 -16.234 7.254 1 98.38 209 GLY B O 1
ATOM 3435 N N . GLU B 1 210 ? 10.242 -15.156 7.902 1 98.62 210 GLU B N 1
ATOM 3436 C CA . GLU B 1 210 ? 9.406 -16.344 8.016 1 98.62 210 GLU B CA 1
ATOM 3437 C C . GLU B 1 210 ? 8.008 -16.094 7.457 1 98.62 210 GLU B C 1
ATOM 3439 O O . GLU B 1 210 ? 7.227 -15.344 8.039 1 98.62 210 GLU B O 1
ATOM 3444 N N . PRO B 1 211 ? 7.668 -16.766 6.383 1 98.69 211 PRO B N 1
ATOM 3445 C CA . PRO B 1 211 ? 6.312 -16.625 5.844 1 98.69 211 PRO B CA 1
ATOM 3446 C C . PRO B 1 211 ? 5.242 -17.156 6.785 1 98.69 211 PRO B C 1
ATOM 3448 O O . PRO B 1 211 ? 5.562 -17.844 7.766 1 98.69 211 PRO B O 1
ATOM 3451 N N . LEU B 1 212 ? 4.055 -16.859 6.523 1 98.88 212 LEU B N 1
ATOM 3452 C CA . LEU B 1 212 ? 2.904 -17.297 7.309 1 98.88 212 LEU B CA 1
ATOM 3453 C C . LEU B 1 212 ? 2.531 -18.734 6.969 1 98.88 212 LEU B C 1
ATOM 3455 O O . LEU B 1 212 ? 1.431 -18.984 6.477 1 98.88 212 LEU B O 1
ATOM 3459 N N . LEU B 1 213 ? 3.402 -19.703 7.223 1 98.69 213 LEU B N 1
ATOM 3460 C CA . LEU B 1 213 ? 3.15 -21.125 6.992 1 98.69 213 LEU B CA 1
ATOM 3461 C C . LEU B 1 213 ? 2.314 -21.719 8.117 1 98.69 213 LEU B C 1
ATOM 3463 O O . LEU B 1 213 ? 2.721 -21.688 9.281 1 98.69 213 LEU B O 1
ATOM 3467 N N . ASN B 1 214 ? 1.165 -22.203 7.77 1 98.62 214 ASN B N 1
ATOM 3468 C CA . ASN B 1 214 ? 0.204 -22.734 8.727 1 98.62 214 ASN B CA 1
ATOM 3469 C C . ASN B 1 214 ? -0.169 -21.688 9.781 1 98.62 214 ASN B C 1
ATOM 3471 O O . ASN B 1 214 ? -0.318 -22.031 10.961 1 98.62 214 ASN B O 1
ATOM 3475 N N . LYS B 1 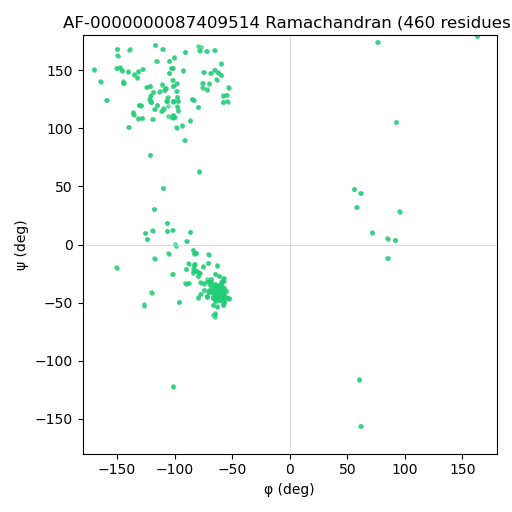215 ? -0.185 -20.5 9.422 1 98.81 215 LYS B N 1
ATOM 3476 C CA . LYS B 1 215 ? -0.608 -19.344 10.211 1 98.81 215 LYS B CA 1
ATOM 3477 C C . LYS B 1 215 ? -1.548 -18.438 9.406 1 98.81 215 LYS B C 1
ATOM 3479 O O . LYS B 1 215 ? -1.414 -18.328 8.188 1 98.81 215 LYS B O 1
ATOM 3484 N N . LEU B 1 216 ? -2.482 -17.891 10.023 1 98.75 216 LEU B N 1
ATOM 3485 C CA . LEU B 1 216 ? -3.4 -16.906 9.445 1 98.75 216 LEU B CA 1
ATOM 3486 C C . LEU B 1 216 ? -3.281 -15.57 10.148 1 98.75 216 LEU B C 1
ATOM 3488 O O . LEU B 1 216 ? -3.482 -15.484 11.367 1 98.75 216 LEU B O 1
ATOM 3492 N N . LEU B 1 217 ? -2.859 -14.586 9.398 1 98.94 217 LEU B N 1
ATOM 3493 C CA . LEU B 1 217 ? -2.865 -13.227 9.914 1 98.94 217 LEU B CA 1
ATOM 3494 C C . LEU B 1 217 ? -4.23 -12.578 9.727 1 98.94 217 LEU B C 1
ATOM 3496 O O . LEU B 1 217 ? -4.762 -12.547 8.617 1 98.94 217 LEU B O 1
ATOM 3500 N N . ILE B 1 218 ? -4.812 -12.102 10.734 1 98.81 218 ILE B N 1
ATOM 3501 C CA . ILE B 1 218 ? -6.078 -11.375 10.719 1 98.81 218 ILE B CA 1
ATOM 3502 C C . ILE B 1 218 ? -5.84 -9.922 11.109 1 98.81 218 ILE B C 1
ATOM 3504 O O . ILE B 1 218 ? -5.188 -9.641 12.125 1 98.81 218 ILE B O 1
ATOM 3508 N N . VAL B 1 219 ? -6.391 -9.062 10.336 1 98.75 219 VAL B N 1
ATOM 3509 C CA . VAL B 1 219 ? -6.133 -7.633 10.492 1 98.75 219 VAL B CA 1
ATOM 3510 C C . VAL B 1 219 ? -7.453 -6.887 10.648 1 98.75 219 VAL B C 1
ATOM 3512 O O . VAL B 1 219 ? -8.414 -7.148 9.922 1 98.75 219 VAL B O 1
ATOM 3515 N N . ASP B 1 220 ? -7.547 -5.996 11.539 1 98.81 220 ASP B N 1
ATOM 3516 C CA . ASP B 1 220 ? -8.594 -4.98 11.625 1 98.81 220 ASP B CA 1
ATOM 3517 C C . ASP B 1 220 ? -7.988 -3.584 11.766 1 98.81 220 ASP B C 1
ATOM 3519 O O . ASP B 1 220 ? -7.539 -3.207 12.852 1 98.81 220 ASP B O 1
ATOM 3523 N N . LEU B 1 221 ? -8.078 -2.822 10.789 1 98.81 221 LEU B N 1
ATOM 3524 C CA . LEU B 1 221 ? -7.387 -1.536 10.75 1 98.81 221 LEU B CA 1
ATOM 3525 C C . LEU B 1 221 ? -8.172 -0.477 11.516 1 98.81 221 LEU B C 1
ATOM 3527 O O . LEU B 1 221 ? -7.625 0.571 11.875 1 98.81 221 LEU B O 1
ATOM 3531 N N . ALA B 1 222 ? -9.492 -0.7 11.68 1 98.75 222 ALA B N 1
ATOM 3532 C CA . ALA B 1 222 ? -10.273 0.245 12.477 1 98.75 222 ALA B CA 1
ATOM 3533 C C . ALA B 1 222 ? -9.734 0.35 13.898 1 98.75 222 ALA B C 1
ATOM 3535 O O . ALA B 1 222 ? -9.758 1.425 14.5 1 98.75 222 ALA B O 1
ATOM 3536 N N . PHE B 1 223 ? -9.188 -0.778 14.367 1 98.56 223 PHE B N 1
ATOM 3537 C CA . PHE B 1 223 ? -8.75 -0.804 15.758 1 98.56 223 PHE B CA 1
ATOM 3538 C C . PHE B 1 223 ? -7.277 -1.194 15.852 1 98.56 223 PHE B C 1
ATOM 3540 O O . PHE B 1 223 ? -6.773 -1.451 16.953 1 98.56 223 PHE B O 1
ATOM 3547 N N . ASN B 1 224 ? -6.641 -1.339 14.758 1 98.56 224 ASN B N 1
ATOM 3548 C CA . ASN B 1 224 ? -5.227 -1.679 14.656 1 98.56 224 ASN B CA 1
ATOM 3549 C C . ASN B 1 224 ? -4.906 -2.973 15.398 1 98.56 224 ASN B C 1
ATOM 3551 O O . ASN B 1 224 ? -3.959 -3.021 16.188 1 98.56 224 ASN B O 1
ATOM 3555 N N . THR B 1 225 ? -5.73 -3.932 15.133 1 98.5 225 THR B N 1
ATOM 3556 C CA . THR B 1 225 ? -5.465 -5.27 15.648 1 98.5 225 THR B CA 1
ATOM 3557 C C . THR B 1 225 ? -4.871 -6.16 14.562 1 98.5 225 THR B C 1
ATOM 3559 O O . THR B 1 225 ? -5.309 -6.117 13.406 1 98.5 225 THR B O 1
ATOM 3562 N N . PHE B 1 226 ? -3.875 -6.887 14.93 1 98.62 226 PHE B N 1
ATOM 3563 C CA . PHE B 1 226 ? -3.18 -7.852 14.086 1 98.62 226 PHE B CA 1
ATOM 3564 C C . PHE B 1 226 ? -2.928 -9.148 14.852 1 98.62 226 PHE B C 1
ATOM 3566 O O . PHE B 1 226 ? -2.084 -9.195 15.75 1 98.62 226 PHE B O 1
ATOM 3573 N N . ASP B 1 227 ? -3.572 -10.164 14.453 1 98.38 227 ASP B N 1
ATOM 3574 C CA . ASP B 1 227 ? -3.479 -11.43 15.172 1 98.38 227 ASP B CA 1
ATOM 3575 C C . ASP B 1 227 ? -2.992 -12.547 14.25 1 98.38 227 ASP B C 1
ATOM 3577 O O . ASP B 1 227 ? -3.549 -12.75 13.172 1 98.38 227 ASP B O 1
ATOM 3581 N N . VAL B 1 228 ? -1.997 -13.164 14.648 1 98.38 228 VAL B N 1
ATOM 3582 C CA . VAL B 1 228 ? -1.553 -14.359 13.938 1 98.38 228 VAL B CA 1
ATOM 3583 C C . VAL B 1 228 ? -2.078 -15.602 14.648 1 98.38 228 VAL B C 1
ATOM 3585 O O . VAL B 1 228 ? -1.745 -15.859 15.805 1 98.38 228 VAL B O 1
ATOM 3588 N N . VAL B 1 229 ? -2.861 -16.344 13.922 1 98 229 VAL B N 1
ATOM 3589 C CA . VAL B 1 229 ? -3.471 -17.547 14.461 1 98 229 VAL B CA 1
ATOM 3590 C C . VAL B 1 229 ? -2.811 -18.781 13.844 1 98 229 VAL B C 1
ATOM 3592 O O . VAL B 1 229 ? -2.611 -18.844 12.625 1 98 229 VAL B O 1
ATOM 3595 N N . GLU B 1 230 ? -2.482 -19.75 14.664 1 97.75 230 GLU B N 1
ATOM 3596 C CA . GLU B 1 230 ? -1.937 -21 14.156 1 97.75 230 GLU B CA 1
ATOM 3597 C C . GLU B 1 230 ? -3.029 -21.875 13.539 1 97.75 230 GLU B C 1
ATOM 3599 O O . GLU B 1 230 ? -4.129 -21.984 14.086 1 97.75 230 GLU B O 1
ATOM 3604 N N . LEU B 1 231 ? -2.656 -22.391 12.391 1 95.69 231 LEU B N 1
ATOM 3605 C CA . LEU B 1 231 ? -3.582 -23.297 11.711 1 95.69 231 LEU B CA 1
ATOM 3606 C C . LEU B 1 231 ? -3.215 -24.75 11.969 1 95.69 231 LEU B C 1
ATOM 3608 O O . LEU B 1 231 ? -2.084 -25.172 11.703 1 95.69 231 LEU B O 1
ATOM 3612 N N . ARG B 1 232 ? -3.906 -25.516 12.906 1 86.38 232 ARG B N 1
ATOM 3613 C CA . ARG B 1 232 ? -3.648 -26.891 13.312 1 86.38 232 ARG B CA 1
ATOM 3614 C C . ARG B 1 232 ? -4.422 -27.875 12.445 1 86.38 232 ARG B C 1
ATOM 3616 O O . ARG B 1 232 ? -5.504 -27.547 11.945 1 86.38 232 ARG B O 1
#

Secondary structure (DSSP, 8-state):
---HHHHHHTHHHHHHHHHHHHHHHHT-EEEEE--STTHHHHHHHHHHHT-SEEEEEE-----GGGTTT-TT--GGGTTTS-HHHHHHHHHHHH-TTSEEEEEES---TTTHHHHTTT-SEEEE--S-HHHHHHHHHHHHHHT--EEEEEEEBTEEEEEEE-TTTS--HHHH--S-PPPPSS--B-HHHHHHHHHHHHHHHHHHHH--S---BTEEEEEETTTTEEEEEE--/---HHHHHHTHHHHHHHHHHHHHHHHT-EEEEE--STTHHHHHHHHHHHT-SEEEEEE-----GGGTTT-TT--GGGTTTS-HHHHHHHHHHHH-TTSEEEEEES---TTTHHHHTTT-SEEEE--S-HHHHHHHHHHHHHHT--EEEEEEEBTEEEEEEE-TTTS--HHHH--S-PPPPSS--B-HHHHHHHHHHHHHHHHHHHH--S---BTEEEEEETTTTEEEEEE--

Sequence (464 aa):
MLSGKEIERYDRQIMIFGREGQEKLKGSKVAVVGVGGLGSPVAYYLAAAGIGRLLLLDEQEPELSNLNRQILHWEEDLGKNPKPLSARWKLERFNSDIEIETFVGRLSEENIDGVLEGVDVIVDCLDNFETRFLLDDYAQWNRVPLVHGAVEGTFGQVTTVVPGVTKSLREIFPRVGKKKEKFPILGATAGVVGSIQAMEVVKLLTGIGEPLLNKLLIVDLAFNTFDVVELRMLSGKEIERYDRQIMIFGREGQEKLKGSKVAVVGVGGLGSPVAYYLAAAGIGRLLLLDEQEPELSNLNRQILHWEEDLGKNPKPLSARWKLERFNSDIEIETFVGRLSEENIDGVLEGVDVIVDCLDNFETRFLLDDYAQWNRVPLVHGAVEGTFGQVTTVVPGVTKSLREIFPRVGKKKEKFPILGATAGVVGSIQAMEVVKLLTGIGEPLLNKLLIVDLAFNTFDVVELR

Foldseek 3Di:
DDDPVRCVLQVVVCVPQNPVLLVLQLPAEEEEADQAQLNQLLLQVSLSSNRAEYEYEDQAFDDPVRVLARPLADPVRHPPPRRLVSNCVVSCVVHVRHHYHYDHHDDDPVCPCVSCPRHQEYEAPDQAVVVVVVVLVVCQVVQHKYWYKDDAAQKMKIAIDGHPQADTPCLVPVDGDDRDDDGHYGNVSSNVRSNLSNVLVSCVRSVPDDGRGQWMWMAGPVVGDIDIDGRD/DDDPVRCVLQVVVCVPQNPVLLVLQLPAEEEEADQAQLNQLLLQVSLSSNRAEYEYEDQAFDDPVRVQARPLADPVRHPPPRRLVSNCVSSCVVHVRHHYHYDHHDDDPVCPCVSCPRHQEYEAPDQAVVSVVVVLVVCQVVQHKYWYKDDAAQKMKIAIDGHPQADTPCLVCVDGDDRDDDGHYGNVSSNVRSNLSNVLVSCVRSVPDDGRGQWMWMAGPVVGDIDIDGRD

InterPro domains:
  IPR000594 THIF-type NAD/FAD binding fold [PF00899] (10-231)
  IPR035985 Ubiquitin-activating enzyme-like [SSF69572] (3-230)
  IPR045886 ThiF/MoeB/HesA family [PTHR10953] (6-175)

pLDDT: mean 97.07, std 5.48, range [63.0, 99.0]

Nearest PDB structures (foldseek):
  6cwz-assembly1_D  TM=8.982E-01  e=3.096E-14  Homo sapiens
  6xoi-assembly1_B  TM=8.469E-01  e=1.183E-13  Homo sapiens
  6xog-assembly1_B  TM=8.985E-01  e=1.526E-13  Homo sapiens
  6xoh-assembly1_B  TM=9.028E-01  e=3.499E-13  Homo sapiens
  3kyc-assembly1_B  TM=8.893E-01  e=3.975E-13  Homo sapiens

Radius of gyration: 20.61 Å; Cα contacts (8 Å, |Δi|>4): 1121; chains: 2; bounding box: 48×61×52 Å

Solvent-accessible surface area (backbone atoms only — not comparable to full-atom values): 23064 Å² total; per-residue (Å²): 132,82,49,72,69,51,48,46,25,37,46,34,41,30,70,72,56,34,67,66,28,49,50,43,32,40,70,34,30,37,33,35,40,25,53,38,40,31,20,23,37,23,52,52,30,35,50,29,65,36,38,22,30,38,36,31,24,23,64,49,58,48,47,63,58,47,46,22,33,17,78,52,48,38,58,80,30,49,90,69,32,43,31,26,59,37,36,43,60,52,47,45,47,47,38,72,87,42,46,75,44,68,41,84,42,78,85,42,91,87,45,41,66,73,73,55,58,84,46,57,34,38,34,42,31,50,87,46,68,69,63,50,51,53,51,42,52,50,23,50,75,70,58,24,34,36,36,39,41,47,75,48,34,48,30,31,35,38,33,34,30,35,51,94,76,31,60,52,62,60,71,76,49,70,76,74,75,80,80,70,88,80,69,38,40,42,18,26,39,26,28,28,47,12,10,49,47,32,43,41,52,50,20,71,65,52,59,51,60,49,60,42,64,37,28,38,37,39,37,29,64,41,64,69,44,61,43,76,39,77,58,130,131,81,48,73,68,50,48,48,24,38,46,34,41,30,70,72,57,34,66,66,26,48,50,43,32,40,71,34,30,37,33,36,39,23,55,39,40,30,18,22,38,24,52,52,32,35,49,29,65,37,38,21,28,38,36,30,26,23,66,48,58,49,47,65,57,44,46,24,33,17,78,53,49,38,59,80,31,50,90,70,32,43,32,28,59,37,36,43,59,52,47,46,48,47,38,71,87,41,45,75,45,70,40,83,42,79,85,42,91,87,44,40,66,72,73,55,58,83,45,57,34,38,34,42,31,51,87,46,68,67,62,50,48,52,50,43,51,50,23,50,74,69,59,25,35,35,36,40,40,47,74,48,35,47,30,32,35,38,33,34,31,35,51,93,77,34,61,49,62,60,73,74,49,70,76,74,76,79,79,70,89,81,69,37,42,42,19,28,40,26,28,28,48,13,9,49,46,32,42,42,53,50,22,70,66,52,60,52,62,50,60,42,65,38,28,38,38,40,36,30,63,40,64,69,44,60,45,77,41,77,59,130